Protein 4ESW (pdb70)

Structure (mmCIF, N/CA/C/O backbone):
data_4ESW
#
_entry.id   4ESW
#
_cell.length_a   55.386
_cell.length_b   99.474
_cell.length_c   126.389
_cell.angle_alpha   90.000
_cell.angle_beta   90.000
_cell.angle_gamma   90.000
#
_symmetry.space_group_name_H-M   'P 21 21 21'
#
loop_
_entity.id
_entity.type
_entity.pdbx_description
1 polymer 'Pyrimidine biosynthesis enzyme THI13'
2 non-polymer 'CITRIC ACID'
3 water water
#
loop_
_atom_site.group_PDB
_atom_site.id
_atom_site.type_symbol
_atom_site.label_atom_id
_atom_site.label_alt_id
_atom_site.label_comp_id
_atom_site.label_asym_id
_atom_site.label_entity_id
_atom_site.label_seq_id
_atom_site.pdbx_PDB_ins_code
_atom_site.Cartn_x
_atom_site.Cartn_y
_atom_site.Cartn_z
_atom_site.occupancy
_atom_site.B_iso_or_equiv
_atom_site.auth_seq_id
_atom_site.auth_comp_id
_atom_site.auth_asym_id
_atom_site.auth_atom_id
_atom_site.pdbx_PDB_model_num
ATOM 1 N N . GLY A 1 1 ? 46.602 22.376 -10.580 1.00 26.22 -2 GLY A N 1
ATOM 2 C CA . GLY A 1 1 ? 45.570 23.400 -10.562 1.00 32.09 -2 GLY A CA 1
ATOM 3 C C . GLY A 1 1 ? 45.985 24.611 -9.748 1.00 32.12 -2 GLY A C 1
ATOM 4 O O . GLY A 1 1 ? 47.087 24.648 -9.204 1.00 23.27 -2 GLY A O 1
ATOM 5 N N . SER A 1 2 ? 45.103 25.601 -9.653 1.00 27.56 -1 SER A N 1
ATOM 6 C CA . SER A 1 2 ? 45.449 26.847 -8.968 1.00 30.89 -1 SER A CA 1
ATOM 7 C C . SER A 1 2 ? 44.867 26.999 -7.565 1.00 28.09 -1 SER A C 1
ATOM 8 O O . SER A 1 2 ? 45.364 27.803 -6.781 1.00 30.44 -1 SER A O 1
ATOM 11 N N . HIS A 1 3 ? 43.829 26.231 -7.243 1.00 23.12 0 HIS A N 1
ATOM 12 C CA . HIS A 1 3 ? 43.186 26.347 -5.933 1.00 21.63 0 HIS A CA 1
ATOM 13 C C . HIS A 1 3 ? 44.077 25.787 -4.826 1.00 23.91 0 HIS A C 1
ATOM 14 O O . HIS A 1 3 ? 44.438 24.607 -4.841 1.00 25.74 0 HIS A O 1
ATOM 21 N N . MET A 1 4 ? 44.421 26.635 -3.863 1.00 22.53 1 MET A N 1
ATOM 22 C CA . MET A 1 4 ? 45.345 26.254 -2.800 1.00 22.70 1 MET A CA 1
ATOM 23 C C . MET A 1 4 ? 44.607 25.868 -1.522 1.00 24.89 1 MET A C 1
ATOM 24 O O . MET A 1 4 ? 43.451 26.240 -1.315 1.00 27.52 1 MET A O 1
ATOM 29 N N . SER A 1 5 ? 45.279 25.115 -0.661 1.00 25.37 2 SER A N 1
ATOM 30 C CA . SER A 1 5 ? 44.695 24.760 0.624 1.00 29.54 2 SER A CA 1
ATOM 31 C C . SER A 1 5 ? 44.964 25.860 1.651 1.00 25.84 2 SER A C 1
ATOM 32 O O . SER A 1 5 ? 45.888 26.663 1.488 1.00 25.35 2 SER A O 1
ATOM 35 N N . THR A 1 6 ? 44.153 25.903 2.702 1.00 21.69 3 THR A N 1
ATOM 36 C CA . THR A 1 6 ? 44.455 26.757 3.845 1.00 19.86 3 THR A CA 1
ATOM 37 C C . THR A 1 6 ? 44.767 25.875 5.045 1.00 17.99 3 THR A C 1
ATOM 38 O O . THR A 1 6 ? 44.232 24.769 5.155 1.00 21.27 3 THR A O 1
ATOM 42 N N . ASN A 1 7 ? 45.657 26.349 5.918 1.00 14.72 4 ASN A N 1
ATOM 43 C CA . ASN A 1 7 ? 45.927 25.680 7.184 1.00 15.09 4 ASN A CA 1
ATOM 44 C C . ASN A 1 7 ? 45.132 26.296 8.314 1.00 16.03 4 ASN A C 1
ATOM 45 O O . ASN A 1 7 ? 45.206 25.842 9.459 1.00 14.28 4 ASN A O 1
ATOM 50 N N . LYS A 1 8 ? 44.392 27.357 8.013 1.00 13.03 5 LYS A N 1
ATOM 51 C CA . LYS A 1 8 ? 43.679 28.062 9.057 1.00 12.38 5 LYS A CA 1
ATOM 52 C C . LYS A 1 8 ? 42.592 27.181 9.660 1.00 14.47 5 LYS A C 1
ATOM 53 O O . LYS A 1 8 ? 41.876 26.472 8.951 1.00 15.58 5 LYS A O 1
ATOM 59 N N . ILE A 1 9 ? 42.514 27.209 10.980 1.00 9.95 6 ILE A N 1
ATOM 60 C CA . ILE A 1 9 ? 41.467 26.526 11.729 1.00 10.77 6 ILE A CA 1
ATOM 61 C C . ILE A 1 9 ? 40.549 27.599 12.293 1.00 10.47 6 ILE A C 1
ATOM 62 O O . ILE A 1 9 ? 41.011 28.511 12.977 1.00 10.13 6 ILE A O 1
ATOM 67 N N . THR A 1 10 ? 39.249 27.515 12.015 1.00 6.38 7 THR A N 1
ATOM 68 C CA . THR A 1 10 ? 38.336 28.548 12.491 1.00 6.05 7 THR A CA 1
ATOM 69 C C . THR A 1 10 ? 37.909 28.293 13.929 1.00 7.46 7 THR A C 1
ATOM 70 O O . THR A 1 10 ? 37.589 27.168 14.309 1.00 8.19 7 THR A O 1
ATOM 74 N N . PHE A 1 11 ? 37.939 29.347 14.729 1.00 6.58 8 PHE A N 1
ATOM 75 C CA . PHE A 1 11 ? 37.523 29.262 16.113 1.00 7.84 8 PHE A CA 1
ATOM 76 C C . PHE A 1 11 ? 36.506 30.348 16.398 1.00 7.31 8 PHE A C 1
ATOM 77 O O . PHE A 1 11 ? 36.847 31.535 16.412 1.00 8.08 8 PHE A O 1
ATOM 85 N N . LEU A 1 12 ? 35.258 29.946 16.631 1.00 4.72 9 LEU A N 1
ATOM 86 C CA . LEU A 1 12 ? 34.159 30.892 16.819 1.00 4.68 9 LEU A CA 1
ATOM 87 C C . LEU A 1 12 ? 33.798 31.073 18.292 1.00 6.41 9 LEU A C 1
ATOM 88 O O . LEU A 1 12 ? 33.419 30.120 18.976 1.00 7.06 9 LEU A O 1
ATOM 93 N N . LEU A 1 13 ? 33.920 32.302 18.786 1.00 5.66 10 LEU A N 1
ATOM 94 C CA . LEU A 1 13 ? 33.561 32.583 20.173 1.00 6.06 10 LEU A CA 1
ATOM 95 C C . LEU A 1 13 ? 32.070 32.365 20.416 1.00 6.21 10 LEU A C 1
ATOM 96 O O . LEU A 1 13 ? 31.265 32.319 19.479 1.00 6.74 10 LEU A O 1
ATOM 101 N N . ASN A 1 14 ? 31.705 32.242 21.690 1.00 6.39 11 ASN A N 1
ATOM 102 C CA . ASN A 1 14 ? 30.307 32.085 22.086 1.00 6.67 11 ASN A CA 1
ATOM 103 C C . ASN A 1 14 ? 29.565 33.408 22.158 1.00 7.86 11 ASN A C 1
ATOM 104 O O . ASN A 1 14 ? 28.349 33.425 22.370 1.00 8.72 11 ASN A O 1
ATOM 109 N N . TRP A 1 15 ? 30.296 34.505 21.982 1.00 6.60 12 TRP A N 1
ATOM 110 C CA . TRP A 1 15 ? 29.807 35.842 22.327 1.00 5.18 12 TRP A CA 1
ATOM 111 C C . TRP A 1 15 ? 30.689 36.876 21.643 1.00 6.80 12 TRP A C 1
ATOM 112 O O . TRP A 1 15 ? 31.763 36.535 21.134 1.00 7.15 12 TRP A O 1
ATOM 123 N N . GLU A 1 16 ? 30.253 38.134 21.629 1.00 7.46 13 GLU A N 1
ATOM 124 C CA . GLU A 1 16 ? 31.133 39.224 21.226 1.00 6.12 13 GLU A CA 1
ATOM 125 C C . GLU A 1 16 ? 32.347 39.183 22.140 1.00 7.79 13 GLU A C 1
ATOM 126 O O . GLU A 1 16 ? 32.263 38.675 23.269 1.00 8.28 13 GLU A O 1
ATOM 132 N N . ALA A 1 17 ? 33.484 39.685 21.664 1.00 7.86 14 ALA A N 1
ATOM 133 C CA . ALA A 1 17 ? 34.709 39.627 22.465 1.00 5.88 14 ALA A CA 1
ATOM 134 C C . ALA A 1 17 ? 34.465 40.185 23.865 1.00 6.19 14 ALA A C 1
ATOM 135 O O . ALA A 1 17 ? 33.915 41.289 24.036 1.00 8.34 14 ALA A O 1
ATOM 137 N N . ALA A 1 18 ? 34.861 39.385 24.852 1.00 6.61 15 ALA A N 1
ATOM 138 C CA . ALA A 1 18 ? 34.556 39.619 26.258 1.00 6.24 15 ALA A CA 1
ATOM 139 C C . ALA A 1 18 ? 35.785 39.321 27.111 1.00 6.61 15 ALA A C 1
ATOM 140 O O . ALA A 1 18 ? 36.769 38.737 26.627 1.00 5.78 15 ALA A O 1
ATOM 142 N N . PRO A 1 19 ? 35.756 39.727 28.388 1.00 6.33 16 PRO A N 1
ATOM 143 C CA . PRO A 1 19 ? 36.961 39.516 29.191 1.00 5.38 16 PRO A CA 1
ATOM 144 C C . PRO A 1 19 ? 37.381 38.063 29.343 1.00 5.49 16 PRO A C 1
ATOM 145 O O . PRO A 1 19 ? 38.591 37.808 29.360 1.00 8.23 16 PRO A O 1
ATOM 149 N N . TYR A 1 20 ? 36.438 37.131 29.415 1.00 7.40 17 TYR A N 1
ATOM 150 C CA . TYR A 1 20 ? 36.814 35.745 29.659 1.00 8.11 17 TYR A CA 1
ATOM 151 C C . TYR A 1 20 ? 37.359 35.040 28.417 1.00 6.61 17 TYR A C 1
ATOM 152 O O . TYR A 1 20 ? 37.787 33.890 28.484 1.00 7.24 17 TYR A O 1
ATOM 161 N N . HIS A 1 21 ? 37.365 35.737 27.286 1.00 5.06 18 HIS A N 1
ATOM 162 C CA . HIS A 1 21 ? 37.997 35.200 26.079 1.00 4.23 18 HIS A CA 1
ATOM 163 C C . HIS A 1 21 ? 39.506 35.365 26.084 1.00 5.92 18 HIS A C 1
ATOM 164 O O . HIS A 1 21 ? 40.187 34.930 25.151 1.00 6.59 18 HIS A O 1
ATOM 171 N N . ILE A 1 22 ? 40.035 35.990 27.127 1.00 5.95 19 ILE A N 1
ATOM 172 C CA . ILE A 1 22 ? 41.475 36.250 27.200 1.00 7.22 19 ILE A CA 1
ATOM 173 C C . ILE A 1 22 ? 42.435 35.072 26.883 1.00 5.99 19 ILE A C 1
ATOM 174 O O . ILE A 1 22 ? 43.436 35.292 26.200 1.00 6.93 19 ILE A O 1
ATOM 179 N N . PRO A 1 23 ? 42.141 33.831 27.336 1.00 5.35 20 PRO A N 1
ATOM 180 C CA . PRO A 1 23 ? 43.134 32.801 26.991 1.00 7.67 20 PRO A CA 1
ATOM 181 C C . PRO A 1 23 ? 43.273 32.547 25.487 1.00 7.20 20 PRO A C 1
ATOM 182 O O . PRO A 1 23 ? 44.372 32.246 25.006 1.00 7.12 20 PRO A O 1
ATOM 186 N N . VAL A 1 24 ? 42.172 32.652 24.753 1.00 6.28 21 VAL A N 1
ATOM 187 C CA . VAL A 1 24 ? 42.193 32.418 23.313 1.00 6.41 21 VAL A CA 1
ATOM 188 C C . VAL A 1 24 ? 42.971 33.520 22.606 1.00 5.51 21 VAL A C 1
ATOM 189 O O . VAL A 1 24 ? 43.865 33.250 21.797 1.00 8.72 21 VAL A O 1
ATOM 193 N N . TYR A 1 25 ? 42.657 34.770 22.932 1.00 6.57 22 TYR A N 1
ATOM 194 C CA . TYR A 1 25 ? 43.343 35.875 22.293 1.00 6.62 22 TYR A CA 1
ATOM 195 C C . TYR A 1 25 ? 44.799 35.928 22.703 1.00 6.36 22 TYR A C 1
ATOM 196 O O . TYR A 1 25 ? 45.660 36.221 21.882 1.00 7.78 22 TYR A O 1
ATOM 205 N N . LEU A 1 26 ? 45.085 35.631 23.968 1.00 6.72 23 LEU A N 1
ATOM 206 C CA . LEU A 1 26 ? 46.461 35.698 24.438 1.00 5.84 23 LEU A CA 1
ATOM 207 C C . LEU A 1 26 ? 47.330 34.610 23.816 1.00 8.46 23 LEU A C 1
ATOM 208 O O . LEU A 1 26 ? 48.503 34.844 23.511 1.00 8.95 23 LEU A O 1
ATOM 213 N N . ALA A 1 27 ? 46.764 33.420 23.633 1.00 8.31 24 ALA A N 1
ATOM 214 C CA . ALA A 1 27 ? 47.520 32.345 22.987 1.00 6.58 24 ALA A CA 1
ATOM 215 C C . ALA A 1 27 ? 47.918 32.788 21.592 1.00 8.61 24 ALA A C 1
ATOM 216 O O . ALA A 1 27 ? 48.988 32.445 21.092 1.00 10.33 24 ALA A O 1
ATOM 218 N N . ASN A 1 28 ? 47.051 33.561 20.950 1.00 8.54 25 ASN A N 1
ATOM 219 C CA . ASN A 1 28 ? 47.392 34.081 19.641 1.00 6.13 25 ASN A CA 1
ATOM 220 C C . ASN A 1 28 ? 48.394 35.229 19.708 1.00 9.57 25 ASN A C 1
ATOM 221 O O . ASN A 1 28 ? 49.427 35.208 19.025 1.00 10.45 25 ASN A O 1
ATOM 226 N N . ILE A 1 29 ? 48.086 36.226 20.538 1.00 8.51 26 ILE A N 1
ATOM 227 C CA . ILE A 1 29 ? 48.927 37.420 20.676 1.00 10.05 26 ILE A CA 1
ATOM 228 C C . ILE A 1 29 ? 50.369 37.086 21.048 1.00 8.23 26 ILE A C 1
ATOM 229 O O . ILE A 1 29 ? 51.311 37.653 20.484 1.00 10.02 26 ILE A O 1
ATOM 234 N N . LYS A 1 30 ? 50.540 36.173 22.000 1.00 7.03 27 LYS A N 1
ATOM 235 C CA . LYS A 1 30 ? 51.862 35.837 22.512 1.00 7.74 27 LYS A CA 1
ATOM 236 C C . LYS A 1 30 ? 52.593 34.799 21.662 1.00 7.66 27 LYS A C 1
ATOM 237 O O . LYS A 1 30 ? 53.704 34.409 21.998 1.00 10.76 27 LYS A O 1
ATOM 243 N N . GLY A 1 31 ? 51.963 34.358 20.573 1.00 9.44 28 GLY A N 1
ATOM 244 C CA . GLY A 1 31 ? 52.599 33.425 19.654 1.00 11.70 28 GLY A CA 1
ATOM 245 C C . GLY A 1 31 ? 52.578 31.976 20.100 1.00 9.75 28 GLY A C 1
ATOM 246 O O . GLY A 1 31 ? 53.359 31.158 19.605 1.00 10.26 28 GLY A O 1
ATOM 247 N N . TYR A 1 32 ? 51.691 31.644 21.031 1.00 7.96 29 TYR A N 1
ATOM 248 C CA . TYR A 1 32 ? 51.628 30.271 21.531 1.00 7.24 29 TYR A CA 1
ATOM 249 C C . TYR A 1 32 ? 51.037 29.310 20.488 1.00 7.35 29 TYR A C 1
ATOM 250 O O . TYR A 1 32 ? 51.466 28.156 20.390 1.00 8.99 29 TYR A O 1
ATOM 259 N N . PHE A 1 33 ? 50.053 29.772 19.721 1.00 9.37 30 PHE A N 1
ATOM 260 C CA . PHE A 1 33 ? 49.536 28.976 18.605 1.00 7.42 30 PHE A CA 1
ATOM 261 C C . PHE A 1 33 ? 50.632 28.773 17.563 1.00 9.62 30 PHE A C 1
ATOM 262 O O . PHE A 1 33 ? 50.843 27.663 17.073 1.00 10.01 30 PHE A O 1
ATOM 270 N N . LYS A 1 34 ? 51.327 29.854 17.227 1.00 9.24 31 LYS A N 1
ATOM 271 C CA . LYS A 1 34 ? 52.432 29.796 16.269 1.00 10.67 31 LYS A CA 1
ATOM 272 C C . LYS A 1 34 ? 53.511 28.801 16.694 1.00 11.84 31 LYS A C 1
ATOM 273 O O . LYS A 1 34 ? 54.046 28.060 15.868 1.00 13.93 31 LYS A O 1
ATOM 279 N N . ASP A 1 35 ? 53.809 28.764 17.989 1.00 9.58 32 ASP A N 1
ATOM 280 C CA . ASP A 1 35 ? 54.826 27.853 18.506 1.00 8.70 32 ASP A CA 1
ATOM 281 C C . ASP A 1 35 ? 54.440 26.383 18.340 1.00 14.10 32 ASP A C 1
ATOM 282 O O . ASP A 1 35 ? 55.312 25.508 18.272 1.00 14.06 32 ASP A O 1
ATOM 287 N N . GLU A 1 36 ? 53.137 26.120 18.285 1.00 11.37 33 GLU A N 1
ATOM 288 C CA . GLU A 1 36 ? 52.622 24.770 18.051 1.00 9.58 33 GLU A CA 1
ATOM 289 C C . GLU A 1 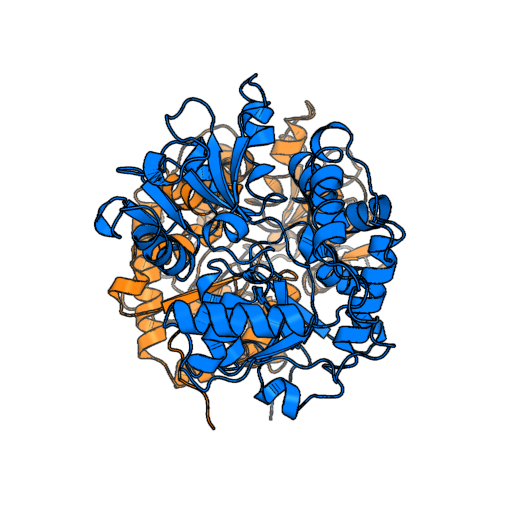36 ? 52.341 24.519 16.575 1.00 12.43 33 GLU A C 1
ATOM 290 O O . GLU A 1 36 ? 51.722 23.510 16.221 1.00 14.32 33 GLU A O 1
ATOM 296 N N . ASN A 1 37 ? 52.773 25.447 15.722 1.00 11.00 34 ASN A N 1
ATOM 297 C CA . ASN A 1 37 ? 52.522 25.376 14.274 1.00 13.16 34 ASN A CA 1
ATOM 298 C C . ASN A 1 37 ? 51.028 25.377 13.927 1.00 13.14 34 ASN A C 1
ATOM 299 O O . ASN A 1 37 ? 50.578 24.630 13.050 1.00 14.76 34 ASN A O 1
ATOM 304 N N . LEU A 1 38 ? 50.270 26.220 14.625 1.00 9.75 35 LEU A N 1
ATOM 305 C CA . LEU A 1 38 ? 48.840 26.393 14.391 1.00 9.44 35 LEU A CA 1
ATOM 306 C C . LEU A 1 38 ? 48.544 27.811 13.924 1.00 12.92 35 LEU A C 1
ATOM 307 O O . LEU A 1 38 ? 49.108 28.782 14.451 1.00 12.42 35 LEU A O 1
ATOM 312 N N . ASP A 1 39 ? 47.654 27.931 12.941 1.00 10.08 36 ASP A N 1
ATOM 313 C CA . ASP A 1 39 ? 47.135 29.229 12.529 1.00 9.56 36 ASP A CA 1
ATOM 314 C C . ASP A 1 39 ? 45.657 29.210 12.877 1.00 11.76 36 ASP A C 1
ATOM 315 O O . ASP A 1 39 ? 44.859 28.578 12.186 1.00 12.27 36 ASP A O 1
ATOM 320 N N . ILE A 1 40 ? 45.311 29.882 13.968 1.00 9.48 37 ILE A N 1
ATOM 321 C CA . ILE A 1 40 ? 43.933 29.940 14.430 1.00 9.18 37 ILE A CA 1
ATOM 322 C C . ILE A 1 40 ? 43.293 31.249 13.985 1.00 10.19 37 ILE A C 1
ATOM 323 O O . ILE A 1 40 ? 43.807 32.337 14.266 1.00 12.55 37 ILE A O 1
ATOM 328 N N . ALA A 1 41 ? 42.168 31.134 13.284 1.00 7.14 38 ALA A N 1
ATOM 329 C CA . ALA A 1 41 ? 41.404 32.292 12.814 1.00 6.79 38 ALA A CA 1
ATOM 330 C C . ALA A 1 41 ? 40.261 32.517 13.777 1.00 8.86 38 ALA A C 1
ATOM 331 O O . ALA A 1 41 ? 39.257 31.797 13.741 1.00 9.89 38 ALA A O 1
ATOM 333 N N . ILE A 1 42 ? 40.425 33.490 14.670 1.00 5.46 39 ILE A N 1
ATOM 334 C CA . ILE A 1 42 ? 39.411 33.761 15.688 1.00 5.38 39 ILE A CA 1
ATOM 335 C C . ILE A 1 42 ? 38.297 34.595 15.094 1.00 7.74 39 ILE A C 1
ATOM 336 O O . ILE A 1 42 ? 38.537 35.665 14.506 1.00 8.13 39 ILE A O 1
ATOM 341 N N . LEU A 1 43 ? 37.074 34.091 15.236 1.00 6.02 40 LEU A N 1
ATOM 342 C CA . LEU A 1 43 ? 35.874 34.728 14.692 1.00 5.43 40 LEU A CA 1
ATOM 343 C C . LEU A 1 43 ? 34.907 35.016 15.826 1.00 7.15 40 LEU A C 1
ATOM 344 O O . LEU A 1 43 ? 34.820 34.258 16.804 1.00 7.84 40 LEU A O 1
ATOM 349 N N . GLU A 1 44 ? 34.180 36.120 15.685 1.00 5.44 41 GLU A N 1
ATOM 350 C CA . GLU A 1 44 ? 33.228 36.577 16.684 1.00 6.62 41 GLU A CA 1
ATOM 351 C C . GLU A 1 44 ? 31.815 36.584 16.087 1.00 6.51 41 GLU A C 1
ATOM 352 O O . GLU A 1 44 ? 31.577 37.159 15.022 1.00 8.07 41 GLU A O 1
ATOM 358 N N . PRO A 1 45 ? 30.859 35.936 16.766 1.00 5.42 42 PRO A N 1
ATOM 359 C CA . PRO A 1 45 ? 29.499 35.911 16.236 1.00 7.61 42 PRO A CA 1
ATOM 360 C C . PRO A 1 45 ? 28.727 37.191 16.541 1.00 8.18 42 PRO A C 1
ATOM 361 O O . PRO A 1 45 ? 28.869 37.769 17.622 1.00 9.65 42 PRO A O 1
ATOM 365 N N A SER A 1 46 ? 27.918 37.633 15.580 0.43 7.35 43 SER A N 1
ATOM 366 N N B SER A 1 46 ? 27.918 37.635 15.589 0.57 7.44 43 SER A N 1
ATOM 367 C CA A SER A 1 46 ? 26.964 38.714 15.814 0.43 7.73 43 SER A CA 1
ATOM 368 C CA B SER A 1 46 ? 26.989 38.717 15.861 0.57 6.30 43 SER A CA 1
ATOM 369 C C A SER A 1 46 ? 25.737 38.190 16.550 0.43 8.67 43 SER A C 1
ATOM 370 C C B SER A 1 46 ? 25.738 38.190 16.556 0.57 8.90 43 SER A C 1
ATOM 371 O O A SER A 1 46 ? 25.030 38.945 17.209 0.43 7.97 43 SER A O 1
ATOM 372 O O B SER A 1 46 ? 25.020 38.944 17.201 0.57 7.97 43 SER A O 1
ATOM 377 N N . ASN A 1 47 ? 25.486 36.892 16.423 1.00 8.22 44 ASN A N 1
ATOM 378 C CA . ASN A 1 47 ? 24.326 36.258 17.063 1.00 7.24 44 ASN A CA 1
ATOM 379 C C . ASN A 1 47 ? 24.786 34.960 17.700 1.00 8.23 44 ASN A C 1
ATOM 380 O O . ASN A 1 47 ? 25.129 34.014 16.994 1.00 8.63 44 ASN A O 1
ATOM 385 N N . PRO A 1 48 ? 24.784 34.902 19.038 1.00 6.50 45 PRO A N 1
ATOM 386 C CA . PRO A 1 48 ? 25.301 33.699 19.697 1.00 8.14 45 PRO A CA 1
ATOM 387 C C . PRO A 1 48 ? 24.512 32.443 19.344 1.00 8.19 45 PRO A C 1
ATOM 388 O O . PRO A 1 48 ? 25.062 31.343 19.496 1.00 9.30 45 PRO A O 1
ATOM 392 N N . SER A 1 49 ? 23.274 32.591 18.871 1.00 8.34 46 SER A N 1
ATOM 393 C CA . SER A 1 49 ? 22.462 31.433 18.522 1.00 7.62 46 SER A CA 1
ATOM 394 C C . SER A 1 49 ? 22.971 30.728 17.274 1.00 11.62 46 SER A C 1
ATOM 395 O O . SER A 1 49 ? 22.521 29.622 16.961 1.00 14.94 46 SER A O 1
ATOM 398 N N . ASP A 1 50 ? 23.895 31.360 16.553 1.00 8.14 47 ASP A N 1
ATOM 399 C CA . ASP A 1 50 ? 24.421 30.756 15.332 1.00 7.02 47 ASP A CA 1
ATOM 400 C C . ASP A 1 50 ? 25.507 29.724 15.614 1.00 8.86 47 ASP A C 1
ATOM 401 O O . ASP A 1 50 ? 25.815 28.901 14.742 1.00 8.32 47 ASP A O 1
ATOM 406 N N . VAL A 1 51 ? 26.083 29.765 16.814 1.00 6.95 48 VAL A N 1
ATOM 407 C CA . VAL A 1 51 ? 27.339 29.051 17.067 1.00 6.40 48 VAL A CA 1
ATOM 408 C C . VAL A 1 51 ? 27.288 27.530 16.876 1.00 5.94 48 VAL A C 1
ATOM 409 O O . VAL A 1 51 ? 28.082 26.972 16.122 1.00 8.59 48 VAL A O 1
ATOM 413 N N . THR A 1 52 ? 26.361 26.850 17.533 1.00 7.57 49 THR A N 1
ATOM 414 C CA . THR A 1 52 ? 26.403 25.386 17.475 1.00 8.30 49 THR A CA 1
ATOM 415 C C . THR A 1 52 ? 26.008 24.804 16.127 1.00 7.38 49 THR A C 1
ATOM 416 O O . THR A 1 52 ? 26.534 23.762 15.739 1.00 9.66 49 THR A O 1
ATOM 420 N N . GLU A 1 53 ? 25.102 25.452 15.400 1.00 7.31 50 GLU A N 1
ATOM 421 C CA . GLU A 1 53 ? 24.795 24.966 14.050 1.00 8.79 50 GLU A CA 1
ATOM 422 C C . GLU A 1 53 ? 26.002 25.127 13.132 1.00 8.96 50 GLU A C 1
ATOM 423 O O . GLU A 1 53 ? 26.259 24.283 12.276 1.00 9.73 50 GLU A O 1
ATOM 429 N N . LEU A 1 54 ? 26.759 26.205 13.319 1.00 7.64 51 LEU A N 1
ATOM 430 C CA . LEU A 1 54 ? 27.960 26.393 12.506 1.00 7.93 51 LEU A CA 1
ATOM 431 C C . LEU A 1 54 ? 29.054 25.382 12.846 1.00 8.76 51 LEU A C 1
ATOM 432 O O . LEU A 1 54 ? 29.646 24.778 11.962 1.00 9.74 51 LEU A O 1
ATOM 437 N N . VAL A 1 55 ? 29.324 25.198 14.131 1.00 8.13 52 VAL A N 1
ATOM 438 C CA . VAL A 1 55 ? 30.355 24.252 14.525 1.00 8.62 52 VAL A CA 1
ATOM 439 C C . VAL A 1 55 ? 29.908 22.810 14.251 1.00 7.76 52 VAL A C 1
ATOM 440 O O . VAL A 1 55 ? 30.672 22.006 13.710 1.00 9.45 52 VAL A O 1
ATOM 444 N N . GLY A 1 56 ? 28.656 22.494 14.575 1.00 7.48 53 GLY A N 1
ATOM 445 C CA . GLY A 1 56 ? 28.157 21.138 14.391 1.00 6.93 53 GLY A CA 1
ATOM 446 C C . GLY A 1 56 ? 28.000 20.692 12.951 1.00 13.53 53 GLY A C 1
ATOM 447 O O . GLY A 1 56 ? 28.135 19.505 12.648 1.00 14.22 53 GLY A O 1
ATOM 448 N N . SER A 1 57 ? 27.699 21.629 12.057 1.00 9.95 54 SER A N 1
ATOM 449 C CA . SER A 1 57 ? 27.560 21.298 10.641 1.00 10.09 54 SER A CA 1
ATOM 450 C C . SER A 1 57 ? 28.913 21.189 9.966 1.00 13.06 54 SER A C 1
ATOM 451 O O . SER A 1 57 ? 29.024 20.692 8.848 1.00 15.58 54 SER A O 1
ATOM 454 N N . GLY A 1 58 ? 29.942 21.689 10.639 1.00 12.30 55 GLY A N 1
ATOM 455 C CA . GLY A 1 58 ? 31.284 21.641 10.090 1.00 15.40 55 GLY A CA 1
ATOM 456 C C . GLY A 1 58 ? 31.663 22.911 9.358 1.00 12.68 55 GLY A C 1
ATOM 457 O O . GLY A 1 58 ? 32.778 23.022 8.843 1.00 15.69 55 GLY A O 1
ATOM 458 N N . LYS A 1 59 ? 30.747 23.876 9.314 1.00 9.21 56 LYS A N 1
ATOM 459 C CA . LYS A 1 59 ? 31.033 25.159 8.669 1.00 11.14 56 LYS A CA 1
ATOM 460 C C . LYS A 1 59 ? 32.134 25.912 9.415 1.00 17.70 56 LYS A C 1
ATOM 461 O O . LYS A 1 59 ? 32.884 26.690 8.821 1.00 21.51 56 LYS A O 1
ATOM 467 N N . VAL A 1 60 ? 32.220 25.663 10.719 1.00 10.87 57 VAL A N 1
ATOM 468 C CA . VAL A 1 60 ? 33.286 26.187 11.569 1.00 8.61 57 VAL A CA 1
ATOM 469 C C . VAL A 1 60 ? 33.902 25.009 12.322 1.00 11.91 57 VAL A C 1
ATOM 470 O O . VAL A 1 60 ? 33.189 24.073 12.697 1.00 10.02 57 VAL A O 1
ATOM 474 N N . ASP A 1 61 ? 35.223 25.018 12.510 1.00 7.00 58 ASP A N 1
ATOM 475 C CA . ASP A 1 61 ? 35.915 23.871 13.097 1.00 8.17 58 ASP A CA 1
ATOM 476 C C . ASP A 1 61 ? 35.768 23.734 14.612 1.00 8.58 58 ASP A C 1
ATOM 477 O O . ASP A 1 61 ? 35.519 22.638 15.120 1.00 8.84 58 ASP A O 1
ATOM 482 N N A MET A 1 62 ? 35.971 24.844 15.324 0.61 7.93 59 MET A N 1
ATOM 483 N N B MET A 1 62 ? 35.942 24.844 15.325 0.39 7.24 59 MET A N 1
ATOM 484 C CA A MET A 1 62 ? 36.001 24.863 16.787 0.61 6.03 59 MET A CA 1
ATOM 485 C CA B MET A 1 62 ? 35.927 24.845 16.784 0.39 5.96 59 MET A CA 1
ATOM 486 C C A MET A 1 62 ? 35.327 26.126 17.308 0.61 5.84 59 MET A C 1
ATOM 487 C C B MET A 1 62 ? 35.315 26.132 17.310 0.39 5.96 59 MET A C 1
ATOM 488 O O A MET A 1 62 ? 35.036 27.039 16.549 0.61 7.82 59 MET A O 1
ATOM 489 O O B MET A 1 62 ? 35.060 27.067 16.561 0.39 7.47 59 MET A O 1
ATOM 498 N N . GLY A 1 63 ? 35.090 26.179 18.615 1.00 6.89 60 GLY A N 1
ATOM 499 C CA . GLY A 1 63 ? 34.550 27.378 19.232 1.00 5.88 60 GLY A CA 1
ATOM 500 C C . GLY A 1 63 ? 34.306 27.254 20.712 1.00 5.81 60 GLY A C 1
ATOM 501 O O . GLY A 1 63 ? 34.887 26.394 21.376 1.00 6.02 60 GLY A O 1
ATOM 502 N N . LEU A 1 64 ? 33.452 28.137 21.230 1.00 5.66 61 LEU A N 1
ATOM 503 C CA . LEU A 1 64 ? 33.065 28.107 22.634 1.00 4.07 61 LEU A CA 1
ATOM 504 C C . LEU A 1 64 ? 31.561 28.033 22.740 1.00 6.26 61 LEU A C 1
ATOM 505 O O . LEU A 1 64 ? 30.853 28.614 21.921 1.00 6.62 61 LEU A O 1
ATOM 510 N N . LYS A 1 65 ? 31.062 27.347 23.766 1.00 4.71 62 LYS A N 1
ATOM 511 C CA . LYS A 1 65 ? 29.621 27.336 24.009 1.00 5.30 62 LYS A CA 1
ATOM 512 C C . LYS A 1 65 ? 29.399 26.874 25.434 1.00 7.06 62 LYS A C 1
ATOM 513 O O . LYS A 1 65 ? 30.201 26.088 25.960 1.00 7.60 62 LYS A O 1
ATOM 519 N N . ALA A 1 66 ? 28.320 27.341 26.062 1.00 6.60 63 ALA A N 1
ATOM 520 C CA . ALA A 1 66 ? 28.030 26.890 27.422 1.00 6.80 63 ALA A CA 1
ATOM 521 C C . ALA A 1 66 ? 27.442 25.487 27.385 1.00 6.55 63 ALA A C 1
ATOM 522 O O . ALA A 1 66 ? 27.131 24.959 26.311 1.00 7.62 63 ALA A O 1
ATOM 524 N N . MET A 1 67 ? 27.302 24.868 28.551 1.00 6.48 64 MET A N 1
ATOM 525 C CA . MET A 1 67 ? 27.002 23.436 28.590 1.00 7.26 64 MET A CA 1
ATOM 526 C C . MET A 1 67 ? 25.625 23.063 28.028 1.00 6.12 64 MET A C 1
ATOM 527 O O . MET A 1 67 ? 25.508 22.064 27.321 1.00 7.71 64 MET A O 1
ATOM 532 N N . VAL A 1 68 ? 24.590 23.846 28.327 1.00 6.61 65 VAL A N 1
ATOM 533 C CA . VAL A 1 68 ? 23.259 23.496 27.832 1.00 7.83 65 VAL A CA 1
ATOM 534 C C . VAL A 1 68 ? 23.234 23.503 26.309 1.00 8.12 65 VAL A C 1
ATOM 535 O O . VAL A 1 68 ? 22.739 22.563 25.687 1.00 8.62 65 VAL A O 1
ATOM 539 N N . GLY A 1 69 ? 23.772 24.558 25.707 1.00 9.45 66 GLY A N 1
ATOM 540 C CA . GLY A 1 69 ? 23.808 24.649 24.258 1.00 7.74 66 GLY A CA 1
ATOM 541 C C . GLY A 1 69 ? 24.652 23.552 23.629 1.00 7.87 66 GLY A C 1
ATOM 542 O O . GLY A 1 69 ? 24.325 23.051 22.549 1.00 8.10 66 GLY A O 1
ATOM 543 N N . THR A 1 70 ? 25.744 23.191 24.299 1.00 7.02 67 THR A N 1
ATOM 544 C CA . THR A 1 70 ? 26.617 22.128 23.816 1.00 6.42 67 THR A CA 1
ATOM 545 C C . THR A 1 70 ? 25.894 20.779 23.824 1.00 7.08 67 THR A C 1
ATOM 546 O O . THR A 1 70 ? 25.878 20.060 22.812 1.00 7.76 67 THR A O 1
ATOM 550 N N . LEU A 1 71 ? 25.285 20.428 24.956 1.00 6.74 68 LEU A N 1
ATOM 551 C CA . LEU A 1 71 ? 24.493 19.201 25.020 1.00 7.95 68 LEU A CA 1
ATOM 552 C C . LEU A 1 71 ? 23.398 19.182 23.955 1.00 7.84 68 LEU A C 1
ATOM 553 O O . LEU A 1 71 ? 23.216 18.191 23.256 1.00 7.63 68 LEU A O 1
ATOM 558 N N . ALA A 1 72 ? 22.666 20.283 23.833 1.00 6.91 69 ALA A N 1
ATOM 559 C CA . ALA A 1 72 ? 21.532 20.318 22.917 1.00 7.38 69 ALA A CA 1
ATOM 560 C C . ALA A 1 72 ? 21.943 20.143 21.466 1.00 10.25 69 ALA A C 1
ATOM 561 O O . ALA A 1 72 ? 21.209 19.534 20.681 1.00 9.42 69 ALA A O 1
ATOM 563 N N . ALA A 1 73 ? 23.111 20.678 21.116 1.00 8.09 70 ALA A N 1
ATOM 564 C CA . ALA A 1 73 ? 23.570 20.648 19.730 1.00 9.21 70 ALA A CA 1
ATOM 565 C C . ALA A 1 73 ? 23.643 19.222 19.209 1.00 9.22 70 ALA A C 1
ATOM 566 O O . ALA A 1 73 ? 23.077 18.904 18.164 1.00 9.55 70 ALA A O 1
ATOM 568 N N . LYS A 1 74 ? 24.327 18.345 19.932 1.00 8.72 71 LYS A N 1
ATOM 569 C CA . LYS A 1 74 ? 24.482 16.972 19.438 1.00 8.56 71 LYS A CA 1
ATOM 570 C C . LYS A 1 74 ? 23.175 16.177 19.534 1.00 8.82 71 LYS A C 1
ATOM 571 O O . LYS A 1 74 ? 22.912 15.282 18.725 1.00 11.19 71 LYS A O 1
ATOM 577 N N . ALA A 1 75 ? 22.330 16.532 20.496 1.00 10.39 72 ALA A N 1
ATOM 578 C CA . ALA A 1 75 ? 21.013 15.907 20.615 1.00 10.88 72 ALA A CA 1
ATOM 579 C C . ALA A 1 75 ? 20.155 16.237 19.395 1.00 12.03 72 ALA A C 1
ATOM 580 O O . ALA A 1 75 ? 19.293 15.448 18.990 1.00 14.96 72 ALA A O 1
ATOM 582 N N . ARG A 1 76 ? 20.402 17.410 18.817 1.00 9.80 73 ARG A N 1
ATOM 583 C CA . ARG A 1 76 ? 19.637 17.892 17.671 1.00 11.69 73 ARG A CA 1
ATOM 584 C C . ARG A 1 76 ? 20.267 17.554 16.320 1.00 14.10 73 ARG A C 1
ATOM 585 O O . ARG A 1 76 ? 19.755 17.966 15.281 1.00 14.87 73 ARG A O 1
ATOM 593 N N . GLY A 1 77 ? 21.363 16.801 16.334 1.00 10.53 74 GLY A N 1
ATOM 594 C CA . GLY A 1 77 ? 21.976 16.333 15.098 1.00 11.99 74 GLY A CA 1
ATOM 595 C C . GLY A 1 77 ? 23.097 17.212 14.566 1.00 12.05 74 GLY A C 1
ATOM 596 O O . GLY A 1 77 ? 23.491 17.087 13.404 1.00 14.77 74 GLY A O 1
ATOM 597 N N . PHE A 1 78 ? 23.603 18.104 15.407 1.00 9.81 75 PHE A N 1
ATOM 598 C CA . PHE A 1 78 ? 24.744 18.941 15.061 1.00 9.35 75 PHE A CA 1
ATOM 599 C C . PHE A 1 78 ? 25.907 18.540 15.962 1.00 10.93 75 PHE A C 1
ATOM 600 O O . PHE A 1 78 ? 26.081 19.102 17.041 1.00 14.97 75 PHE A O 1
ATOM 608 N N . PRO A 1 79 ? 26.691 17.545 15.519 1.00 9.35 76 PRO A N 1
ATOM 609 C CA . PRO A 1 79 ? 27.639 16.839 16.393 1.00 11.38 76 PRO A CA 1
ATOM 610 C C . PRO A 1 79 ? 28.868 17.657 16.763 1.00 12.27 76 PRO A C 1
ATOM 611 O O . PRO A 1 79 ? 29.785 17.812 15.951 1.00 13.42 76 PRO A O 1
ATOM 615 N N . VAL A 1 80 ? 28.879 18.153 17.994 1.00 11.02 77 VAL A N 1
ATOM 616 C CA . VAL A 1 80 ? 30.039 18.815 18.569 1.00 11.07 77 VAL A CA 1
ATOM 617 C C . VAL A 1 80 ? 30.365 18.097 19.864 1.00 9.87 77 VAL A C 1
ATOM 618 O O . VAL A 1 80 ? 29.521 17.403 20.426 1.00 9.54 77 VAL A O 1
ATOM 622 N N . THR A 1 81 ? 31.600 18.241 20.311 1.00 8.28 78 THR A N 1
ATOM 623 C CA . THR A 1 81 ? 32.048 17.630 21.552 1.00 7.90 78 THR A CA 1
ATOM 624 C C . THR A 1 81 ? 32.814 18.677 22.338 1.00 8.11 78 THR A C 1
ATOM 625 O O . THR A 1 81 ? 33.608 19.427 21.771 1.00 9.03 78 THR A O 1
ATOM 629 N N . SER A 1 82 ? 32.565 18.751 23.642 1.00 6.06 79 SER A N 1
ATOM 630 C CA . SER A 1 82 ? 33.416 19.569 24.502 1.00 7.32 79 SER A CA 1
ATOM 631 C C . SER A 1 82 ? 34.771 18.910 24.705 1.00 8.08 79 SER A C 1
ATOM 632 O O . SER A 1 82 ? 34.852 17.756 25.144 1.00 9.04 79 SER A O 1
ATOM 635 N N . ILE A 1 83 ? 35.832 19.656 24.402 1.00 7.26 80 ILE A N 1
ATOM 636 C CA . ILE A 1 83 ? 37.201 19.163 24.560 1.00 6.38 80 ILE A CA 1
ATOM 637 C C . ILE A 1 83 ? 37.920 19.789 25.754 1.00 7.11 80 ILE A C 1
ATOM 638 O O . ILE A 1 83 ? 39.089 19.487 26.013 1.00 8.26 80 ILE A O 1
ATOM 643 N N . GLY A 1 84 ? 37.218 20.644 26.487 1.00 7.63 81 GLY A N 1
ATOM 644 C CA . GLY A 1 84 ? 37.792 21.289 27.655 1.00 5.71 81 GLY A CA 1
ATOM 645 C C . GLY A 1 84 ? 36.910 22.401 28.190 1.00 6.26 81 GLY A C 1
ATOM 646 O O . GLY A 1 84 ? 35.942 22.802 27.531 1.00 7.28 81 GLY A O 1
ATOM 647 N N A SER A 1 85 ? 37.231 22.880 29.391 0.39 6.62 82 SER A N 1
ATOM 648 N N B SER A 1 85 ? 37.245 22.888 29.384 0.61 6.84 82 SER A N 1
ATOM 649 C CA A SER A 1 85 ? 36.473 23.940 30.048 0.39 7.19 82 SER A CA 1
ATOM 650 C CA B SER A 1 85 ? 36.468 23.949 30.023 0.61 6.40 82 SER A CA 1
ATOM 651 C C A SER A 1 85 ? 37.238 25.258 30.018 0.39 6.55 82 SER A C 1
ATOM 652 C C B SER A 1 85 ? 37.227 25.265 30.077 0.61 6.75 82 SER A C 1
ATOM 653 O O A SER A 1 85 ? 38.452 25.286 30.208 0.39 10.20 82 SER A O 1
ATOM 654 O O B SER A 1 85 ? 38.421 25.303 30.407 0.61 7.57 82 SER A O 1
ATOM 659 N N . LEU A 1 86 ? 36.514 26.350 29.786 1.00 6.38 83 LEU A N 1
ATOM 660 C CA . LEU A 1 86 ? 37.068 27.710 29.888 1.00 6.26 83 LEU A CA 1
ATOM 661 C C . LEU A 1 86 ? 36.638 28.378 31.193 1.00 6.91 83 LEU A C 1
ATOM 662 O O . LEU A 1 86 ? 37.468 28.762 32.009 1.00 6.57 83 LEU A O 1
ATOM 667 N N . LEU A 1 87 ? 35.336 28.522 31.385 1.00 7.46 84 LEU A N 1
ATOM 668 C CA . LEU A 1 87 ? 34.830 29.236 32.553 1.00 6.10 84 LEU A CA 1
ATOM 669 C C . LEU A 1 87 ? 33.913 28.315 33.357 1.00 6.89 84 LEU A C 1
ATOM 670 O O . LEU A 1 87 ? 32.846 27.926 32.887 1.00 8.07 84 LEU A O 1
ATOM 675 N N A ASP A 1 88 ? 34.346 27.962 34.565 0.57 7.62 85 ASP A N 1
ATOM 676 N N B ASP A 1 88 ? 34.331 27.993 34.578 0.43 7.17 85 ASP A N 1
ATOM 677 C CA A ASP A 1 88 ? 33.648 26.963 35.373 0.57 9.26 85 ASP A CA 1
ATOM 678 C CA B ASP A 1 88 ? 33.659 26.983 35.391 0.43 9.43 85 ASP A CA 1
ATOM 679 C C A ASP A 1 88 ? 32.546 27.561 36.249 0.57 8.98 85 ASP A C 1
ATOM 680 C C B ASP A 1 88 ? 32.545 27.560 36.267 0.43 9.04 85 ASP A C 1
ATOM 681 O O A ASP A 1 88 ? 32.801 28.436 37.072 0.57 9.65 85 ASP A O 1
ATOM 682 O O B ASP A 1 88 ? 32.788 28.429 37.101 0.43 9.69 85 ASP A O 1
ATOM 691 N N . GLU A 1 89 ? 31.331 27.049 36.071 1.00 9.60 86 GLU A N 1
ATOM 692 C CA . GLU A 1 89 ? 30.181 27.354 36.947 1.00 8.61 86 GLU A CA 1
ATOM 693 C C . GLU A 1 89 ? 29.979 28.836 37.289 1.00 7.32 86 GLU A C 1
ATOM 694 O O . GLU A 1 89 ? 29.807 29.173 38.458 1.00 11.86 86 GLU A O 1
ATOM 700 N N . PRO A 1 90 ? 29.984 29.724 36.274 1.00 7.15 87 PRO A N 1
ATOM 701 C CA . PRO A 1 90 ? 29.803 31.137 36.624 1.00 7.63 87 PRO A CA 1
ATOM 702 C C . PRO A 1 90 ? 28.379 31.405 37.105 1.00 7.74 87 PRO A C 1
ATOM 703 O O . PRO A 1 90 ? 27.427 30.916 36.500 1.00 9.19 87 PRO A O 1
ATOM 707 N N . PHE A 1 91 ? 28.239 32.151 38.198 1.00 7.32 88 PHE A N 1
ATOM 708 C CA . PHE A 1 91 ? 26.920 32.479 38.734 1.00 8.44 88 PHE A CA 1
ATOM 709 C C . PHE A 1 91 ? 26.053 33.127 37.661 1.00 8.65 88 PHE A C 1
ATOM 710 O O . PHE A 1 91 ? 26.470 34.083 37.000 1.00 10.11 88 PHE A O 1
ATOM 718 N N . THR A 1 92 ? 24.849 32.591 37.495 1.00 8.62 89 THR A N 1
ATOM 719 C CA . THR A 1 92 ? 23.914 33.040 36.465 1.00 7.45 89 THR A CA 1
ATOM 720 C C . THR A 1 92 ? 22.540 33.156 37.101 1.00 8.70 89 THR A C 1
ATOM 721 O O . THR A 1 92 ? 22.158 32.326 37.922 1.00 9.09 89 THR A O 1
ATOM 725 N N . GLY A 1 93 ? 21.790 34.187 36.732 1.00 6.81 90 GLY A N 1
ATOM 726 C CA . GLY A 1 93 ? 20.505 34.408 37.354 1.00 8.24 90 GLY A CA 1
ATOM 727 C C . GLY A 1 93 ? 19.649 35.357 36.557 1.00 9.09 90 GLY A C 1
ATOM 728 O O . GLY A 1 93 ? 20.079 35.896 35.541 1.00 8.42 90 GLY A O 1
ATOM 729 N N . ILE A 1 94 ? 18.422 35.547 37.019 1.00 7.17 91 ILE A N 1
ATOM 730 C CA . ILE A 1 94 ? 17.538 36.533 36.431 1.00 5.86 91 ILE A CA 1
ATOM 731 C C . ILE A 1 94 ? 17.886 37.858 37.102 1.00 8.56 91 ILE A C 1
ATOM 732 O O . ILE A 1 94 ? 17.555 38.083 38.267 1.00 7.65 91 ILE A O 1
ATOM 737 N N . CYS A 1 95 ? 18.591 38.709 36.356 1.00 7.56 92 CYS A N 1
ATOM 738 C CA . CYS A 1 95 ? 19.123 39.972 36.864 1.00 7.61 92 CYS A CA 1
ATOM 739 C C . CYS A 1 95 ? 18.031 41.024 36.885 1.00 7.41 92 CYS A C 1
ATOM 740 O O . CYS A 1 95 ? 17.188 41.068 35.989 1.00 8.72 92 CYS A O 1
ATOM 743 N N . TYR A 1 96 ? 18.026 41.857 37.919 1.00 7.79 93 TYR A N 1
ATOM 744 C CA . TYR A 1 96 ? 17.034 42.915 38.037 1.00 8.71 93 TYR A CA 1
ATOM 745 C C . TYR A 1 96 ? 17.554 44.074 38.859 1.00 9.99 93 TYR A C 1
ATOM 746 O O . TYR A 1 96 ? 18.624 43.989 39.451 1.00 9.56 93 TYR A O 1
ATOM 755 N N . LEU A 1 97 ? 16.794 45.165 38.874 1.00 9.92 94 LEU A N 1
ATOM 756 C CA . LEU A 1 97 ? 17.151 46.329 39.673 1.00 10.42 94 LEU A CA 1
ATOM 757 C C . LEU A 1 97 ? 16.201 46.471 40.852 1.00 12.76 94 LEU A C 1
ATOM 758 O O . LEU A 1 97 ? 14.978 46.415 40.688 1.00 13.60 94 LEU A O 1
ATOM 763 N N . GLU A 1 98 ? 16.765 46.642 42.044 1.00 11.38 95 GLU A N 1
ATOM 764 C CA . GLU A 1 98 ? 15.962 46.879 43.238 1.00 16.27 95 GLU A CA 1
ATOM 765 C C . GLU A 1 98 ? 15.040 48.080 43.033 1.00 14.54 95 GLU A C 1
ATOM 766 O O . GLU A 1 98 ? 15.439 49.085 42.442 1.00 18.09 95 GLU A O 1
ATOM 772 N N . GLY A 1 99 ? 13.799 47.954 43.490 1.00 17.06 96 GLY A N 1
ATOM 773 C CA . GLY A 1 99 ? 12.841 49.043 43.411 1.00 23.03 96 GLY A CA 1
ATOM 774 C C . GLY A 1 99 ? 11.844 48.893 42.280 1.00 19.86 96 GLY A C 1
ATOM 775 O O . GLY A 1 99 ? 10.918 49.695 42.152 1.00 21.91 96 GLY A O 1
ATOM 776 N N . SER A 1 100 ? 12.023 47.858 41.464 1.00 19.32 97 SER A N 1
ATOM 777 C CA . SER A 1 100 ? 11.151 47.627 40.315 1.00 18.75 97 SER A CA 1
ATOM 778 C C . SER A 1 100 ? 9.975 46.715 40.654 1.00 16.46 97 SER A C 1
ATOM 779 O O . SER A 1 100 ? 9.075 46.525 39.836 1.00 24.00 97 SER A O 1
ATOM 782 N N . GLY A 1 101 ? 9.982 46.140 41.853 1.00 18.30 98 GLY A N 1
ATOM 783 C CA . GLY A 1 101 ? 8.907 45.249 42.260 1.00 17.68 98 GLY A CA 1
ATOM 784 C C . GLY A 1 101 ? 9.336 43.795 42.262 1.00 18.73 98 GLY A C 1
ATOM 785 O O . GLY A 1 101 ? 8.660 42.922 42.825 1.00 18.42 98 GLY A O 1
ATOM 786 N N . ILE A 1 102 ? 10.469 43.525 41.627 1.00 14.47 99 ILE A N 1
ATOM 787 C CA . ILE A 1 102 ? 11.012 42.176 41.613 1.00 11.53 99 ILE A CA 1
ATOM 788 C C . ILE A 1 102 ? 11.767 41.914 42.929 1.00 12.58 99 ILE A C 1
ATOM 789 O O . ILE A 1 102 ? 12.450 42.804 43.450 1.00 17.57 99 ILE A O 1
ATOM 794 N N . THR A 1 103 ? 11.600 40.713 43.482 1.00 13.46 100 THR A N 1
ATOM 795 C CA . THR A 1 103 ? 12.265 40.306 44.719 1.00 11.84 100 THR A CA 1
ATOM 796 C C . THR A 1 103 ? 12.948 38.954 44.530 1.00 13.35 100 THR A C 1
ATOM 797 O O . THR A 1 103 ? 13.002 38.437 43.423 1.00 15.40 100 THR A O 1
ATOM 801 N N . SER A 1 104 ? 13.440 38.367 45.621 1.00 12.39 101 SER A N 1
ATOM 802 C CA . SER A 1 104 ? 14.075 37.053 45.566 1.00 13.17 101 SER A CA 1
ATOM 803 C C . SER A 1 104 ? 13.059 35.929 45.363 1.00 13.42 101 SER A C 1
ATOM 804 O O . SER A 1 104 ? 13.433 34.787 45.066 1.00 18.69 101 SER A O 1
ATOM 807 N N . ASP A 1 105 ? 11.781 36.256 45.531 1.00 16.27 102 ASP A N 1
ATOM 808 C CA . ASP A 1 105 ? 10.690 35.309 45.305 1.00 14.62 102 ASP A CA 1
ATOM 809 C C . ASP A 1 105 ? 10.360 35.273 43.814 1.00 15.76 102 ASP A C 1
ATOM 810 O O . ASP A 1 105 ? 10.061 36.306 43.220 1.00 17.27 102 ASP A O 1
ATOM 815 N N . PHE A 1 106 ? 10.416 34.085 43.217 1.00 14.75 103 PHE A N 1
ATOM 816 C CA . PHE A 1 106 ? 10.114 33.912 41.793 1.00 13.74 103 PHE A CA 1
ATOM 817 C C . PHE A 1 106 ? 8.717 34.419 41.431 1.00 14.30 103 PHE A C 1
ATOM 818 O O . PHE A 1 106 ? 8.488 34.858 40.302 1.00 13.54 103 PHE A O 1
ATOM 826 N N . GLN A 1 107 ? 7.788 34.369 42.383 1.00 15.30 104 GLN A N 1
ATOM 827 C CA . GLN A 1 107 ? 6.424 34.823 42.114 1.00 16.06 104 GLN A CA 1
ATOM 828 C C . GLN A 1 107 ? 6.316 36.317 41.809 1.00 11.97 104 GLN A C 1
ATOM 829 O O . GLN A 1 107 ? 5.313 36.779 41.264 1.00 12.97 104 GLN A O 1
ATOM 835 N N . SER A 1 108 ? 7.355 37.074 42.155 1.00 13.77 105 SER A N 1
ATOM 836 C CA . SER A 1 108 ? 7.383 38.508 41.884 1.00 14.72 105 SER A CA 1
ATOM 837 C C . SER A 1 108 ? 7.588 38.770 40.394 1.00 11.83 105 SER A C 1
ATOM 838 O O . SER A 1 108 ? 7.521 39.909 39.943 1.00 14.17 105 SER A O 1
ATOM 841 N N . LEU A 1 109 ? 7.851 37.708 39.637 1.00 10.23 106 LEU A N 1
ATOM 842 C CA . LEU A 1 109 ? 8.078 37.835 38.197 1.00 9.13 106 LEU A CA 1
ATOM 843 C C . LEU A 1 109 ? 6.783 37.783 37.391 1.00 8.69 106 LEU A C 1
ATOM 844 O O . LEU A 1 109 ? 6.810 37.956 36.174 1.00 11.45 106 LEU A O 1
ATOM 849 N N . LYS A 1 110 ? 5.662 37.542 38.063 1.00 9.17 107 LYS A N 1
ATOM 850 C CA . LYS A 1 110 ? 4.349 37.577 37.403 1.00 10.23 107 LYS A CA 1
ATOM 851 C C . LYS A 1 110 ? 4.109 38.885 36.651 1.00 12.67 107 LYS A C 1
ATOM 852 O O . LYS A 1 110 ? 4.239 39.979 37.215 1.00 15.35 107 LYS A O 1
ATOM 858 N N . GLY A 1 111 ? 3.793 38.764 35.365 1.00 11.24 108 GLY A N 1
ATOM 859 C CA . GLY A 1 111 ? 3.496 39.921 34.530 1.00 11.45 108 GLY A CA 1
ATOM 860 C C . GLY A 1 111 ? 4.714 40.696 34.061 1.00 17.02 108 GLY A C 1
ATOM 861 O O . GLY A 1 111 ? 4.583 41.774 33.471 1.00 18.04 108 GLY A O 1
ATOM 862 N N . LYS A 1 112 ? 5.901 40.159 34.314 1.00 11.96 109 LYS A N 1
ATOM 863 C CA . LYS A 1 112 ? 7.129 40.847 33.930 1.00 10.03 109 LYS A CA 1
ATOM 864 C C . LYS A 1 112 ? 7.622 40.451 32.542 1.00 9.41 109 LYS A C 1
ATOM 865 O O . LYS A 1 112 ? 7.372 39.331 32.072 1.00 10.61 109 LYS A O 1
ATOM 871 N N . ARG A 1 113 ? 8.315 41.386 31.893 1.00 8.49 110 ARG A N 1
ATOM 872 C CA . ARG A 1 113 ? 9.058 41.108 30.667 1.00 8.83 110 ARG A CA 1
ATOM 873 C C . ARG A 1 113 ? 10.443 40.616 31.056 1.00 9.65 110 ARG A C 1
ATOM 874 O O . ARG A 1 113 ? 11.243 41.375 31.621 1.00 9.08 110 ARG A O 1
ATOM 882 N N . ILE A 1 114 ? 10.712 39.340 30.776 1.00 6.81 111 ILE A N 1
ATOM 883 C CA . ILE A 1 114 ? 11.975 38.713 31.147 1.00 6.92 111 ILE A CA 1
ATOM 884 C C . ILE A 1 114 ? 12.813 38.448 29.909 1.00 8.11 111 ILE A C 1
ATOM 885 O O . ILE A 1 114 ? 12.415 37.681 29.021 1.00 9.40 111 ILE A O 1
ATOM 890 N N . GLY A 1 115 ? 13.976 39.093 29.852 1.00 8.56 112 GLY A N 1
ATOM 891 C CA . GLY A 1 115 ? 14.896 38.895 28.747 1.00 6.83 112 GLY A CA 1
ATOM 892 C C . GLY A 1 115 ? 15.633 37.571 28.805 1.00 7.35 112 GLY A C 1
ATOM 893 O O . GLY A 1 115 ? 16.006 37.093 29.875 1.00 9.05 112 GLY A O 1
ATOM 894 N N . TYR A 1 116 ? 15.837 36.964 27.640 1.00 7.63 113 TYR A N 1
ATOM 895 C CA . TYR A 1 116 ? 16.742 35.824 27.522 1.00 7.60 113 TYR A CA 1
ATOM 896 C C . TYR A 1 116 ? 17.628 36.036 26.302 1.00 6.89 113 TYR A C 1
ATOM 897 O O . TYR A 1 116 ? 17.342 36.901 25.486 1.00 7.80 113 TYR A O 1
ATOM 906 N N . VAL A 1 117 ? 18.689 35.247 26.179 1.00 7.34 114 VAL A N 1
ATOM 907 C CA . VAL A 1 117 ? 19.666 35.445 25.104 1.00 8.22 114 VAL A CA 1
ATOM 908 C C . VAL A 1 117 ? 19.214 34.905 23.759 1.00 9.65 114 VAL A C 1
ATOM 909 O O . VAL A 1 117 ? 19.051 35.666 22.808 1.00 9.40 114 VAL A O 1
ATOM 913 N N . GLY A 1 118 ? 18.995 33.594 23.673 1.00 8.70 115 GLY A N 1
ATOM 914 C CA . GLY A 1 118 ? 18.824 32.984 22.367 1.00 9.99 115 GLY A CA 1
ATOM 915 C C . GLY A 1 118 ? 17.645 32.063 22.173 1.00 11.78 115 GLY A C 1
ATOM 916 O O . GLY A 1 118 ? 16.843 32.256 21.254 1.00 14.33 115 GLY A O 1
ATOM 917 N N . GLU A 1 119 ? 17.565 31.034 23.008 1.00 10.84 116 GLU A N 1
ATOM 918 C CA . GLU A 1 119 ? 16.532 30.018 22.874 1.00 11.76 116 GLU A CA 1
ATOM 919 C C . GLU A 1 119 ? 16.294 29.288 24.190 1.00 10.99 116 GLU A C 1
ATOM 920 O O . GLU A 1 119 ? 15.159 29.214 24.677 1.00 11.10 116 GLU A O 1
ATOM 926 N N . PHE A 1 120 ? 17.360 28.752 24.772 1.00 9.90 117 PHE A N 1
ATOM 927 C CA . PHE A 1 120 ? 17.185 27.866 25.914 1.00 7.57 117 PHE A CA 1
ATOM 928 C C . PHE A 1 120 ? 16.841 28.600 27.195 1.00 10.81 117 PHE A C 1
ATOM 929 O O . PHE A 1 120 ? 16.245 28.017 28.099 1.00 9.13 117 PHE A O 1
ATOM 937 N N . GLY A 1 121 ? 17.188 29.881 27.266 1.00 9.77 118 GLY A N 1
ATOM 938 C CA . GLY A 1 121 ? 16.817 30.681 28.424 1.00 8.78 118 GLY A CA 1
ATOM 939 C C . GLY A 1 121 ? 15.314 30.682 28.645 1.00 7.43 118 GLY A C 1
ATOM 940 O O . GLY A 1 121 ? 14.839 30.542 29.782 1.00 9.21 118 GLY A O 1
ATOM 941 N N . LYS A 1 122 ? 14.563 30.855 27.558 1.00 8.01 119 LYS A N 1
ATOM 942 C CA . LYS A 1 122 ? 13.099 30.831 27.622 1.00 8.14 119 LYS A CA 1
ATOM 943 C C . LYS A 1 122 ? 12.605 29.462 28.062 1.00 9.80 119 LYS A C 1
ATOM 944 O O . LYS A 1 122 ? 11.720 29.348 28.909 1.00 9.03 119 LYS A O 1
ATOM 950 N N . ILE A 1 123 ? 13.179 28.417 27.484 1.00 8.51 120 ILE A N 1
ATOM 951 C CA . ILE A 1 123 ? 12.813 27.059 27.864 1.00 7.41 120 ILE A CA 1
ATOM 952 C C . ILE A 1 123 ? 13.045 26.837 29.363 1.00 8.16 120 ILE A C 1
ATOM 953 O O . ILE A 1 123 ? 12.213 26.241 30.053 1.00 8.36 120 ILE A O 1
ATOM 958 N N . GLN A 1 124 ? 14.166 27.338 29.868 1.00 9.09 121 GLN A N 1
ATOM 959 C CA . GLN A 1 124 ? 14.484 27.167 31.286 1.00 8.63 121 GLN A CA 1
ATOM 960 C C . GLN A 1 124 ? 13.496 27.899 32.182 1.00 8.06 121 GLN A C 1
ATOM 961 O O . GLN A 1 124 ? 13.004 27.331 33.158 1.00 9.30 121 GLN A O 1
ATOM 967 N N . VAL A 1 125 ? 13.215 29.160 31.866 1.00 8.86 122 VAL A N 1
ATOM 968 C CA . VAL A 1 125 ? 12.311 29.933 32.718 1.00 6.33 122 VAL A CA 1
ATOM 969 C C . VAL A 1 125 ? 10.896 29.372 32.631 1.00 7.31 122 VAL A C 1
ATOM 970 O O . VAL A 1 125 ? 10.201 29.271 33.650 1.00 8.40 122 VAL A O 1
ATOM 974 N N . ASP A 1 126 ? 10.482 28.963 31.431 1.00 9.10 123 ASP A N 1
ATOM 975 C CA . ASP A 1 126 ? 9.176 28.323 31.243 1.00 8.11 123 ASP A CA 1
ATOM 976 C C . ASP A 1 126 ? 9.007 27.108 32.160 1.00 10.17 123 ASP A C 1
ATOM 977 O O . ASP A 1 126 ? 7.958 26.923 32.792 1.00 10.78 123 ASP A O 1
ATOM 982 N N . GLU A 1 127 ? 10.049 26.283 32.233 1.00 9.47 124 GLU A N 1
ATOM 983 C CA . GLU A 1 127 ? 9.998 25.078 33.057 1.00 8.77 124 GLU A CA 1
ATOM 984 C C . GLU A 1 127 ? 9.949 25.428 34.540 1.00 8.95 124 GLU A C 1
ATOM 985 O O . GLU A 1 127 ? 9.285 24.742 35.316 1.00 11.90 124 GLU A O 1
ATOM 991 N N . LEU A 1 128 ? 10.645 26.493 34.931 1.00 7.46 125 LEU A N 1
ATOM 992 C CA . LEU A 1 128 ? 10.667 26.879 36.343 1.00 8.72 125 LEU A CA 1
ATOM 993 C C . LEU A 1 128 ? 9.285 27.257 36.851 1.00 10.25 125 LEU A C 1
ATOM 994 O O . LEU A 1 128 ? 8.968 26.992 38.010 1.00 9.81 125 LEU A O 1
ATOM 999 N N . THR A 1 129 ? 8.463 27.852 35.987 1.00 10.97 126 THR A N 1
ATOM 1000 C CA . THR A 1 129 ? 7.183 28.398 36.435 1.00 9.16 126 THR A CA 1
ATOM 1001 C C . THR A 1 129 ? 6.336 27.384 37.196 1.00 9.01 126 THR A C 1
ATOM 1002 O O . THR A 1 129 ? 5.720 27.724 38.205 1.00 12.55 126 THR A O 1
ATOM 1006 N N . LYS A 1 130 ? 6.310 26.137 36.728 1.00 10.90 127 LYS A N 1
ATOM 1007 C CA . LYS A 1 130 ? 5.435 25.124 37.324 1.00 12.97 127 LYS A CA 1
ATOM 1008 C C . LYS A 1 130 ? 5.809 24.836 38.780 1.00 12.28 127 LYS A C 1
ATOM 1009 O O . LYS A 1 130 ? 4.988 24.355 39.551 1.00 16.66 127 LYS A O 1
ATOM 1015 N N . HIS A 1 131 ? 7.043 25.165 39.155 1.00 12.54 128 HIS A N 1
ATOM 1016 C CA . HIS A 1 131 ? 7.529 24.897 40.509 1.00 14.79 128 HIS A CA 1
ATOM 1017 C C . HIS A 1 131 ? 7.260 26.037 41.484 1.00 16.30 128 HIS A C 1
ATOM 1018 O O . HIS A 1 131 ? 7.561 25.929 42.685 1.00 15.39 128 HIS A O 1
ATOM 1025 N N . TYR A 1 132 ? 6.671 27.112 40.962 1.00 12.23 129 TYR A N 1
ATOM 1026 C CA . TYR A 1 132 ? 6.409 28.328 41.727 1.00 12.66 129 TYR A CA 1
ATOM 1027 C C . TYR A 1 132 ? 4.978 28.823 41.504 1.00 13.00 129 TYR A C 1
ATOM 1028 O O . TYR A 1 132 ? 4.703 30.027 41.521 1.00 18.14 129 TYR A O 1
ATOM 1037 N N . GLY A 1 133 ? 4.075 27.873 41.297 1.00 16.65 130 GLY A N 1
ATOM 1038 C CA . GLY A 1 133 ? 2.655 28.167 41.181 1.00 17.04 130 GLY A CA 1
ATOM 1039 C C . GLY A 1 133 ? 2.308 29.029 39.984 1.00 16.84 130 GLY A C 1
ATOM 1040 O O . GLY A 1 133 ? 1.335 29.798 40.015 1.00 19.54 130 GLY A O 1
ATOM 1041 N N . MET A 1 134 ? 3.096 28.898 38.923 1.00 14.76 131 MET A N 1
ATOM 1042 C CA . MET A 1 134 ? 2.920 29.714 37.728 1.00 13.77 131 MET A CA 1
ATOM 1043 C C . MET A 1 134 ? 2.924 28.860 36.467 1.00 12.84 131 MET A C 1
ATOM 1044 O O . MET A 1 134 ? 3.130 27.647 36.529 1.00 13.81 131 MET A O 1
ATOM 1049 N N . THR A 1 135 ? 2.661 29.501 35.333 1.00 12.14 132 THR A N 1
ATOM 1050 C CA . THR A 1 135 ? 2.711 28.858 34.025 1.00 10.38 132 THR A CA 1
ATOM 1051 C C . THR A 1 135 ? 3.531 29.738 33.099 1.00 9.46 132 THR A C 1
ATOM 1052 O O . THR A 1 135 ? 3.802 30.897 33.421 1.00 10.70 132 THR A O 1
ATOM 1056 N N . PRO A 1 136 ? 3.929 29.205 31.932 1.00 10.19 133 PRO A N 1
ATOM 1057 C CA . PRO A 1 136 ? 4.672 30.066 30.999 1.00 11.05 133 PRO A CA 1
ATOM 1058 C C . PRO A 1 136 ? 3.882 31.270 30.470 1.00 9.58 133 PRO A C 1
ATOM 1059 O O . PRO A 1 136 ? 4.485 32.164 29.881 1.00 13.08 133 PRO A O 1
ATOM 1063 N N . ASP A 1 137 ? 2.566 31.307 30.664 1.00 9.52 134 ASP A N 1
ATOM 1064 C CA . ASP A 1 137 ? 1.789 32.459 30.232 1.00 9.48 134 ASP A CA 1
ATOM 1065 C C . ASP A 1 137 ? 1.760 33.582 31.271 1.00 11.57 134 ASP A C 1
ATOM 1066 O O . ASP A 1 137 ? 1.222 34.657 31.016 1.00 13.75 134 ASP A O 1
ATOM 1071 N N . ASP A 1 138 ? 2.376 33.336 32.420 1.00 9.86 135 ASP A N 1
ATOM 1072 C CA . ASP A 1 138 ? 2.378 34.304 33.514 1.00 12.27 135 ASP A CA 1
ATOM 1073 C C . ASP A 1 138 ? 3.469 35.373 33.394 1.00 17.55 135 ASP A C 1
ATOM 1074 O O . ASP A 1 138 ? 3.560 36.270 34.230 1.00 14.98 135 ASP A O 1
ATOM 1079 N N . TYR A 1 139 ? 4.300 35.272 32.363 1.00 11.29 136 TYR A N 1
ATOM 1080 C CA . TYR A 1 139 ? 5.293 36.308 32.091 1.00 10.73 136 TYR A CA 1
ATOM 1081 C C . TYR A 1 139 ? 5.454 36.411 30.579 1.00 12.10 136 TYR A C 1
ATOM 1082 O O . TYR A 1 139 ? 4.899 35.593 29.846 1.00 10.76 136 TYR A O 1
ATOM 1091 N N . VAL A 1 140 ? 6.192 37.411 30.111 1.00 8.62 137 VAL A N 1
ATOM 1092 C CA . VAL A 1 140 ? 6.484 37.537 28.684 1.00 8.74 137 VAL A CA 1
ATOM 1093 C C . VAL A 1 140 ? 7.980 37.390 28.475 1.00 10.27 137 VAL A C 1
ATOM 1094 O O . VAL A 1 140 ? 8.758 38.205 28.978 1.00 8.90 137 VAL A O 1
ATOM 1098 N N . ALA A 1 141 ? 8.387 36.341 27.759 1.00 9.29 138 ALA A N 1
ATOM 1099 C CA . ALA A 1 141 ? 9.805 36.134 27.468 1.00 8.73 138 ALA A CA 1
ATOM 1100 C C . ALA A 1 141 ? 10.173 36.975 26.256 1.00 10.28 138 ALA A C 1
ATOM 1101 O O . ALA A 1 141 ? 9.459 36.979 25.249 1.00 13.01 138 ALA A O 1
ATOM 1103 N N . VAL A 1 142 ? 11.288 37.682 26.362 1.00 7.42 139 VAL A N 1
ATOM 1104 C CA . VAL A 1 142 ? 11.724 38.595 25.312 1.00 7.84 139 VAL A CA 1
ATOM 1105 C C . VAL A 1 142 ? 13.140 38.238 24.880 1.00 6.96 139 VAL A C 1
ATOM 1106 O O . VAL A 1 142 ? 14.070 38.282 25.683 1.00 6.88 139 VAL A O 1
ATOM 1110 N N . ARG A 1 143 ? 13.308 37.898 23.602 1.00 8.31 140 ARG A N 1
ATOM 1111 C CA . ARG A 1 143 ? 14.636 37.537 23.106 1.00 6.16 140 ARG A CA 1
ATOM 1112 C C . ARG A 1 143 ? 15.509 38.768 22.876 1.00 5.93 140 ARG A C 1
ATOM 1113 O O . ARG A 1 143 ? 15.161 39.640 22.085 1.00 10.15 140 ARG A O 1
ATOM 1121 N N . CYS A 1 144 ? 16.669 38.810 23.532 1.00 6.97 141 CYS A N 1
ATOM 1122 C CA . CYS A 1 144 ? 17.483 40.028 23.568 1.00 7.52 141 CYS A CA 1
ATOM 1123 C C . CYS A 1 144 ? 18.892 39.868 23.027 1.00 6.27 141 CYS A C 1
ATOM 1124 O O . CYS A 1 144 ? 19.624 40.852 22.924 1.00 8.88 141 CYS A O 1
ATOM 1127 N N . GLY A 1 145 ? 19.292 38.643 22.697 1.00 7.33 142 GLY A N 1
ATOM 1128 C CA . GLY A 1 145 ? 20.647 38.418 22.220 1.00 6.90 142 GLY A CA 1
ATOM 1129 C C . GLY A 1 145 ? 21.652 38.829 23.285 1.00 6.73 142 GLY A C 1
ATOM 1130 O O . GLY A 1 145 ? 21.513 38.441 24.454 1.00 9.11 142 GLY A O 1
ATOM 1131 N N . MET A 1 146 ? 22.642 39.632 22.899 1.00 7.55 143 MET A N 1
ATOM 1132 C CA . MET A 1 146 ? 23.723 39.993 23.810 1.00 6.07 143 MET A CA 1
ATOM 1133 C C . MET A 1 146 ? 23.467 41.291 24.567 1.00 6.25 143 MET A C 1
ATOM 1134 O O . MET A 1 146 ? 24.374 41.825 25.211 1.00 7.75 143 MET A O 1
ATOM 1139 N N . ASN A 1 147 ? 22.219 41.752 24.531 1.00 7.76 144 ASN A N 1
ATOM 1140 C CA . ASN A 1 147 ? 21.872 43.063 25.082 1.00 5.48 144 ASN A CA 1
ATOM 1141 C C . ASN A 1 147 ? 20.921 43.029 26.281 1.00 5.84 144 ASN A C 1
ATOM 1142 O O . ASN A 1 147 ? 20.248 44.024 26.568 1.00 8.20 144 ASN A O 1
ATOM 1147 N N . VAL A 1 148 ? 20.846 41.894 26.978 1.00 6.56 145 VAL A N 1
ATOM 1148 C CA . VAL A 1 148 ? 19.972 41.802 28.157 1.00 9.42 145 VAL A CA 1
ATOM 1149 C C . VAL A 1 148 ? 20.199 42.933 29.179 1.00 5.40 145 VAL A C 1
ATOM 1150 O O . VAL A 1 148 ? 19.248 43.631 29.561 1.00 7.45 145 VAL A O 1
ATOM 1154 N N . ALA A 1 149 ? 21.442 43.135 29.614 1.00 7.56 146 ALA A N 1
ATOM 1155 C CA . ALA A 1 149 ? 21.684 44.156 30.631 1.00 8.07 146 ALA A CA 1
ATOM 1156 C C . ALA A 1 149 ? 21.345 45.549 30.120 1.00 8.66 146 ALA A C 1
ATOM 1157 O O . ALA A 1 149 ? 20.717 46.343 30.830 1.00 8.74 146 ALA A O 1
ATOM 1159 N N . LYS A 1 150 ? 21.753 45.836 28.883 1.00 5.99 147 LYS A N 1
ATOM 1160 C CA . LYS A 1 150 ? 21.412 47.094 28.230 1.00 7.41 147 LYS A CA 1
ATOM 1161 C C . LYS A 1 150 ? 19.924 47.374 28.261 1.00 8.28 147 LYS A C 1
ATOM 1162 O O . LYS A 1 150 ? 19.504 48.486 28.566 1.00 8.49 147 LYS A O 1
ATOM 1168 N N . TYR A 1 151 ? 19.118 46.370 27.937 1.00 6.32 148 TYR A N 1
ATOM 1169 C CA . TYR A 1 151 ? 17.680 46.602 27.844 1.00 6.59 148 TYR A CA 1
ATOM 1170 C C . TYR A 1 151 ? 17.002 46.669 29.212 1.00 6.91 148 TYR A C 1
ATOM 1171 O O . TYR A 1 151 ? 15.960 47.305 29.363 1.00 10.04 148 TYR A O 1
ATOM 1180 N N . ILE A 1 152 ? 17.593 46.040 30.223 1.00 6.63 149 ILE A N 1
ATOM 1181 C CA . ILE A 1 152 ? 17.113 46.261 31.589 1.00 6.94 149 ILE A CA 1
ATOM 1182 C C . ILE A 1 152 ? 17.327 47.731 31.953 1.00 8.74 149 ILE A C 1
ATOM 1183 O O . ILE A 1 152 ? 16.441 48.392 32.500 1.00 9.67 149 ILE A O 1
ATOM 1188 N N . LEU A 1 153 ? 18.506 48.251 31.621 1.00 7.92 150 LEU A N 1
ATOM 1189 C CA . LEU A 1 153 ? 18.847 49.621 31.975 1.00 7.84 150 LEU A CA 1
ATOM 1190 C C . LEU A 1 153 ? 17.969 50.627 31.248 1.00 13.06 150 LEU A C 1
ATOM 1191 O O . LEU A 1 153 ? 17.634 51.690 31.785 1.00 13.06 150 LEU A O 1
ATOM 1196 N N . GLU A 1 154 ? 17.591 50.285 30.023 1.00 11.44 151 GLU A N 1
ATOM 1197 C CA . GLU A 1 154 ? 16.797 51.191 29.201 1.00 9.83 151 GLU A CA 1
ATOM 1198 C C . GLU A 1 154 ? 15.308 51.010 29.445 1.00 14.40 151 GLU A C 1
ATOM 1199 O O . GLU A 1 154 ? 14.490 51.782 28.940 1.00 16.51 151 GLU A O 1
ATOM 1205 N N . GLY A 1 155 ? 14.961 49.997 30.235 1.00 11.30 152 GLY A N 1
ATOM 1206 C CA . GLY A 1 155 ? 13.581 49.785 30.645 1.00 13.59 152 GLY A CA 1
ATOM 1207 C C . GLY A 1 155 ? 12.683 49.034 29.673 1.00 12.45 152 GLY A C 1
ATOM 1208 O O . GLY A 1 155 ? 11.474 48.918 29.917 1.00 15.45 152 GLY A O 1
ATOM 1209 N N . THR A 1 156 ? 13.250 48.517 28.585 1.00 8.68 153 THR A N 1
ATOM 1210 C CA . THR A 1 156 ? 12.454 47.781 27.600 1.00 11.02 153 THR A CA 1
ATOM 1211 C C . THR A 1 156 ? 12.187 46.321 27.995 1.00 13.86 153 THR A C 1
ATOM 1212 O O . THR A 1 156 ? 11.324 45.655 27.416 1.00 12.30 153 THR A O 1
ATOM 1216 N N . ILE A 1 157 ? 12.935 45.829 28.977 1.00 10.20 154 ILE A N 1
ATOM 1217 C CA . ILE A 1 157 ? 12.559 44.615 29.696 1.00 9.22 154 ILE A CA 1
ATOM 1218 C C . ILE A 1 157 ? 12.647 44.940 31.185 1.00 9.40 154 ILE A C 1
ATOM 1219 O O . ILE A 1 157 ? 13.248 45.948 31.554 1.00 9.35 154 ILE A O 1
ATOM 1224 N N . ASP A 1 158 ? 12.054 44.093 32.024 1.00 9.23 155 ASP A N 1
ATOM 1225 C CA . ASP A 1 158 ? 12.057 44.309 33.470 1.00 9.42 155 ASP A CA 1
ATOM 1226 C C . ASP A 1 158 ? 13.208 43.620 34.190 1.00 10.65 155 ASP A C 1
ATOM 1227 O O . ASP A 1 158 ? 13.584 44.019 35.291 1.00 12.47 155 ASP A O 1
ATOM 1232 N N . CYS A 1 159 ? 13.760 42.588 33.560 1.00 9.36 156 CYS A N 1
ATOM 1233 C CA . CYS A 1 159 ? 14.787 41.751 34.158 1.00 8.59 156 CYS A CA 1
ATOM 1234 C C . CYS A 1 159 ? 15.232 40.795 33.067 1.00 6.83 156 CYS A C 1
ATOM 1235 O O . CYS A 1 159 ? 14.638 40.768 31.991 1.00 8.05 156 CYS A O 1
ATOM 1238 N N . GLY A 1 160 ? 16.275 40.013 33.307 1.00 5.92 157 GLY A N 1
ATOM 1239 C CA . GLY A 1 160 ? 16.655 39.051 32.298 1.00 8.16 157 GLY A CA 1
ATOM 1240 C C . GLY A 1 160 ? 17.824 38.197 32.697 1.00 5.49 157 GLY A C 1
ATOM 1241 O O . GLY A 1 160 ? 18.559 38.537 33.622 1.00 7.77 157 GLY A O 1
ATOM 1242 N N . ILE A 1 161 ? 17.997 37.094 31.974 1.00 6.28 158 ILE A N 1
ATOM 1243 C CA . ILE A 1 161 ? 19.043 36.129 32.283 1.00 4.91 158 ILE A CA 1
ATOM 1244 C C . ILE A 1 161 ? 20.413 36.724 31.971 1.00 7.02 158 ILE A C 1
ATOM 1245 O O . ILE A 1 161 ? 20.641 37.279 30.898 1.00 8.80 158 ILE A O 1
ATOM 1250 N N . GLY A 1 162 ? 21.321 36.623 32.933 1.00 6.78 159 GLY A N 1
ATOM 1251 C CA . GLY A 1 162 ? 22.683 37.089 32.732 1.00 7.65 159 GLY A CA 1
ATOM 1252 C C . GLY A 1 162 ? 23.651 36.447 33.704 1.00 8.00 159 GLY A C 1
ATOM 1253 O O . GLY A 1 162 ? 23.260 35.824 34.681 1.00 8.43 159 GLY A O 1
ATOM 1254 N N . ILE A 1 163 ? 24.936 36.587 33.402 1.00 7.83 160 ILE A N 1
ATOM 1255 C CA . ILE A 1 163 ? 25.997 36.039 34.225 1.00 7.98 160 ILE A CA 1
ATOM 1256 C C . ILE A 1 163 ? 26.473 37.126 35.177 1.00 7.47 160 ILE A C 1
ATOM 1257 O O . ILE A 1 163 ? 26.576 38.305 34.794 1.00 10.08 160 ILE A O 1
ATOM 1262 N N . GLU A 1 164 ? 26.754 36.742 36.416 1.00 7.62 161 GLU A N 1
ATOM 1263 C CA . GLU A 1 164 ? 27.154 37.684 37.455 1.00 10.94 161 GLU A CA 1
ATOM 1264 C C . GLU A 1 164 ? 28.371 38.533 37.079 1.00 15.15 161 GLU A C 1
ATOM 1265 O O . GLU A 1 164 ? 28.410 39.732 37.360 1.00 17.02 161 GLU A O 1
ATOM 1271 N N . CYS A 1 165 ? 29.353 37.924 36.422 1.00 9.97 162 CYS A N 1
ATOM 1272 C CA . CYS A 1 165 ? 30.598 38.625 36.130 1.00 10.74 162 CYS A CA 1
ATOM 1273 C C . CYS A 1 165 ? 30.565 39.448 34.844 1.00 11.15 162 CYS A C 1
ATOM 1274 O O . CYS A 1 165 ? 31.531 40.136 34.523 1.00 11.70 162 CYS A O 1
ATOM 1277 N N . ILE A 1 166 ? 29.456 39.388 34.115 1.00 7.61 163 ILE A N 1
ATOM 1278 C CA . ILE A 1 166 ? 29.285 40.207 32.915 1.00 7.77 163 ILE A CA 1
ATOM 1279 C C . ILE A 1 166 ? 28.065 41.118 33.050 1.00 9.67 163 ILE A C 1
ATOM 1280 O O . ILE A 1 166 ? 28.205 42.321 33.272 1.00 7.93 163 ILE A O 1
ATOM 1285 N N . GLN A 1 167 ? 26.865 40.551 32.932 1.00 7.11 164 GLN A N 1
ATOM 1286 C CA . GLN A 1 167 ? 25.643 41.351 33.024 1.00 7.32 164 GLN A CA 1
ATOM 1287 C C . GLN A 1 167 ? 25.450 42.054 34.365 1.00 6.65 164 GLN A C 1
ATOM 1288 O O . GLN A 1 167 ? 25.087 43.233 34.405 1.00 8.83 164 GLN A O 1
ATOM 1294 N N . GLN A 1 168 ? 25.687 41.361 35.476 1.00 6.64 165 GLN A N 1
ATOM 1295 C CA . GLN A 1 168 ? 25.466 42.017 36.768 1.00 7.38 165 GLN A CA 1
ATOM 1296 C C . GLN A 1 168 ? 26.459 43.158 36.987 1.00 7.33 165 GLN A C 1
ATOM 1297 O O . GLN A 1 168 ? 26.111 44.191 37.556 1.00 8.95 165 GLN A O 1
ATOM 1303 N N . VAL A 1 169 ? 27.683 42.994 36.492 1.00 6.45 166 VAL A N 1
ATOM 1304 C CA . VAL A 1 169 ? 28.678 44.064 36.558 1.00 8.58 166 VAL A CA 1
ATOM 1305 C C . VAL A 1 169 ? 28.239 45.285 35.743 1.00 7.85 166 VAL A C 1
ATOM 1306 O O . VAL A 1 169 ? 28.398 46.422 36.187 1.00 9.20 166 VAL A O 1
ATOM 1310 N N A GLU A 1 170 ? 27.678 45.043 34.560 0.44 7.77 167 GLU A N 1
ATOM 1311 N N B GLU A 1 170 ? 27.674 45.052 34.559 0.56 7.94 167 GLU A N 1
ATOM 1312 C CA A GLU A 1 170 ? 27.150 46.136 33.746 0.44 7.81 167 GLU A CA 1
ATOM 1313 C CA B GLU A 1 170 ? 27.167 46.164 33.749 0.56 6.45 167 GLU A CA 1
ATOM 1314 C C A GLU A 1 170 ? 26.107 46.930 34.520 0.44 8.20 167 GLU A C 1
ATOM 1315 C C B GLU A 1 170 ? 26.084 46.940 34.500 0.56 8.29 167 GLU A C 1
ATOM 1316 O O A GLU A 1 170 ? 26.141 48.155 34.541 0.44 8.00 167 GLU A O 1
ATOM 1317 O O B GLU A 1 170 ? 26.072 48.166 34.497 0.56 8.24 167 GLU A O 1
ATOM 1328 N N . LEU A 1 171 ? 25.185 46.223 35.165 1.00 8.34 168 LEU A N 1
ATOM 1329 C CA . LEU A 1 171 ? 24.133 46.880 35.941 1.00 7.95 168 LEU A CA 1
ATOM 1330 C C . LEU A 1 171 ? 24.723 47.679 37.103 1.00 8.56 168 LEU A C 1
ATOM 1331 O O . LEU A 1 171 ? 24.317 48.815 37.353 1.00 9.38 168 LEU A O 1
ATOM 1336 N N . GLU A 1 172 ? 25.690 47.087 37.803 1.00 8.96 169 GLU A N 1
ATOM 1337 C CA . GLU A 1 172 ? 26.300 47.746 38.953 1.00 8.28 169 GLU A CA 1
ATOM 1338 C C . GLU A 1 172 ? 26.943 49.057 38.538 1.00 8.64 169 GLU A C 1
ATOM 1339 O O . GLU A 1 172 ? 26.745 50.087 39.175 1.00 10.52 169 GLU A O 1
ATOM 1345 N N . GLU A 1 173 ? 27.713 49.015 37.458 1.00 9.24 170 GLU A N 1
ATOM 1346 C CA . GLU A 1 173 ? 28.455 50.194 37.028 1.00 11.39 170 GLU A CA 1
ATOM 1347 C C . GLU A 1 173 ? 27.537 51.264 36.474 1.00 10.63 170 GLU A C 1
ATOM 1348 O O . GLU A 1 173 ? 27.790 52.458 36.646 1.00 11.39 170 GLU A O 1
ATOM 1354 N N . ALA A 1 174 ? 26.456 50.842 35.825 1.00 9.84 171 ALA A N 1
ATOM 1355 C CA . ALA A 1 174 ? 25.478 51.803 35.314 1.00 9.78 171 ALA A CA 1
ATOM 1356 C C . ALA A 1 174 ? 24.735 52.486 36.444 1.00 11.77 171 ALA A C 1
ATOM 1357 O O . ALA A 1 174 ? 24.403 53.668 36.363 1.00 12.66 171 ALA A O 1
ATOM 1359 N N . LEU A 1 175 ? 24.460 51.744 37.507 1.00 10.63 172 LEU A N 1
ATOM 1360 C CA . LEU A 1 175 ? 23.814 52.345 38.660 1.00 10.26 172 LEU A CA 1
ATOM 1361 C C . LEU A 1 175 ? 24.720 53.412 39.274 1.00 11.57 172 LEU A C 1
ATOM 1362 O O . LEU A 1 175 ? 24.244 54.473 39.679 1.00 13.37 172 LEU A O 1
ATOM 1367 N N . LYS A 1 176 ? 26.024 53.142 39.325 1.00 11.81 173 LYS A N 1
ATOM 1368 C CA . LYS A 1 176 ? 26.981 54.127 39.842 1.00 13.07 173 LYS A CA 1
ATOM 1369 C C . LYS A 1 176 ? 27.011 55.373 38.966 1.00 17.26 173 LYS A C 1
ATOM 1370 O O . LYS A 1 176 ? 27.151 56.485 39.478 1.00 17.64 173 LYS A O 1
ATOM 1376 N N A GLU A 1 177 ? 26.885 55.186 37.651 0.58 13.31 174 GLU A N 1
ATOM 1377 N N B GLU A 1 177 ? 26.879 55.192 37.655 0.42 14.10 174 GLU A N 1
ATOM 1378 C CA A GLU A 1 177 ? 26.814 56.321 36.726 0.58 16.43 174 GLU A CA 1
ATOM 1379 C CA B GLU A 1 177 ? 26.834 56.336 36.748 0.42 16.53 174 GLU A CA 1
ATOM 1380 C C A GLU A 1 177 ? 25.605 57.191 37.023 0.58 20.93 174 GLU A C 1
ATOM 1381 C C B GLU A 1 177 ? 25.591 57.188 36.985 0.42 20.40 174 GLU A C 1
ATOM 1382 O O A GLU A 1 177 ? 25.654 58.410 36.867 0.58 20.39 174 GLU A O 1
ATOM 1383 O O B GLU A 1 177 ? 25.605 58.394 36.749 0.42 20.44 174 GLU A O 1
ATOM 1394 N N . GLN A 1 178 ? 24.520 56.555 37.458 1.00 17.88 175 GLN A N 1
ATOM 1395 C CA . GLN A 1 178 ? 23.278 57.259 37.774 1.00 22.20 175 GLN A CA 1
ATOM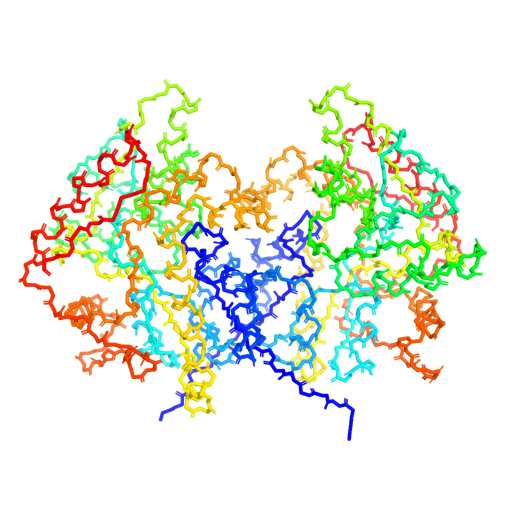 1396 C C . GLN A 1 178 ? 23.314 57.825 39.186 1.00 19.53 175 GLN A C 1
ATOM 1397 O O . GLN A 1 178 ? 22.328 58.383 39.665 1.00 24.85 175 GLN A O 1
ATOM 1403 N N . GLY A 1 179 ? 24.454 57.671 39.853 1.00 21.57 176 GLY A N 1
ATOM 1404 C CA . GLY A 1 179 ? 24.603 58.132 41.220 1.00 21.13 176 GLY A CA 1
ATOM 1405 C C . GLY A 1 179 ? 23.719 57.343 42.166 1.00 25.77 176 GLY A C 1
ATOM 1406 O O . GLY A 1 179 ? 23.168 57.887 43.127 1.00 31.33 176 GLY A O 1
ATOM 1407 N N . LYS A 1 180 ? 23.575 56.051 41.881 1.00 21.13 177 LYS A N 1
ATOM 1408 C CA . LYS A 1 180 ? 22.772 55.168 42.715 1.00 18.51 177 LYS A CA 1
ATOM 1409 C C . LYS A 1 180 ? 23.618 54.103 43.390 1.00 19.38 177 LYS A C 1
ATOM 1410 O O . LYS A 1 180 ? 24.814 53.973 43.119 1.00 18.75 177 LYS A O 1
ATOM 1416 N N . ASP A 1 181 ? 22.976 53.327 44.257 1.00 19.94 178 ASP A N 1
ATOM 1417 C CA . ASP A 1 181 ? 23.646 52.249 44.970 1.00 16.20 178 ASP A CA 1
ATOM 1418 C C . ASP A 1 181 ? 23.835 51.058 44.033 1.00 16.70 178 ASP A C 1
ATOM 1419 O O . ASP A 1 181 ? 22.860 50.516 43.515 1.00 15.34 178 ASP A O 1
ATOM 1424 N N . SER A 1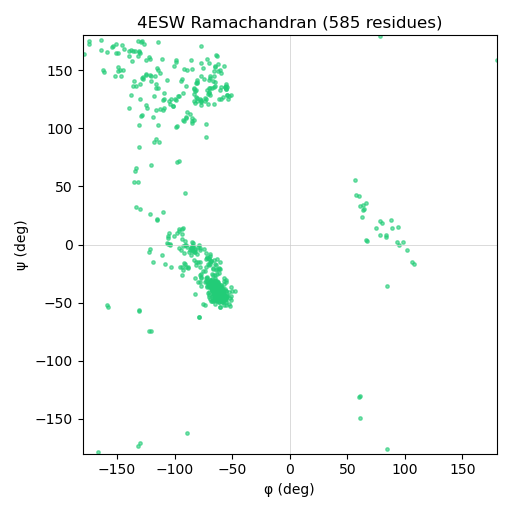 182 ? 25.084 50.655 43.813 1.00 15.59 179 SER A N 1
ATOM 1425 C CA . SER A 1 182 ? 25.375 49.526 42.931 1.00 14.75 179 SER A CA 1
ATOM 1426 C C . SER A 1 182 ? 24.808 48.216 43.474 1.00 16.28 179 SER A C 1
ATOM 1427 O O . SER A 1 182 ? 24.588 47.272 42.713 1.00 15.14 179 SER A O 1
ATOM 1430 N N . ASN A 1 183 ? 24.556 48.157 44.781 1.00 19.31 180 ASN A N 1
ATOM 1431 C CA . ASN A 1 183 ? 23.955 46.960 45.368 1.00 16.12 180 ASN A CA 1
ATOM 1432 C C . ASN A 1 183 ? 22.501 46.759 44.945 1.00 17.65 180 ASN A C 1
ATOM 1433 O O . ASN A 1 183 ? 21.907 45.716 45.222 1.00 16.58 180 ASN A O 1
ATOM 1438 N N . ASP A 1 184 ? 21.933 47.747 44.257 1.00 13.48 181 ASP A N 1
ATOM 1439 C CA . ASP A 1 184 ? 20.585 47.594 43.705 1.00 14.29 181 ASP A CA 1
ATOM 1440 C C . ASP A 1 184 ? 20.569 46.639 42.516 1.00 12.87 181 ASP A C 1
ATOM 1441 O O . ASP A 1 184 ? 19.507 46.239 42.046 1.00 13.23 181 ASP A O 1
ATOM 1446 N N . ALA A 1 185 ? 21.748 46.268 42.026 1.00 9.77 182 ALA A N 1
ATOM 1447 C CA . ALA A 1 185 ? 21.848 45.277 40.961 1.00 8.52 182 ALA A CA 1
ATOM 1448 C C . ALA A 1 185 ? 21.841 43.866 41.560 1.00 13.37 182 ALA A C 1
ATOM 1449 O O . ALA A 1 185 ? 22.807 43.450 42.210 1.00 12.32 182 ALA A O 1
ATOM 1451 N N . LYS A 1 186 ? 20.746 43.139 41.359 1.00 9.49 183 LYS A N 1
ATOM 1452 C CA . LYS A 1 186 ? 20.574 41.833 41.999 1.00 10.18 183 LYS A CA 1
ATOM 1453 C C . LYS A 1 186 ? 20.201 40.763 40.985 1.00 8.08 183 LYS A C 1
ATOM 1454 O O . LYS A 1 186 ? 20.003 41.046 39.814 1.00 10.13 183 LYS A O 1
ATOM 1460 N N . MET A 1 187 ? 20.119 39.517 41.438 1.00 10.49 184 MET A N 1
ATOM 1461 C CA . MET A 1 187 ? 19.645 38.440 40.571 1.00 7.76 184 MET A CA 1
ATOM 1462 C C . MET A 1 187 ? 18.939 37.374 41.378 1.00 8.73 184 MET A C 1
ATOM 1463 O O . MET A 1 187 ? 19.205 37.213 42.565 1.00 11.70 184 MET A O 1
ATOM 1468 N N . LEU A 1 188 ? 18.017 36.669 40.731 1.00 9.15 185 LEU A N 1
ATOM 1469 C CA . LEU A 1 188 ? 17.515 35.417 41.272 1.00 9.41 185 LEU A CA 1
ATOM 1470 C C . LEU A 1 188 ? 18.387 34.337 40.653 1.00 6.78 185 LEU A C 1
ATOM 1471 O O . LEU A 1 188 ? 18.284 34.060 39.463 1.00 8.36 185 LEU A O 1
ATOM 1476 N N . ARG A 1 189 ? 19.269 33.746 41.454 1.00 8.01 186 ARG A N 1
ATOM 1477 C CA . ARG A 1 189 ? 20.167 32.699 40.953 1.00 6.95 186 ARG A CA 1
ATOM 1478 C C . ARG A 1 189 ? 19.387 31.537 40.364 1.00 8.62 186 ARG A C 1
ATOM 1479 O O . ARG A 1 189 ? 18.508 30.963 41.013 1.00 9.41 186 ARG A O 1
ATOM 1487 N N . ILE A 1 190 ? 19.717 31.175 39.132 1.00 7.68 187 ILE A N 1
ATOM 1488 C CA . ILE A 1 190 ? 18.917 30.173 38.437 1.00 8.90 187 ILE A CA 1
ATOM 1489 C C . ILE A 1 190 ? 19.244 28.764 38.913 1.00 8.97 187 ILE A C 1
ATOM 1490 O O . ILE A 1 190 ? 18.355 27.910 38.967 1.00 10.45 187 ILE A O 1
ATOM 1495 N N . ASP A 1 191 ? 20.494 28.515 39.295 1.00 8.74 188 ASP A N 1
ATOM 1496 C CA . ASP A 1 191 ? 20.810 27.202 39.882 1.00 11.25 188 ASP A CA 1
ATOM 1497 C C . ASP A 1 191 ? 19.963 26.929 41.124 1.00 12.69 188 ASP A C 1
ATOM 1498 O O . ASP A 1 191 ? 19.423 25.827 41.297 1.00 11.73 188 ASP A O 1
ATOM 1503 N N . LYS A 1 192 ? 19.805 27.936 41.973 1.00 8.18 189 LYS A N 1
ATOM 1504 C CA . LYS A 1 192 ? 18.961 27.780 43.154 1.00 8.76 189 LYS A CA 1
ATOM 1505 C C . LYS A 1 192 ? 17.484 27.601 42.791 1.00 8.19 189 LYS A C 1
ATOM 1506 O O . LYS A 1 192 ? 16.796 26.760 43.384 1.00 12.06 189 LYS A O 1
ATOM 1512 N N . LEU A 1 193 ? 16.995 28.381 41.832 1.00 8.23 190 LEU A N 1
ATOM 1513 C CA . LEU A 1 193 ? 15.611 28.222 41.376 1.00 9.58 190 LEU A CA 1
ATOM 1514 C C . LEU A 1 193 ? 15.349 26.826 40.824 1.00 9.70 190 LEU A C 1
ATOM 1515 O O . LEU A 1 193 ? 14.275 26.265 41.033 1.00 10.68 190 LEU A O 1
ATOM 1520 N N . ALA A 1 194 ? 16.343 26.273 40.128 1.00 10.33 191 ALA A N 1
ATOM 1521 C CA . ALA A 1 194 ? 16.204 24.973 39.459 1.00 7.78 191 ALA A CA 1
ATOM 1522 C C . ALA A 1 194 ? 16.622 23.792 40.332 1.00 11.67 191 ALA A C 1
ATOM 1523 O O . ALA A 1 194 ? 16.541 22.639 39.898 1.00 12.70 191 ALA A O 1
ATOM 1525 N N . GLU A 1 195 ? 17.062 24.080 41.557 1.00 11.13 192 GLU A N 1
ATOM 1526 C CA . GLU A 1 195 ? 17.493 23.049 42.510 1.00 9.97 192 GLU A CA 1
ATOM 1527 C C . GLU A 1 195 ? 18.715 22.272 42.017 1.00 13.40 192 GLU A C 1
ATOM 1528 O O . GLU A 1 195 ? 18.863 21.079 42.303 1.00 13.94 192 GLU A O 1
ATOM 1534 N N . LEU A 1 196 ? 19.592 22.964 41.294 1.00 11.70 193 LEU A N 1
ATOM 1535 C CA . LEU A 1 196 ? 20.766 22.347 40.685 1.00 9.10 193 LEU A CA 1
ATOM 1536 C C . LEU A 1 196 ? 22.000 22.375 41.569 1.00 16.84 193 LEU A C 1
ATOM 1537 O O . LEU A 1 196 ? 22.967 21.658 41.307 1.00 23.13 193 LEU A O 1
ATOM 1542 N N . GLY A 1 197 ? 21.983 23.218 42.595 1.00 14.27 194 GLY A N 1
ATOM 1543 C CA . GLY A 1 197 ? 23.104 23.282 43.523 1.00 17.12 194 GLY A CA 1
ATOM 1544 C C . GLY A 1 197 ? 24.250 24.182 43.085 1.00 22.01 194 GLY A C 1
ATOM 1545 O O . GLY A 1 197 ? 24.894 24.815 43.922 1.00 26.45 194 GLY A O 1
ATOM 1546 N N . CYS A 1 198 ? 24.525 24.224 41.783 1.00 14.78 195 CYS A N 1
ATOM 1547 C CA . CYS A 1 198 ? 25.546 25.129 41.243 1.00 14.96 195 CYS A CA 1
ATOM 1548 C C . CYS A 1 198 ? 25.254 25.446 39.789 1.00 9.56 195 CYS A C 1
ATOM 1549 O O . CYS A 1 198 ? 24.359 24.848 39.190 1.00 11.17 195 CYS A O 1
ATOM 1552 N N . CYS A 1 199 ? 25.974 26.410 39.218 1.00 11.31 196 CYS A N 1
ATOM 1553 C CA . CYS A 1 199 ? 25.671 26.842 37.856 1.00 11.37 196 CYS A CA 1
ATOM 1554 C C . CYS A 1 199 ? 26.469 26.065 36.818 1.00 16.54 196 CYS A C 1
ATOM 1555 O O . CYS A 1 199 ? 27.001 26.641 35.868 1.00 14.52 196 CYS A O 1
ATOM 1558 N N . CYS A 1 200 ? 26.514 24.748 37.019 1.00 16.46 197 CYS A N 1
ATOM 1559 C CA . CYS A 1 200 ? 27.118 23.787 36.101 1.00 19.49 197 CYS A CA 1
ATOM 1560 C C . CYS A 1 200 ? 26.600 23.980 34.679 1.00 13.17 197 CYS A C 1
ATOM 1561 O O . CYS A 1 200 ? 27.339 23.837 33.705 1.00 13.53 197 CYS A O 1
ATOM 1564 N N . PHE A 1 201 ? 25.322 24.325 34.562 1.00 10.37 198 PHE A N 1
ATOM 1565 C CA . PHE A 1 201 ? 24.702 24.434 33.251 1.00 9.63 198 PHE A CA 1
ATOM 1566 C C . PHE A 1 201 ? 25.238 25.618 32.450 1.00 9.56 198 PHE A C 1
ATOM 1567 O O . PHE A 1 201 ? 25.046 25.679 31.229 1.00 12.85 198 PHE A O 1
ATOM 1575 N N . CYS A 1 202 ? 25.934 26.538 33.126 1.00 8.71 199 CYS A N 1
ATOM 1576 C CA . CYS A 1 202 ? 26.438 27.757 32.491 1.00 10.23 199 CYS A CA 1
ATOM 1577 C C . CYS A 1 202 ? 27.928 27.716 32.218 1.00 6.44 199 CYS A C 1
ATOM 1578 O O . CYS A 1 202 ? 28.489 28.702 31.731 1.00 9.79 199 CYS A O 1
ATOM 1581 N N . THR A 1 203 ? 28.579 26.619 32.585 1.00 5.59 200 THR A N 1
ATOM 1582 C CA . THR A 1 203 ? 30.010 26.483 32.322 1.00 6.53 200 THR A CA 1
ATOM 1583 C C . THR A 1 203 ? 30.242 26.690 30.838 1.00 7.52 200 THR A C 1
ATOM 1584 O O . THR A 1 203 ? 29.505 26.148 30.019 1.00 7.77 200 THR A O 1
ATOM 1588 N N . ILE A 1 204 ? 31.248 27.496 30.493 1.00 6.04 201 ILE A N 1
ATOM 1589 C CA . ILE A 1 204 ? 31.575 27.762 29.096 1.00 4.14 201 ILE A CA 1
ATOM 1590 C C . ILE A 1 204 ? 32.708 26.852 28.674 1.00 4.73 201 ILE A C 1
ATOM 1591 O O . ILE A 1 204 ? 33.742 26.799 29.342 1.00 6.83 201 ILE A O 1
ATOM 1596 N N . LEU A 1 205 ? 32.500 26.142 27.568 1.00 4.79 202 LEU A N 1
ATOM 1597 C CA . LEU A 1 205 ? 33.379 25.052 27.132 1.00 6.09 202 LEU A CA 1
ATOM 1598 C C . LEU A 1 205 ? 34.086 25.358 25.828 1.00 5.18 202 LEU A C 1
ATOM 1599 O O . LEU A 1 205 ? 33.556 26.078 24.980 1.00 6.30 202 LEU A O 1
ATOM 1604 N N . TYR A 1 206 ? 35.282 24.793 25.666 1.00 5.97 203 TYR A N 1
ATOM 1605 C CA . TYR A 1 206 ? 35.891 24.659 24.342 1.00 6.98 203 TYR A CA 1
ATOM 1606 C C . TYR A 1 206 ? 35.204 23.503 23.624 1.00 5.14 203 TYR A C 1
ATOM 1607 O O . TYR A 1 206 ? 35.158 22.386 24.142 1.00 7.23 203 TYR A O 1
ATOM 1616 N N . ILE A 1 207 ? 34.644 23.772 22.448 1.00 5.12 204 ILE A N 1
ATOM 1617 C CA . ILE A 1 207 ? 33.978 22.741 21.656 1.00 6.01 204 ILE A CA 1
ATOM 1618 C C . ILE A 1 207 ? 34.614 22.595 20.284 1.00 6.32 204 ILE A C 1
ATOM 1619 O O . ILE A 1 207 ? 35.304 23.496 19.799 1.00 7.96 204 ILE A O 1
ATOM 1624 N N . ALA A 1 208 ? 34.390 21.449 19.660 1.00 6.18 205 ALA A N 1
ATOM 1625 C CA . ALA A 1 208 ? 34.896 21.214 18.316 1.00 9.63 205 ALA A CA 1
ATOM 1626 C C . ALA A 1 208 ? 33.925 20.319 17.569 1.00 9.98 205 ALA A C 1
ATOM 1627 O O . ALA A 1 208 ? 33.228 19.499 18.159 1.00 8.87 205 ALA A O 1
ATOM 1629 N N . ASN A 1 209 ? 33.887 20.496 16.258 1.00 8.48 206 ASN A N 1
ATOM 1630 C CA . ASN A 1 209 ? 33.129 19.636 15.376 1.00 13.76 206 ASN A CA 1
ATOM 1631 C C . ASN A 1 209 ? 33.635 18.184 15.466 1.00 10.24 206 ASN A C 1
ATOM 1632 O O . ASN A 1 209 ? 34.840 17.959 15.431 1.00 9.74 206 ASN A O 1
ATOM 1637 N N . ASP A 1 210 ? 32.735 17.209 15.597 1.00 11.73 207 ASP A N 1
ATOM 1638 C CA . ASP A 1 210 ? 33.155 15.813 15.760 1.00 10.76 207 ASP A CA 1
ATOM 1639 C C . ASP A 1 210 ? 34.034 15.303 14.619 1.00 12.73 207 ASP A C 1
ATOM 1640 O O . ASP A 1 210 ? 35.023 14.595 14.850 1.00 12.81 207 ASP A O 1
ATOM 1645 N N . LYS A 1 211 ? 33.670 15.646 13.388 1.00 11.77 208 LYS A N 1
ATOM 1646 C CA . LYS A 1 211 ? 34.455 15.221 12.235 1.00 10.82 208 LYS A CA 1
ATOM 1647 C C . LYS A 1 211 ? 35.847 15.857 12.287 1.00 12.35 208 LYS A C 1
ATOM 1648 O O . LYS A 1 211 ? 36.843 15.202 11.999 1.00 13.13 208 LYS A O 1
ATOM 1654 N N . PHE A 1 212 ? 35.908 17.125 12.685 1.00 9.86 209 PHE A N 1
ATOM 1655 C CA . PHE A 1 212 ? 37.184 17.818 12.795 1.00 9.74 209 PHE A CA 1
ATOM 1656 C C . PHE A 1 212 ? 38.090 17.128 13.815 1.00 10.16 209 PHE A C 1
ATOM 1657 O O . PHE A 1 212 ? 39.286 16.936 13.575 1.00 12.50 209 PHE A O 1
ATOM 1665 N N . ILE A 1 213 ? 37.517 16.748 14.951 1.00 10.85 210 ILE A N 1
ATOM 1666 C CA . ILE A 1 213 ? 38.267 16.049 15.992 1.00 9.15 210 ILE A CA 1
ATOM 1667 C C . ILE A 1 213 ? 38.807 14.727 15.465 1.00 11.23 210 ILE A C 1
ATOM 1668 O O . ILE A 1 213 ? 39.977 14.393 15.665 1.00 12.24 210 ILE A O 1
ATOM 1673 N N . ALA A 1 214 ? 37.952 13.980 14.768 1.00 9.74 211 ALA A N 1
ATOM 1674 C CA . ALA A 1 214 ? 38.332 12.663 14.273 1.00 14.85 211 ALA A CA 1
ATOM 1675 C C . ALA A 1 214 ? 39.438 12.741 13.230 1.00 14.72 211 ALA A C 1
ATOM 1676 O O . ALA A 1 214 ? 40.308 11.871 13.175 1.00 15.41 211 ALA A O 1
ATOM 1678 N N . GLU A 1 215 ? 39.413 13.786 12.406 1.00 13.56 212 GLU A N 1
ATOM 1679 C CA . GLU A 1 215 ? 40.382 13.923 11.324 1.00 14.10 212 GLU A CA 1
ATOM 1680 C C . GLU A 1 215 ? 41.643 14.683 11.724 1.00 12.62 212 GLU A C 1
ATOM 1681 O O . GLU A 1 215 ? 42.682 14.549 11.075 1.00 15.59 212 GLU A O 1
ATOM 1687 N N . ASN A 1 216 ? 41.568 15.453 12.804 1.00 11.24 213 ASN A N 1
ATOM 1688 C CA . ASN A 1 216 ? 42.717 16.242 13.243 1.00 12.10 213 ASN A CA 1
ATOM 1689 C C . ASN A 1 216 ? 43.035 16.127 14.732 1.00 11.28 213 ASN A C 1
ATOM 1690 O O . ASN A 1 216 ? 43.117 17.150 15.415 1.00 11.02 213 ASN A O 1
ATOM 1695 N N . PRO A 1 217 ? 43.207 14.898 15.252 1.00 12.11 214 PRO A N 1
ATOM 1696 C CA . PRO A 1 217 ? 43.439 14.793 16.700 1.00 14.42 214 PRO A CA 1
ATOM 1697 C C . PRO A 1 217 ? 44.719 15.483 17.158 1.00 12.40 214 PRO A C 1
ATOM 1698 O O . PRO A 1 217 ? 44.747 16.017 18.273 1.00 11.20 214 PRO A O 1
ATOM 1702 N N . GLN A 1 218 ? 45.756 15.472 16.324 1.00 10.48 215 GLN A N 1
ATOM 1703 C CA . GLN A 1 218 ? 47.005 16.145 16.669 1.00 12.79 215 GLN A CA 1
ATOM 1704 C C . GLN A 1 218 ? 46.838 17.663 16.831 1.00 13.57 215 GLN A C 1
ATOM 1705 O O . GLN A 1 218 ? 47.357 18.251 17.783 1.00 12.27 215 GLN A O 1
ATOM 1711 N N . ALA A 1 219 ? 46.104 18.298 15.918 1.00 10.65 216 ALA A N 1
ATOM 1712 C CA . ALA A 1 219 ? 45.852 19.737 16.017 1.00 11.46 216 ALA A CA 1
ATOM 1713 C C . ALA A 1 219 ? 45.038 20.085 17.261 1.00 11.86 216 ALA A C 1
ATOM 1714 O O . ALA A 1 219 ? 45.286 21.097 17.907 1.00 12.23 216 ALA A O 1
ATOM 1716 N N . VAL A 1 220 ? 44.051 19.254 17.584 1.00 9.99 217 VAL A N 1
ATOM 1717 C CA . VAL A 1 220 ? 43.242 19.474 18.776 1.00 8.67 217 VAL A CA 1
ATOM 1718 C C . VAL A 1 220 ? 44.108 19.450 20.036 1.00 8.95 217 VAL A C 1
ATOM 1719 O O . VAL A 1 220 ? 43.990 20.329 20.892 1.00 8.86 217 VAL A O 1
ATOM 1723 N N A LYS A 1 221 ? 44.991 18.460 20.128 0.46 8.97 218 LYS A N 1
ATOM 1724 N N B LYS A 1 221 ? 44.983 18.455 20.143 0.54 8.97 218 LYS A N 1
ATOM 1725 C CA A LYS A 1 221 ? 45.905 18.336 21.267 0.46 9.73 218 LYS A CA 1
ATOM 1726 C CA B LYS A 1 221 ? 45.889 18.372 21.291 0.54 9.83 218 LYS A CA 1
ATOM 1727 C C A LYS A 1 221 ? 46.850 19.535 21.375 0.46 10.46 218 LYS A C 1
ATOM 1728 C C B LYS A 1 221 ? 46.819 19.577 21.374 0.54 10.36 218 LYS A C 1
ATOM 1729 O O A LYS A 1 221 ? 47.088 20.062 22.465 0.46 10.69 218 LYS A O 1
ATOM 1730 O O B LYS A 1 221 ? 47.019 20.148 22.449 0.54 9.51 218 LYS A O 1
ATOM 1741 N N . LYS A 1 222 ? 47.391 19.960 20.238 1.00 9.30 219 LYS A N 1
ATOM 1742 C CA . LYS A 1 222 ? 48.253 21.138 20.183 1.00 9.48 219 LYS A CA 1
ATOM 1743 C C . LYS A 1 222 ? 47.508 22.401 20.594 1.00 8.35 219 LYS A C 1
ATOM 1744 O O . LYS A 1 222 ? 48.048 23.240 21.324 1.00 9.25 219 LYS A O 1
ATOM 1750 N N . PHE A 1 223 ? 46.279 22.542 20.102 1.00 6.86 220 PHE A N 1
ATOM 1751 C CA . PHE A 1 223 ? 45.450 23.705 20.423 1.00 7.03 220 PHE A CA 1
ATOM 1752 C C . PHE A 1 223 ? 45.269 23.833 21.928 1.00 8.88 220 PHE A C 1
ATOM 1753 O O . PHE A 1 223 ? 45.443 24.914 22.514 1.00 7.28 220 PHE A O 1
ATOM 1761 N N . LEU A 1 224 ? 44.927 22.718 22.562 1.00 7.59 221 LEU A N 1
ATOM 1762 C CA . LEU A 1 224 ? 44.722 22.721 24.004 1.00 9.18 221 LEU A CA 1
ATOM 1763 C C . LEU A 1 224 ? 46.012 22.981 24.777 1.00 8.09 221 LEU A C 1
ATOM 1764 O O . LEU A 1 224 ? 45.971 23.629 25.819 1.00 7.12 221 LEU A O 1
ATOM 1769 N N . LYS A 1 225 ? 47.152 22.514 24.270 1.00 8.79 222 LYS A N 1
ATOM 1770 C CA . LYS A 1 225 ? 48.435 22.834 24.917 1.00 6.90 222 LYS A CA 1
ATOM 1771 C C . LYS A 1 225 ? 48.681 24.339 24.863 1.00 6.93 222 LYS A C 1
ATOM 1772 O O . LYS A 1 225 ? 49.133 24.935 25.842 1.00 8.62 222 LYS A O 1
ATOM 1778 N N . ALA A 1 226 ? 48.362 24.960 23.735 1.00 6.78 223 ALA A N 1
ATOM 1779 C CA . ALA A 1 226 ? 48.600 26.398 23.612 1.00 6.29 223 ALA A CA 1
ATOM 1780 C C . ALA A 1 226 ? 47.645 27.186 24.501 1.00 7.39 223 ALA A C 1
ATOM 1781 O O . ALA A 1 226 ? 48.041 28.166 25.142 1.00 7.29 223 ALA A O 1
ATOM 1783 N N . ILE A 1 227 ? 46.385 26.757 24.536 1.00 6.31 224 ILE A N 1
ATOM 1784 C CA . ILE A 1 227 ? 45.417 27.367 25.451 1.00 6.97 224 ILE A CA 1
ATOM 1785 C C . ILE A 1 227 ? 45.885 27.241 26.901 1.00 6.16 224 ILE A C 1
ATOM 1786 O O . ILE A 1 227 ? 45.860 28.210 27.661 1.00 8.03 224 ILE A O 1
ATOM 1791 N N . LYS A 1 228 ? 46.336 26.048 27.286 1.00 7.35 225 LYS A N 1
ATOM 1792 C CA . LYS A 1 228 ? 46.812 25.819 28.649 1.00 6.07 225 LYS A CA 1
ATOM 1793 C C . LYS A 1 228 ? 47.990 26.732 28.988 1.00 6.05 225 LYS A C 1
ATOM 1794 O O . LYS A 1 228 ? 48.076 27.255 30.097 1.00 8.02 225 LYS A O 1
ATOM 1800 N N . ARG A 1 229 ? 48.874 26.928 28.017 1.00 7.22 226 ARG A N 1
ATOM 1801 C CA . ARG A 1 229 ? 50.024 27.810 28.203 1.00 9.33 226 ARG A CA 1
ATOM 1802 C C . ARG A 1 229 ? 49.575 29.251 28.457 1.00 7.69 226 ARG A C 1
ATOM 1803 O O . ARG A 1 229 ? 50.102 29.934 29.348 1.00 7.80 226 ARG A O 1
ATOM 1811 N N . ALA A 1 230 ? 48.585 29.707 27.690 1.00 7.64 227 ALA A N 1
ATOM 1812 C CA . ALA A 1 230 ? 48.072 31.070 27.845 1.00 5.97 227 ALA A CA 1
ATOM 1813 C C . ALA A 1 230 ? 47.314 31.195 29.160 1.00 8.51 227 ALA A C 1
ATOM 1814 O O . ALA A 1 230 ? 47.364 32.230 29.828 1.00 8.41 227 ALA A O 1
ATOM 1816 N N . THR A 1 231 ? 46.602 30.134 29.523 1.00 7.05 228 THR A N 1
ATOM 1817 C CA . THR A 1 231 ? 45.817 30.127 30.749 1.00 8.08 228 THR A CA 1
ATOM 1818 C C . THR A 1 231 ? 46.734 30.193 31.972 1.00 8.87 228 THR A C 1
ATOM 1819 O O . THR A 1 231 ? 46.482 30.970 32.908 1.00 9.21 228 THR A O 1
ATOM 1823 N N . ASP A 1 232 ? 47.810 29.402 31.957 1.00 9.18 229 ASP A N 1
ATOM 1824 C CA . ASP A 1 232 ? 48.826 29.445 33.004 1.00 9.13 229 ASP A CA 1
ATOM 1825 C C . ASP A 1 232 ? 49.385 30.858 33.173 1.00 9.68 229 ASP A C 1
ATOM 1826 O O . ASP A 1 232 ? 49.495 31.361 34.294 1.00 10.55 229 ASP A O 1
ATOM 1831 N N . TYR A 1 233 ? 49.735 31.490 32.055 1.00 7.15 230 TYR A N 1
ATOM 1832 C CA . TYR A 1 233 ? 50.317 32.827 32.088 1.00 8.70 230 TYR A CA 1
ATOM 1833 C C . TYR A 1 233 ? 49.316 33.839 32.639 1.00 8.44 230 TYR A C 1
ATOM 1834 O O . TYR A 1 233 ? 49.652 34.647 33.514 1.00 9.20 230 TYR A O 1
ATOM 1843 N N . MET A 1 234 ? 48.084 33.797 32.138 1.00 7.26 231 MET A N 1
ATOM 1844 C CA . MET A 1 234 ? 47.081 34.759 32.578 1.00 6.58 231 MET A CA 1
ATOM 1845 C C . MET A 1 234 ? 46.769 34.600 34.063 1.00 10.87 231 MET A C 1
ATOM 1846 O O . MET A 1 234 ? 46.621 35.589 34.774 1.00 10.93 231 MET A O 1
ATOM 1851 N N . LEU A 1 235 ? 46.663 33.359 34.539 1.00 8.02 232 LEU A N 1
ATOM 1852 C CA . LEU A 1 235 ? 46.327 33.154 35.944 1.00 10.17 232 LEU A CA 1
ATOM 1853 C C . LEU A 1 235 ? 47.464 33.614 36.850 1.00 10.24 232 LEU A C 1
ATOM 1854 O O . LEU A 1 235 ? 47.226 34.113 37.952 1.00 11.42 232 LEU A O 1
ATOM 1859 N N . ALA A 1 236 ? 48.696 33.466 36.370 1.00 8.28 233 ALA A N 1
ATOM 1860 C CA . ALA A 1 236 ? 49.879 33.874 37.126 1.00 11.02 233 ALA A CA 1
ATOM 1861 C C . ALA A 1 236 ? 50.098 35.380 37.107 1.00 12.38 233 ALA A C 1
ATOM 1862 O O . ALA A 1 236 ? 50.561 35.953 38.097 1.00 15.61 233 ALA A O 1
ATOM 1864 N N . HIS A 1 237 ? 49.773 36.015 35.981 1.00 12.34 234 HIS A N 1
ATOM 1865 C CA . HIS A 1 237 ? 50.038 37.439 35.796 1.00 10.54 234 HIS A CA 1
ATOM 1866 C C . HIS A 1 237 ? 48.826 38.150 35.218 1.00 7.31 234 HIS A C 1
ATOM 1867 O O . HIS A 1 237 ? 48.869 38.642 34.078 1.00 9.36 234 HIS A O 1
ATOM 1874 N N . PRO A 1 238 ? 47.731 38.203 35.985 1.00 9.75 235 PRO A N 1
ATOM 1875 C CA . PRO A 1 238 ? 46.496 38.775 35.442 1.00 9.24 235 PRO A CA 1
ATOM 1876 C C . PRO A 1 238 ? 46.593 40.234 34.999 1.00 8.03 235 PRO A C 1
ATOM 1877 O O . PRO A 1 238 ? 46.043 40.539 33.940 1.00 10.20 235 PRO A O 1
ATOM 1881 N N . ARG A 1 239 ? 47.270 41.102 35.749 1.00 9.20 236 ARG A N 1
ATOM 1882 C CA . ARG A 1 239 ? 47.327 42.511 35.360 1.00 9.23 236 ARG A CA 1
ATOM 1883 C C . ARG A 1 239 ? 48.058 42.679 34.042 1.00 10.72 236 ARG A C 1
ATOM 1884 O O . ARG A 1 239 ? 47.616 43.426 33.161 1.00 11.30 236 ARG A O 1
ATOM 1892 N N . GLU A 1 240 ? 49.165 41.960 33.897 1.00 10.73 237 GLU A N 1
ATOM 1893 C CA . GLU A 1 240 ? 49.988 42.083 32.701 1.00 10.91 237 GLU A CA 1
ATOM 1894 C C . GLU A 1 240 ? 49.300 41.466 31.494 1.00 9.94 237 GLU A C 1
ATOM 1895 O O . GLU A 1 240 ? 49.316 42.027 30.395 1.00 9.70 237 GLU A O 1
ATOM 1901 N N . ALA A 1 241 ? 48.674 40.311 31.699 1.00 8.62 238 ALA A N 1
ATOM 1902 C CA . ALA A 1 241 ? 47.973 39.641 30.615 1.00 6.75 238 ALA A CA 1
ATOM 1903 C C . ALA A 1 241 ? 46.784 40.478 30.153 1.00 7.99 238 ALA A C 1
ATOM 1904 O O . ALA A 1 241 ? 46.526 40.596 28.951 1.00 8.00 238 ALA A O 1
ATOM 1906 N N . TRP A 1 242 ? 46.066 41.058 31.111 1.00 7.27 239 TRP A N 1
ATOM 1907 C CA . TRP A 1 242 ? 44.918 41.902 30.804 1.00 6.83 239 TRP A CA 1
ATOM 1908 C C . TRP A 1 242 ? 45.342 43.115 29.973 1.00 8.01 239 TRP A C 1
ATOM 1909 O O . TRP A 1 242 ? 44.665 43.493 29.012 1.00 7.93 239 TRP A O 1
ATOM 1920 N N . ALA A 1 243 ? 46.474 43.717 30.323 1.00 6.77 240 ALA A N 1
ATOM 1921 C CA . ALA A 1 243 ? 46.970 44.854 29.562 1.00 8.25 240 ALA A CA 1
ATOM 1922 C C . ALA A 1 243 ? 47.317 44.444 28.131 1.00 11.46 240 ALA A C 1
ATOM 1923 O O . ALA A 1 243 ? 47.039 45.192 27.189 1.00 11.10 240 ALA A O 1
ATOM 1925 N N . GLU A 1 244 ? 47.927 43.269 27.963 1.00 8.77 241 GLU A N 1
ATOM 1926 C CA . GLU A 1 244 ? 48.233 42.756 26.619 1.00 9.02 241 GLU A CA 1
ATOM 1927 C C . GLU A 1 244 ? 46.984 42.551 25.769 1.00 8.69 241 GLU A C 1
ATOM 1928 O O . GLU A 1 244 ? 46.952 42.899 24.582 1.00 8.78 241 GLU A O 1
ATOM 1934 N N . TYR A 1 245 ? 45.954 41.974 26.373 1.00 8.74 242 TYR A N 1
ATOM 1935 C CA . TYR A 1 245 ? 44.688 41.747 25.679 1.00 8.26 242 TYR A CA 1
ATOM 1936 C C . TYR A 1 245 ? 44.080 43.084 25.246 1.00 8.74 242 TYR A C 1
ATOM 1937 O O . TYR A 1 245 ? 43.678 43.245 24.095 1.00 6.77 242 TYR A O 1
ATOM 1946 N N . GLY A 1 246 ? 44.043 44.057 26.151 1.00 8.33 243 GLY A N 1
ATOM 1947 C CA . GLY A 1 246 ? 43.483 45.365 25.825 1.00 8.84 243 GLY A CA 1
ATOM 1948 C C . GLY A 1 246 ? 44.258 46.150 24.770 1.00 7.83 243 GLY A C 1
ATOM 1949 O O . GLY A 1 246 ? 43.677 46.937 24.019 1.00 8.38 243 GLY A O 1
ATOM 1950 N N . ASN A 1 247 ? 45.571 45.957 24.717 1.00 7.81 244 ASN A N 1
ATOM 1951 C CA . ASN A 1 247 ? 46.374 46.609 23.696 1.00 7.85 244 ASN A CA 1
ATOM 1952 C C . ASN A 1 247 ? 45.964 46.119 22.303 1.00 8.92 244 ASN A C 1
ATOM 1953 O O . ASN A 1 247 ? 46.005 46.874 21.326 1.00 9.00 244 ASN A O 1
ATOM 1958 N N . PHE A 1 248 ? 45.533 44.864 22.229 1.00 7.23 245 PHE A N 1
ATOM 1959 C CA . PHE A 1 248 ? 45.080 44.277 20.970 1.00 7.51 245 PHE A CA 1
ATOM 1960 C C . PHE A 1 248 ? 43.617 44.603 20.691 1.00 7.58 245 PHE A C 1
ATOM 1961 O O . PHE A 1 248 ? 43.243 44.974 19.564 1.00 9.08 245 PHE A O 1
ATOM 1969 N N A LYS A 1 249 ? 42.790 44.422 21.718 0.60 7.21 246 LYS A N 1
ATOM 1970 N N B LYS A 1 249 ? 42.812 44.501 21.744 0.40 8.03 246 LYS A N 1
ATOM 1971 C CA A LYS A 1 249 ? 41.354 44.691 21.663 0.60 6.14 246 LYS A CA 1
ATOM 1972 C CA B LYS A 1 249 ? 41.366 44.675 21.684 0.40 9.68 246 LYS A CA 1
ATOM 1973 C C A LYS A 1 249 ? 41.026 45.855 22.578 0.60 10.68 246 LYS A C 1
ATOM 1974 C C B LYS A 1 249 ? 40.985 45.848 22.575 0.40 10.38 246 LYS A C 1
ATOM 1975 O O A LYS A 1 249 ? 40.763 45.655 23.763 0.60 10.19 246 LYS A O 1
ATOM 1976 O O B LYS A 1 249 ? 40.654 45.651 23.742 0.40 8.30 246 LYS A O 1
ATOM 1987 N N . PRO A 1 250 ? 41.027 47.077 22.034 1.00 9.67 247 PRO A N 1
ATOM 1988 C CA . PRO A 1 250 ? 40.898 48.285 22.866 1.00 9.96 247 PRO A CA 1
ATOM 1989 C C . PRO A 1 250 ? 39.652 48.392 23.742 1.00 11.92 247 PRO A C 1
ATOM 1990 O O . PRO A 1 250 ? 39.695 49.089 24.750 1.00 14.47 247 PRO A O 1
ATOM 1994 N N A THR A 1 251 ? 38.573 47.713 23.364 0.79 11.57 248 THR A N 1
ATOM 1995 N N B THR A 1 251 ? 38.573 47.709 23.377 0.21 13.47 248 THR A N 1
ATOM 1996 C CA A THR A 1 251 ? 37.369 47.719 24.192 0.79 16.76 248 THR A CA 1
ATOM 1997 C CA B THR A 1 251 ? 37.368 47.729 24.200 0.21 16.06 248 THR A CA 1
ATOM 1998 C C A THR A 1 251 ? 37.643 47.150 25.581 0.79 17.15 248 THR A C 1
ATOM 1999 C C B THR A 1 251 ? 37.628 47.133 25.583 0.21 15.92 248 THR A C 1
ATOM 2000 O O A THR A 1 251 ? 36.969 47.497 26.549 0.79 15.25 248 THR A O 1
ATOM 2001 O O B THR A 1 251 ? 36.924 47.439 26.544 0.21 15.95 248 THR A O 1
ATOM 2008 N N . MET A 1 252 ? 38.647 46.285 25.684 1.00 11.58 249 MET A N 1
ATOM 2009 C CA . MET A 1 252 ? 38.991 45.685 26.967 1.00 9.14 249 MET A CA 1
ATOM 2010 C C . MET A 1 252 ? 39.765 46.625 27.889 1.00 10.72 249 MET A C 1
ATOM 2011 O O . MET A 1 252 ? 40.025 46.292 29.039 1.00 14.14 249 MET A O 1
ATOM 2016 N N . GLN A 1 253 ? 40.134 47.804 27.396 1.00 9.89 250 GLN A N 1
ATOM 2017 C CA . GLN A 1 253 ? 40.903 48.735 28.211 1.00 10.83 250 GLN A CA 1
ATOM 2018 C C . GLN A 1 253 ? 40.024 49.594 29.121 1.00 13.75 250 GLN A C 1
ATOM 2019 O O . GLN A 1 253 ? 40.532 50.386 29.913 1.00 21.85 250 GLN A O 1
ATOM 2025 N N . THR A 1 254 ? 38.710 49.411 29.031 1.00 11.22 251 THR A N 1
ATOM 2026 C CA . THR A 1 254 ? 37.782 50.220 29.828 1.00 11.65 251 THR A CA 1
ATOM 2027 C C . THR A 1 254 ? 37.723 49.771 31.283 1.00 10.60 251 THR A C 1
ATOM 2028 O O . THR A 1 254 ? 38.017 48.620 31.607 1.00 10.13 251 THR A O 1
ATOM 2032 N N . ASP A 1 255 ? 37.320 50.694 32.152 1.00 11.71 252 ASP A N 1
ATOM 2033 C CA . ASP A 1 255 ? 37.148 50.375 33.557 1.00 12.34 252 ASP A CA 1
ATOM 2034 C C . ASP A 1 255 ? 36.106 49.278 33.710 1.00 9.52 252 ASP A C 1
ATOM 2035 O O . ASP A 1 255 ? 36.273 48.352 34.508 1.00 11.46 252 ASP A O 1
ATOM 2040 N N . LEU A 1 256 ? 35.020 49.384 32.946 1.00 11.55 253 LEU A N 1
ATOM 2041 C CA . LEU A 1 256 ? 33.948 48.397 33.024 1.00 8.97 253 LEU A CA 1
ATOM 2042 C C . LEU A 1 256 ? 34.458 47.006 32.696 1.00 9.43 253 LEU A C 1
ATOM 2043 O O . LEU A 1 256 ? 34.203 46.049 33.432 1.00 10.05 253 LEU A O 1
ATOM 2048 N N . ASN A 1 257 ? 35.181 46.875 31.591 1.00 7.69 254 ASN A N 1
ATOM 2049 C CA . ASN A 1 257 ? 35.680 45.551 31.228 1.00 6.81 254 ASN A CA 1
ATOM 2050 C C . ASN A 1 257 ? 36.734 45.025 32.191 1.00 8.34 254 ASN A C 1
ATOM 2051 O O . ASN A 1 257 ? 36.833 43.814 32.400 1.00 8.15 254 ASN A O 1
ATOM 2056 N N . THR A 1 258 ? 37.498 45.932 32.797 1.00 8.68 255 THR A N 1
ATOM 2057 C CA . THR A 1 258 ? 38.497 45.536 33.793 1.00 8.20 255 THR A CA 1
ATOM 2058 C C . THR A 1 258 ? 37.810 44.958 35.032 1.00 10.93 255 THR A C 1
ATOM 2059 O O . THR A 1 258 ? 38.234 43.920 35.559 1.00 10.27 255 THR A O 1
ATOM 2063 N N . LYS A 1 259 ? 36.734 45.606 35.474 1.00 9.18 256 LYS A N 1
ATOM 2064 C CA . LYS A 1 259 ? 35.947 45.092 36.597 1.00 8.59 256 LYS A CA 1
ATOM 2065 C C . LYS A 1 259 ? 35.330 43.748 36.264 1.00 10.30 256 LYS A C 1
ATOM 2066 O O . LYS A 1 259 ? 35.274 42.855 37.113 1.00 10.17 256 LYS A O 1
ATOM 2072 N N . LYS A 1 260 ? 34.864 43.592 35.030 1.00 7.97 257 LYS A N 1
ATOM 2073 C CA . LYS A 1 260 ? 34.351 42.296 34.592 1.00 7.35 257 LYS A CA 1
ATOM 2074 C C . LYS A 1 260 ? 35.427 41.219 34.649 1.00 6.02 257 LYS A C 1
ATOM 2075 O O . LYS A 1 260 ? 35.176 40.119 35.121 1.00 8.09 257 LYS A O 1
ATOM 2081 N N . PHE A 1 261 ? 36.622 41.534 34.163 1.00 7.89 258 PHE A N 1
ATOM 2082 C CA . PHE A 1 261 ? 37.727 40.580 34.215 1.00 8.73 258 PHE A CA 1
ATOM 2083 C C . PHE A 1 261 ? 38.033 40.156 35.653 1.00 8.61 258 PHE A C 1
ATOM 2084 O O . PHE A 1 261 ? 38.234 38.975 35.931 1.00 8.17 258 PHE A O 1
ATOM 2092 N N . GLN A 1 262 ? 38.057 41.117 36.570 1.00 8.32 259 GLN A N 1
ATOM 2093 C CA . GLN A 1 262 ? 38.275 40.799 37.981 1.00 8.97 259 GLN A CA 1
ATOM 2094 C C . GLN A 1 262 ? 37.223 39.823 38.499 1.00 10.00 259 GLN A C 1
ATOM 2095 O O . GLN A 1 262 ? 37.542 38.876 39.225 1.00 10.37 259 GLN A O 1
ATOM 2101 N N . ARG A 1 263 ? 35.971 40.044 38.114 1.00 8.65 260 ARG A N 1
ATOM 2102 C CA . ARG A 1 263 ? 34.882 39.163 38.539 1.00 6.52 260 ARG A CA 1
ATOM 2103 C C . ARG A 1 263 ? 34.886 37.801 37.849 1.00 8.68 260 ARG A C 1
ATOM 2104 O O . ARG A 1 263 ? 34.447 36.817 38.427 1.00 9.27 260 ARG A O 1
ATOM 2112 N N . CYS A 1 264 ? 35.402 37.743 36.627 1.00 6.99 261 CYS A N 1
ATOM 2113 C CA . CYS A 1 264 ? 35.600 36.461 35.925 1.00 7.41 261 CYS A CA 1
ATOM 2114 C C . CYS A 1 264 ? 36.736 35.610 36.485 1.00 6.53 261 CYS A C 1
ATOM 2115 O O . CYS A 1 264 ? 36.719 34.384 36.367 1.00 7.94 261 CYS A O 1
ATOM 2118 N N . TYR A 1 265 ? 37.735 36.263 37.072 1.00 7.30 262 TYR A N 1
ATOM 2119 C CA . TYR A 1 265 ? 39.030 35.648 37.340 1.00 8.64 262 TYR A CA 1
ATOM 2120 C C . TYR A 1 265 ? 38.952 34.352 38.143 1.00 8.08 262 TYR A C 1
ATOM 2121 O O . TYR A 1 265 ? 39.620 33.366 37.814 1.00 9.60 262 TYR A O 1
ATOM 2130 N N . ALA A 1 266 ? 38.123 34.334 39.178 1.00 8.88 263 ALA A N 1
ATOM 2131 C CA . ALA A 1 266 ? 38.044 33.143 40.026 1.00 9.60 263 ALA A CA 1
ATOM 2132 C C . ALA A 1 266 ? 37.385 31.950 39.344 1.00 8.23 263 ALA A C 1
ATOM 2133 O O . ALA A 1 266 ? 37.549 30.819 39.802 1.00 9.75 263 ALA A O 1
ATOM 2135 N N . TYR A 1 267 ? 36.655 32.196 38.256 1.00 6.37 264 TYR A N 1
ATOM 2136 C CA . TYR A 1 267 ? 35.898 31.137 37.585 1.00 7.91 264 TYR A CA 1
ATOM 2137 C C . TYR A 1 267 ? 36.702 30.385 36.537 1.00 7.37 264 TYR A C 1
ATOM 2138 O O . TYR A 1 267 ? 36.311 29.279 36.149 1.00 8.78 264 TYR A O 1
ATOM 2147 N N . PHE A 1 268 ? 37.792 30.971 36.041 1.00 5.95 265 PHE A N 1
ATOM 2148 C CA . PHE A 1 268 ? 38.551 30.291 34.979 1.00 7.86 265 PHE A CA 1
ATOM 2149 C C . PHE A 1 268 ? 38.975 28.904 35.430 1.00 7.81 265 PHE A C 1
ATOM 2150 O O . PHE A 1 268 ? 39.428 28.711 36.560 1.00 9.20 265 PHE A O 1
ATOM 2158 N N . SER A 1 269 ? 38.811 27.928 34.544 1.00 7.42 266 SER A N 1
ATOM 2159 C CA . SER A 1 269 ? 39.348 26.591 34.782 1.00 7.26 266 SER A CA 1
ATOM 2160 C C . SER A 1 269 ? 40.853 26.605 34.629 1.00 7.83 266 SER A C 1
ATOM 2161 O O . SER A 1 269 ? 41.364 26.993 33.587 1.00 10.55 266 SER A O 1
ATOM 2164 N N A GLU A 1 270 ? 41.543 26.145 35.663 0.52 9.88 267 GLU A N 1
ATOM 2165 N N B GLU A 1 270 ? 41.584 26.174 35.650 0.48 10.52 267 GLU A N 1
ATOM 2166 C CA A GLU A 1 270 ? 42.998 26.093 35.661 0.52 9.08 267 GLU A CA 1
ATOM 2167 C CA B GLU A 1 270 ? 43.040 26.155 35.516 0.48 7.84 267 GLU A CA 1
ATOM 2168 C C A GLU A 1 270 ? 43.497 24.916 34.828 0.52 11.04 267 GLU A C 1
ATOM 2169 C C B GLU A 1 270 ? 43.521 24.900 34.789 0.48 10.87 267 GLU A C 1
ATOM 2170 O O A GLU A 1 270 ? 44.525 25.000 34.162 0.52 11.74 267 GLU A O 1
ATOM 2171 O O B GLU A 1 270 ? 44.576 24.909 34.167 0.48 12.13 267 GLU A O 1
ATOM 2182 N N . SER A 1 271 ? 42.746 23.824 34.864 1.00 9.36 268 SER A N 1
ATOM 2183 C CA . SER A 1 271 ? 43.165 22.566 34.247 1.00 10.45 268 SER A CA 1
ATOM 2184 C C . SER A 1 271 ? 42.541 22.315 32.885 1.00 9.06 268 SER A C 1
ATOM 2185 O O . SER A 1 271 ? 43.011 21.447 32.145 1.00 8.33 268 SER A O 1
ATOM 2188 N N . LEU A 1 272 ? 41.481 23.062 32.572 1.00 6.53 269 LEU A N 1
ATOM 2189 C CA . LEU A 1 272 ? 40.646 22.838 31.385 1.00 5.19 269 LEU A CA 1
ATOM 2190 C C . LEU A 1 272 ? 39.849 21.518 31.389 1.00 5.37 269 LEU A C 1
ATOM 2191 O O . LEU A 1 272 ? 39.145 21.218 30.423 1.00 8.09 269 LEU A O 1
ATOM 2196 N N . TYR A 1 273 ? 39.915 20.746 32.464 1.00 8.09 270 TYR A N 1
ATOM 2197 C CA . TYR A 1 273 ? 39.200 19.464 32.464 1.00 8.65 270 TYR A CA 1
ATOM 2198 C C . TYR A 1 273 ? 37.693 19.607 32.522 1.00 10.03 270 TYR A C 1
ATOM 2199 O O . TYR A 1 273 ? 37.169 20.482 33.217 1.00 9.87 270 TYR A O 1
ATOM 2208 N N . ASN A 1 274 ? 36.998 18.736 31.790 1.00 7.28 271 ASN A N 1
ATOM 2209 C CA . ASN A 1 274 ? 35.554 18.616 31.936 1.00 7.50 271 ASN A CA 1
ATOM 2210 C C . ASN A 1 274 ? 35.253 17.972 33.284 1.00 10.25 271 ASN A C 1
ATOM 2211 O O . ASN A 1 274 ? 35.849 16.952 33.640 1.00 11.86 271 ASN A O 1
ATOM 2216 N N . VAL A 1 275 ? 34.337 18.580 34.035 1.00 8.92 272 VAL A N 1
ATOM 2217 C CA . VAL A 1 275 ? 33.988 18.115 35.383 1.00 11.65 272 VAL A CA 1
ATOM 2218 C C . VAL A 1 275 ? 32.851 17.103 35.304 1.00 12.00 272 VAL A C 1
ATOM 2219 O O . VAL A 1 275 ? 31.719 17.459 34.996 1.00 11.38 272 VAL A O 1
ATOM 2223 N N . HIS A 1 276 ? 33.158 15.839 35.574 1.00 11.69 273 HIS A N 1
ATOM 2224 C CA . HIS A 1 276 ? 32.216 14.751 35.315 1.00 12.83 273 HIS A CA 1
ATOM 2225 C C . HIS A 1 276 ? 30.858 14.926 35.984 1.00 13.54 273 HIS A C 1
ATOM 2226 O O . HIS A 1 276 ? 29.821 14.704 35.345 1.00 12.22 273 HIS A O 1
ATOM 2233 N N . ARG A 1 277 ? 30.862 15.321 37.256 1.00 12.89 274 ARG A N 1
ATOM 2234 C CA . ARG A 1 277 ? 29.606 15.406 38.004 1.00 14.57 274 ARG A CA 1
ATOM 2235 C C . ARG A 1 277 ? 28.710 16.483 37.417 1.00 15.37 274 ARG A C 1
ATOM 2236 O O . ARG A 1 277 ? 27.492 16.315 37.373 1.00 13.56 274 ARG A O 1
ATOM 2244 N N . ASP A 1 278 ? 29.310 17.572 36.948 1.00 12.57 275 ASP A N 1
ATOM 2245 C CA . ASP A 1 278 ? 28.546 18.646 36.325 1.00 11.28 275 ASP A CA 1
ATOM 2246 C C . ASP A 1 278 ? 27.852 18.167 35.056 1.00 10.44 275 ASP A C 1
ATOM 2247 O O . ASP A 1 278 ? 26.674 18.457 34.839 1.00 11.01 275 ASP A O 1
ATOM 2252 N N . TRP A 1 279 ? 28.578 17.432 34.221 1.00 9.93 276 TRP A N 1
ATOM 2253 C CA . TRP A 1 279 ? 28.000 16.910 32.986 1.00 7.82 276 TRP A CA 1
ATOM 2254 C C . TRP A 1 279 ? 26.860 15.944 33.275 1.00 8.95 276 TRP A C 1
ATOM 2255 O O . TRP A 1 279 ? 25.841 15.956 32.590 1.00 10.08 276 TRP A O 1
ATOM 2266 N N . ARG A 1 280 ? 27.027 15.133 34.314 1.00 9.73 277 ARG A N 1
ATOM 2267 C CA . ARG A 1 280 ? 25.999 14.193 34.749 1.00 10.85 277 ARG A CA 1
ATOM 2268 C C . ARG A 1 280 ? 24.741 14.959 35.170 1.00 11.41 277 ARG A C 1
ATOM 2269 O O . ARG A 1 280 ? 23.625 14.655 34.715 1.00 13.74 277 ARG A O 1
ATOM 2277 N N . LYS A 1 281 ? 24.927 15.978 36.007 1.00 11.11 278 LYS A N 1
ATOM 2278 C CA . LYS A 1 281 ? 23.811 16.781 36.509 1.00 11.32 278 LYS A CA 1
ATOM 2279 C C . LYS A 1 281 ? 23.087 17.545 35.402 1.00 11.72 278 LYS A C 1
ATOM 2280 O O . LYS A 1 281 ? 21.849 17.589 35.374 1.00 10.12 278 LYS A O 1
ATOM 2283 N N . VAL A 1 282 ? 23.851 18.151 34.496 1.00 8.33 279 VAL A N 1
ATOM 2284 C CA . VAL A 1 282 ? 23.252 18.975 33.442 1.00 8.08 279 VAL A CA 1
ATOM 2285 C C . VAL A 1 282 ? 22.575 18.115 32.379 1.00 9.22 279 VAL A C 1
ATOM 2286 O O . VAL A 1 282 ? 21.556 18.513 31.822 1.00 10.58 279 VAL A O 1
ATOM 2290 N N . ASN A 1 283 ? 23.112 16.926 32.120 1.00 8.65 280 ASN A N 1
ATOM 2291 C CA . ASN A 1 283 ? 22.429 15.986 31.225 1.00 9.25 280 ASN A CA 1
ATOM 2292 C C . ASN A 1 283 ? 21.037 15.656 31.762 1.00 10.72 280 ASN A C 1
ATOM 2293 O O . ASN A 1 283 ? 20.050 15.700 31.031 1.00 10.99 280 ASN A O 1
ATOM 2298 N N . ASN A 1 284 ? 20.945 15.337 33.045 1.00 10.47 281 ASN A N 1
ATOM 2299 C CA . ASN A 1 284 ? 19.629 15.080 33.634 1.00 9.44 281 ASN A CA 1
ATOM 2300 C C . ASN A 1 284 ? 18.710 16.308 33.596 1.00 8.42 281 ASN A C 1
ATOM 2301 O O . ASN A 1 284 ? 17.506 16.176 33.384 1.00 11.01 281 ASN A O 1
ATOM 2306 N N . TYR A 1 285 ? 19.277 17.491 33.791 1.00 9.47 282 TYR A N 1
ATOM 2307 C CA . TYR A 1 285 ? 18.512 18.733 33.729 1.00 8.02 282 TYR A CA 1
ATOM 2308 C C . TYR A 1 285 ? 17.951 18.939 32.319 1.00 13.51 282 TYR A C 1
ATOM 2309 O O . TYR A 1 285 ? 16.772 19.261 32.146 1.00 11.28 282 TYR A O 1
ATOM 2318 N N . GLY A 1 286 ? 18.791 18.735 31.312 1.00 9.37 283 GLY A N 1
ATOM 2319 C CA . GLY A 1 286 ? 18.351 18.814 29.930 1.00 7.84 283 GLY A CA 1
ATOM 2320 C C . GLY A 1 286 ? 17.257 17.826 29.572 1.00 9.61 283 GLY A C 1
ATOM 2321 O O . GLY A 1 286 ? 16.356 18.139 28.791 1.00 9.37 283 GLY A O 1
ATOM 2322 N N . LYS A 1 287 ? 17.317 16.625 30.137 1.00 9.28 284 LYS A N 1
ATOM 2323 C CA . LYS A 1 287 ? 16.248 15.658 29.928 1.00 8.86 284 LYS A CA 1
ATOM 2324 C C . LYS A 1 287 ? 14.943 16.143 30.565 1.00 10.51 284 LYS A C 1
ATOM 2325 O O . LYS A 1 287 ? 13.870 16.011 29.975 1.00 13.93 284 LYS A O 1
ATOM 2331 N N . ARG A 1 288 ? 15.059 16.736 31.753 1.00 12.85 285 ARG A N 1
ATOM 2332 C CA . ARG A 1 288 ? 13.928 17.324 32.472 1.00 15.99 285 ARG A CA 1
ATOM 2333 C C . ARG A 1 288 ? 13.299 18.474 31.677 1.00 11.03 285 ARG A C 1
ATOM 2334 O O . ARG A 1 288 ? 12.079 18.674 31.717 1.00 14.59 285 ARG A O 1
ATOM 2342 N N . LEU A 1 289 ? 14.131 19.193 30.923 1.00 13.14 286 LEU A N 1
ATOM 2343 C CA . LEU A 1 289 ? 13.669 20.311 30.100 1.00 12.99 286 LEU A CA 1
ATOM 2344 C C . LEU A 1 289 ? 13.101 19.833 28.767 1.00 14.54 286 LEU A C 1
ATOM 2345 O O . LEU A 1 289 ? 12.621 20.647 27.979 1.00 14.37 286 LEU A O 1
ATOM 2350 N N . ASP A 1 290 ? 13.177 18.525 28.516 1.00 10.21 287 ASP A N 1
ATOM 2351 C CA . ASP A 1 290 ? 12.766 17.926 27.237 1.00 11.73 287 ASP A CA 1
ATOM 2352 C C . ASP A 1 290 ? 13.587 18.409 26.032 1.00 13.33 287 ASP A C 1
ATOM 2353 O O . ASP A 1 290 ? 13.128 18.331 24.891 1.00 19.67 287 ASP A O 1
ATOM 2358 N N . ILE A 1 291 ? 14.804 18.876 26.275 1.00 10.55 288 ILE A N 1
ATOM 2359 C CA . ILE A 1 291 ? 15.678 19.260 25.167 1.00 10.17 288 ILE A CA 1
ATOM 2360 C C . ILE A 1 291 ? 16.620 18.119 24.777 1.00 12.27 288 ILE A C 1
ATOM 2361 O O . ILE A 1 291 ? 17.156 18.101 23.666 1.00 14.56 288 ILE A O 1
ATOM 2366 N N . LEU A 1 292 ? 16.799 17.163 25.688 1.00 11.73 289 LEU A N 1
ATOM 2367 C CA . LEU A 1 292 ? 17.634 15.981 25.442 1.00 9.88 289 LEU A CA 1
ATOM 2368 C C . LEU A 1 292 ? 16.776 14.731 25.598 1.00 10.96 289 LEU A C 1
ATOM 2369 O O . LEU A 1 292 ? 15.919 14.665 26.484 1.00 12.22 289 LEU A O 1
ATOM 2374 N N . PRO A 1 293 ? 16.984 13.731 24.730 1.00 10.28 290 PRO A N 1
ATOM 2375 C CA . PRO A 1 293 ? 16.197 12.498 24.836 1.00 12.05 290 PRO A CA 1
ATOM 2376 C C . PRO A 1 293 ? 16.610 11.679 26.053 1.00 13.09 290 PRO A C 1
ATOM 2377 O O . PRO A 1 293 ? 17.704 11.869 26.583 1.00 11.66 290 PRO A O 1
ATOM 2381 N N . GLU A 1 294 ? 15.732 10.784 26.492 1.00 18.26 291 GLU A N 1
ATOM 2382 C CA . GLU A 1 294 ? 15.928 10.051 27.741 1.00 18.36 291 GLU A CA 1
ATOM 2383 C C . GLU A 1 294 ? 17.233 9.270 27.799 1.00 18.05 291 GLU A C 1
ATOM 2384 O O . GLU A 1 294 ? 17.845 9.159 28.863 1.00 20.79 291 GLU A O 1
ATOM 2386 N N . ASN A 1 295 ? 17.670 8.751 26.653 1.00 13.45 292 ASN A N 1
ATOM 2387 C CA . ASN A 1 295 ? 18.881 7.938 26.602 1.00 14.79 292 ASN A CA 1
ATOM 2388 C C . ASN A 1 295 ? 20.132 8.711 26.211 1.00 17.26 292 ASN A C 1
ATOM 2389 O O . ASN A 1 295 ? 21.154 8.109 25.888 1.00 16.84 292 ASN A O 1
ATOM 2394 N N . TYR A 1 296 ? 20.059 10.038 26.232 1.00 10.20 293 TYR A N 1
ATOM 2395 C CA . TYR A 1 296 ? 21.161 10.851 25.717 1.00 9.60 293 TYR A CA 1
ATOM 2396 C C . TYR A 1 296 ? 22.446 10.691 26.522 1.00 14.11 293 TYR A C 1
ATOM 2397 O O . TYR A 1 296 ? 22.420 10.642 27.752 1.00 14.32 293 TYR A O 1
ATOM 2406 N N . VAL A 1 297 ? 23.578 10.631 25.824 1.00 11.60 294 VAL A N 1
ATOM 2407 C CA . VAL A 1 297 ? 24.868 10.543 26.498 1.00 13.33 294 VAL A CA 1
ATOM 2408 C C . VAL A 1 297 ? 25.596 11.885 26.394 1.00 13.43 294 VAL A C 1
ATOM 2409 O O . VAL A 1 297 ? 25.512 12.564 25.371 1.00 13.03 294 VAL A O 1
ATOM 2413 N N . PRO A 1 298 ? 26.285 12.289 27.470 1.00 11.34 295 PRO A N 1
ATOM 2414 C CA . PRO A 1 298 ? 26.934 13.607 27.468 1.00 9.10 295 PRO A CA 1
ATOM 2415 C C . PRO A 1 298 ? 28.092 13.687 26.479 1.00 10.83 295 PRO A C 1
ATOM 2416 O O . PRO A 1 298 ? 28.934 12.778 26.413 1.00 12.23 295 PRO A O 1
ATOM 2420 N N . ASN A 1 299 ? 28.128 14.783 25.726 1.00 8.72 296 ASN A N 1
ATOM 2421 C CA . ASN A 1 299 ? 29.077 14.935 24.630 1.00 6.82 296 ASN A CA 1
ATOM 2422 C C . ASN A 1 299 ? 30.338 15.704 25.003 1.00 7.96 296 ASN A C 1
ATOM 2423 O O . ASN A 1 299 ? 30.526 16.841 24.580 1.00 8.43 296 ASN A O 1
ATOM 2428 N N . TYR A 1 300 ? 31.199 15.073 25.799 1.00 9.12 297 TYR A N 1
ATOM 2429 C CA . TYR A 1 300 ? 32.478 15.671 26.178 1.00 7.42 297 TYR A CA 1
ATOM 2430 C C . TYR A 1 300 ? 33.572 14.626 26.163 1.00 7.39 297 TYR A C 1
ATOM 2431 O O . TYR A 1 300 ? 33.301 13.421 26.168 1.00 9.52 297 TYR A O 1
ATOM 2440 N N . THR A 1 301 ? 34.811 15.099 26.121 1.00 6.93 298 THR A N 1
ATOM 2441 C CA . THR A 1 301 ? 35.960 14.227 26.308 1.00 7.12 298 THR A CA 1
ATOM 2442 C C . THR A 1 301 ? 37.133 14.983 26.898 1.00 8.87 298 THR A C 1
ATOM 2443 O O . THR A 1 301 ? 37.329 16.160 26.615 1.00 9.96 298 THR A O 1
ATOM 2447 N N . ASN A 1 302 ? 37.897 14.296 27.738 1.00 8.99 299 ASN A N 1
ATOM 2448 C CA . ASN A 1 302 ? 39.111 14.871 28.304 1.00 11.37 299 ASN A CA 1
ATOM 2449 C C . ASN A 1 302 ? 40.353 14.277 27.656 1.00 11.03 299 ASN A C 1
ATOM 2450 O O . ASN A 1 302 ? 41.474 14.539 28.086 1.00 10.23 299 ASN A O 1
ATOM 2455 N N . GLU A 1 303 ? 40.155 13.485 26.610 1.00 9.58 300 GLU A N 1
ATOM 2456 C CA . GLU A 1 303 ? 41.269 12.714 26.059 1.00 10.48 300 GLU A CA 1
ATOM 2457 C C . GLU A 1 303 ? 42.319 13.536 25.304 1.00 11.93 300 GLU A C 1
ATOM 2458 O O . GLU A 1 303 ? 43.416 13.039 25.035 1.00 13.59 300 GLU A O 1
ATOM 2464 N N . TYR A 1 304 ? 42.016 14.796 25.006 1.00 9.91 301 TYR A N 1
ATOM 2465 C CA . TYR A 1 304 ? 42.948 15.620 24.235 1.00 9.96 301 TYR A CA 1
ATOM 2466 C C . TYR A 1 304 ? 43.758 16.579 25.101 1.00 12.98 301 TYR A C 1
ATOM 2467 O O . TYR A 1 304 ? 44.508 17.417 24.590 1.00 14.53 301 TYR A O 1
ATOM 2476 N N . LEU A 1 305 ? 43.615 16.432 26.414 1.00 10.54 302 LEU A N 1
ATOM 2477 C CA . LEU A 1 305 ? 44.381 17.222 27.372 1.00 10.08 302 LEU A CA 1
ATOM 2478 C C . LEU A 1 305 ? 45.676 16.476 27.679 1.00 12.17 302 LEU A C 1
ATOM 2479 O O . LEU A 1 305 ? 45.717 15.248 27.616 1.00 17.17 302 LEU A O 1
ATOM 2484 N N . SER A 1 306 ? 46.731 17.221 28.000 1.00 12.43 303 SER A N 1
ATOM 2485 C CA . SER A 1 306 ? 48.091 16.682 28.022 1.00 12.33 303 SER A CA 1
ATOM 2486 C C . SER A 1 306 ? 48.786 16.801 29.377 1.00 16.12 303 SER A C 1
ATOM 2487 O O . SER A 1 306 ? 50.018 16.864 29.449 1.00 19.31 303 SER A O 1
ATOM 2490 N N . TRP A 1 307 ? 47.994 16.844 30.443 1.00 10.50 304 TRP A N 1
ATOM 2491 C CA . TRP A 1 307 ? 48.524 16.988 31.798 1.00 13.30 304 TRP A CA 1
ATOM 2492 C C . TRP A 1 307 ? 47.541 16.290 32.735 1.00 11.93 304 TRP A C 1
ATOM 2493 O O . TRP A 1 307 ? 46.430 15.972 32.322 1.00 13.56 304 TRP A O 1
ATOM 2504 N N . PRO A 1 308 ? 47.952 16.017 33.985 1.00 14.61 305 PRO A N 1
ATOM 2505 C CA . PRO A 1 308 ? 47.104 15.247 34.903 1.00 15.68 305 PRO A CA 1
ATOM 2506 C C . PRO A 1 308 ? 45.737 15.852 35.210 1.00 13.17 305 PRO A C 1
ATOM 2507 O O . PRO A 1 308 ? 45.570 17.072 35.264 1.00 14.90 305 PRO A O 1
ATOM 2511 N N . GLU A 1 309 ? 44.766 14.968 35.421 1.00 16.92 306 GLU A N 1
ATOM 2512 C CA . GLU A 1 309 ? 43.417 15.365 35.809 1.00 13.84 306 GLU A CA 1
ATOM 2513 C C . GLU A 1 309 ? 43.361 15.640 37.301 1.00 15.45 306 GLU A C 1
ATOM 2514 O O . GLU A 1 309 ? 43.764 14.795 38.101 1.00 18.71 306 GLU A O 1
ATOM 2520 N N . PRO A 1 310 ? 42.858 16.821 37.690 1.00 16.31 307 PRO A N 1
ATOM 2521 C CA . PRO A 1 310 ? 42.703 17.065 39.126 1.00 17.40 307 PRO A CA 1
ATOM 2522 C C . PRO A 1 310 ? 41.662 16.119 39.713 1.00 17.40 307 PRO A C 1
ATOM 2523 O O . PRO A 1 310 ? 40.722 15.734 39.009 1.00 18.59 307 PRO A O 1
ATOM 2527 N N . LYS A 1 311 ? 41.826 15.751 40.979 1.00 22.45 308 LYS A N 1
ATOM 2528 C CA . LYS A 1 311 ? 40.867 14.869 41.630 1.00 25.77 308 LYS A CA 1
ATOM 2529 C C . LYS A 1 311 ? 39.501 15.531 41.691 1.00 25.15 308 LYS A C 1
ATOM 2530 O O . LYS A 1 311 ? 39.397 16.760 41.649 1.00 24.64 308 LYS A O 1
ATOM 2536 N N . GLU A 1 312 ? 38.451 14.717 41.770 1.00 27.34 309 GLU A N 1
ATOM 2537 C CA . GLU A 1 312 ? 37.118 15.254 42.001 1.00 30.13 309 GLU A CA 1
ATOM 2538 C C . GLU A 1 312 ? 37.129 16.009 43.323 1.00 27.17 309 GLU A C 1
ATOM 2539 O O . GLU A 1 312 ? 37.692 15.538 44.314 1.00 26.62 309 GLU A O 1
ATOM 2545 N N . VAL A 1 313 ? 36.527 17.192 43.325 1.00 31.62 310 VAL A N 1
ATOM 2546 C CA . VAL A 1 313 ? 36.423 18.008 44.531 1.00 31.55 310 VAL A CA 1
ATOM 2547 C C . VAL A 1 313 ? 35.628 17.267 45.609 1.00 34.68 310 VAL A C 1
ATOM 2548 O O . VAL A 1 313 ? 34.502 16.832 45.362 1.00 30.84 310 VAL A O 1
ATOM 2552 N N . ASP A 1 314 ? 36.224 17.113 46.792 1.00 34.93 311 ASP A N 1
ATOM 2553 C CA . ASP A 1 314 ? 35.592 16.392 47.899 1.00 41.78 311 ASP A CA 1
ATOM 2554 C C . ASP A 1 314 ? 34.262 17.009 48.332 1.00 37.63 311 ASP A C 1
ATOM 2555 O O . ASP A 1 314 ? 33.269 16.304 48.534 1.00 35.23 311 ASP A O 1
ATOM 2560 N N . ASP A 1 315 ? 34.257 18.329 48.476 1.00 26.95 312 ASP A N 1
ATOM 2561 C CA . ASP A 1 315 ? 33.125 19.034 49.065 1.00 29.56 312 ASP A CA 1
ATOM 2562 C C . ASP A 1 315 ? 32.690 20.216 48.196 1.00 22.74 312 ASP A C 1
ATOM 2563 O O . ASP A 1 315 ? 33.096 21.351 48.451 1.00 27.06 312 ASP A O 1
ATOM 2568 N N . PRO A 1 316 ? 31.858 19.952 47.169 1.00 21.73 313 PRO A N 1
ATOM 2569 C CA . PRO A 1 316 ? 31.416 20.987 46.228 1.00 23.27 313 PRO A CA 1
ATOM 2570 C C . PRO A 1 316 ? 30.628 22.095 46.924 1.00 24.87 313 PRO A C 1
ATOM 2571 O O . PRO A 1 316 ? 30.759 23.255 46.527 1.00 22.28 313 PRO A O 1
ATOM 2575 N N . GLU A 1 317 ? 29.824 21.745 47.926 1.00 29.63 314 GLU A N 1
ATOM 2576 C CA . GLU A 1 317 ? 29.076 22.742 48.691 1.00 29.52 314 GLU A CA 1
ATOM 2577 C C . GLU A 1 317 ? 30.014 23.762 49.324 1.00 25.83 314 GLU A C 1
ATOM 2578 O O . GLU A 1 317 ? 29.787 24.968 49.228 1.00 26.09 314 GLU A O 1
ATOM 2584 N N . LYS A 1 318 ? 31.067 23.267 49.966 1.00 23.04 315 LYS A N 1
ATOM 2585 C CA . LYS A 1 318 ? 32.059 24.132 50.598 1.00 29.96 315 LYS A CA 1
ATOM 2586 C C . LYS A 1 318 ? 32.700 25.071 49.577 1.00 30.07 315 LYS A C 1
ATOM 2587 O O . LYS A 1 318 ? 32.905 26.255 49.848 1.00 29.79 315 LYS A O 1
ATOM 2589 N N . ALA A 1 319 ? 33.001 24.537 48.398 1.00 23.53 316 ALA A N 1
ATOM 2590 C CA . ALA A 1 319 ? 33.611 25.329 47.340 1.00 22.50 316 ALA A CA 1
ATOM 2591 C C . ALA A 1 319 ? 32.667 26.431 46.855 1.00 22.61 316 ALA A C 1
ATOM 2592 O O . ALA A 1 319 ? 33.104 27.540 46.543 1.00 21.50 316 ALA A O 1
ATOM 2594 N N . GLN A 1 320 ? 31.377 26.121 46.780 1.00 20.95 317 GLN A N 1
ATOM 2595 C CA . GLN A 1 320 ? 30.402 27.090 46.289 1.00 21.64 317 GLN A CA 1
ATOM 2596 C C . GLN A 1 320 ? 30.202 28.239 47.273 1.00 23.65 317 GLN A C 1
ATOM 2597 O O . GLN A 1 320 ? 29.932 29.373 46.873 1.00 23.60 317 GLN A O 1
ATOM 2603 N N A ASP A 1 321 ? 30.344 27.937 48.559 0.48 24.15 318 ASP A N 1
ATOM 2604 N N B ASP A 1 321 ? 30.344 27.946 48.561 0.52 24.24 318 ASP A N 1
ATOM 2605 C CA A ASP A 1 321 ? 30.247 28.953 49.599 0.48 23.55 318 ASP A CA 1
ATOM 2606 C CA B ASP A 1 321 ? 30.233 28.981 49.582 0.52 23.18 318 ASP A CA 1
ATOM 2607 C C A ASP A 1 321 ? 31.434 29.900 49.538 0.48 23.19 318 ASP A C 1
ATOM 2608 C C B ASP A 1 321 ? 31.441 29.908 49.561 0.52 23.25 318 ASP A C 1
ATOM 2609 O O A ASP A 1 321 ? 31.276 31.115 49.656 0.48 24.23 318 ASP A O 1
ATOM 2610 O O B ASP A 1 321 ? 31.306 31.121 49.725 0.52 24.37 318 ASP A O 1
ATOM 2619 N N . LEU A 1 322 ? 32.623 29.330 49.362 1.00 22.31 319 LEU A N 1
ATOM 2620 C CA . LEU A 1 322 ? 33.844 30.117 49.211 1.00 23.08 319 LEU A CA 1
ATOM 2621 C C . LEU A 1 322 ? 33.729 31.066 48.020 1.00 20.03 319 LEU A C 1
ATOM 2622 O O . LEU A 1 322 ? 34.130 32.227 48.102 1.00 21.23 319 LEU A O 1
ATOM 2627 N N . MET A 1 323 ? 33.162 30.582 46.914 1.00 15.59 320 MET A N 1
ATOM 2628 C CA . MET A 1 323 ? 33.005 31.419 45.736 1.00 15.35 320 MET A CA 1
ATOM 2629 C C . MET A 1 323 ? 32.037 32.577 45.984 1.00 15.02 320 MET A C 1
ATOM 2630 O O . MET A 1 323 ? 32.284 33.705 45.554 1.00 16.20 320 MET A O 1
ATOM 2635 N N . LEU A 1 324 ? 30.942 32.294 46.684 1.00 18.03 321 LEU A N 1
ATOM 2636 C CA . LEU A 1 324 ? 29.944 33.316 46.989 1.00 16.00 321 LEU A CA 1
ATOM 2637 C C . LEU A 1 324 ? 30.603 34.459 47.755 1.00 18.48 321 LEU A C 1
ATOM 2638 O O . LEU A 1 324 ? 30.457 35.633 47.400 1.00 17.87 321 LEU A O 1
ATOM 2643 N N . LYS A 1 325 ? 31.346 34.103 48.798 1.00 22.12 322 LYS A N 1
ATOM 2644 C CA . LYS A 1 325 ? 32.070 35.090 49.585 1.00 20.96 322 LYS A CA 1
ATOM 2645 C C . LYS A 1 325 ? 33.129 35.810 48.761 1.00 15.91 322 LYS A C 1
ATOM 2646 O O . LYS A 1 325 ? 33.294 37.023 48.887 1.00 20.38 322 LYS A O 1
ATOM 2652 N N . HIS A 1 326 ? 33.850 35.058 47.930 1.00 14.87 323 HIS A N 1
ATOM 2653 C CA . HIS A 1 326 ? 34.904 35.624 47.093 1.00 14.11 323 HIS A CA 1
ATOM 2654 C C . HIS A 1 326 ? 34.351 36.701 46.166 1.00 14.26 323 HIS A C 1
ATOM 2655 O O . HIS A 1 326 ? 34.938 37.773 46.021 1.00 16.58 323 HIS A O 1
ATOM 2662 N N . GLN A 1 327 ? 33.220 36.410 45.532 1.00 13.35 324 GLN A N 1
ATOM 2663 C CA . GLN A 1 327 ? 32.638 37.345 44.583 1.00 14.00 324 GLN A CA 1
ATOM 2664 C C . GLN A 1 327 ? 32.080 38.589 45.267 1.00 17.14 324 GLN A C 1
ATOM 2665 O O . GLN A 1 327 ? 32.114 39.679 44.688 1.00 18.53 324 GLN A O 1
ATOM 2671 N N . GLU A 1 328 ? 31.586 38.432 46.496 1.00 17.94 325 GLU A N 1
ATOM 2672 C CA . GLU A 1 328 ? 31.121 39.574 47.286 1.00 20.92 325 GLU A CA 1
ATOM 2673 C C . GLU A 1 328 ? 32.281 40.513 47.571 1.00 25.69 325 GLU A C 1
ATOM 2674 O O . GLU A 1 328 ? 32.160 41.734 47.443 1.00 22.64 325 GLU A O 1
ATOM 2680 N N A GLU A 1 329 ? 33.411 39.926 47.948 0.58 19.36 326 GLU A N 1
ATOM 2681 N N B GLU A 1 329 ? 33.415 39.945 47.969 0.42 19.63 326 GLU A N 1
ATOM 2682 C CA A GLU A 1 329 ? 34.612 40.692 48.237 0.58 18.71 326 GLU A CA 1
ATOM 2683 C CA B GLU A 1 329 ? 34.602 40.750 48.232 0.42 19.14 326 GLU A CA 1
ATOM 2684 C C A GLU A 1 329 ? 35.161 41.358 46.982 0.58 19.50 326 GLU A C 1
ATOM 2685 C C B GLU A 1 329 ? 35.133 41.392 46.959 0.42 19.47 326 GLU A C 1
ATOM 2686 O O A GLU A 1 329 ? 35.637 42.490 47.025 0.58 22.27 326 GLU A O 1
ATOM 2687 O O B GLU A 1 329 ? 35.579 42.539 46.969 0.42 21.54 326 GLU A O 1
ATOM 2698 N N . CYS A 1 330 ? 35.087 40.647 45.860 1.00 15.01 327 CYS A N 1
ATOM 2699 C CA . CYS A 1 330 ? 35.568 41.165 44.588 1.00 15.52 327 CYS A CA 1
ATOM 2700 C C . CYS A 1 330 ? 34.812 42.433 44.163 1.00 19.78 327 CYS A C 1
ATOM 2701 O O . CYS A 1 330 ? 35.426 43.376 43.663 1.00 21.77 327 CYS A O 1
ATOM 2704 N N . LYS A 1 331 ? 33.497 42.454 44.381 1.00 22.60 328 LYS A N 1
ATOM 2705 C CA . LYS A 1 331 ? 32.668 43.624 44.056 1.00 25.61 328 LYS A CA 1
ATOM 2706 C C . LYS A 1 331 ? 33.234 44.906 44.650 1.00 27.68 328 LYS A C 1
ATOM 2707 O O . LYS A 1 331 ? 33.365 45.922 43.968 1.00 29.92 328 LYS A O 1
ATOM 2713 N N . THR A 1 332 ? 33.576 44.833 45.930 1.00 23.72 329 THR A N 1
ATOM 2714 C CA . THR A 1 332 ? 33.948 46.004 46.714 1.00 30.20 329 THR A CA 1
ATOM 2715 C C . THR A 1 332 ? 35.452 46.264 46.743 1.00 34.52 329 THR A C 1
ATOM 2716 O O . THR A 1 332 ? 35.884 47.401 46.937 1.00 36.62 329 THR A O 1
ATOM 2720 N N . CYS A 1 333 ? 36.245 45.213 46.564 1.00 23.26 330 CYS A N 1
ATOM 2721 C CA . CYS A 1 333 ? 37.688 45.315 46.789 1.00 28.85 330 CYS A CA 1
ATOM 2722 C C . CYS A 1 333 ? 38.533 45.027 45.554 1.00 31.12 330 CYS A C 1
ATOM 2723 O O . CYS A 1 333 ? 39.725 45.341 45.527 1.00 33.25 330 CYS A O 1
ATOM 2726 N N . GLY A 1 334 ? 37.918 44.433 44.538 1.00 28.34 331 GLY A N 1
ATOM 2727 C CA . GLY A 1 334 ? 38.616 44.128 43.302 1.00 29.28 331 GLY A CA 1
ATOM 2728 C C . GLY A 1 334 ? 39.776 43.173 43.501 1.00 32.52 331 GLY A C 1
ATOM 2729 O O . GLY A 1 334 ? 39.750 42.319 44.391 1.00 30.00 331 GLY A O 1
ATOM 2730 N N . GLY A 1 335 ? 40.798 43.315 42.664 1.00 29.95 332 GLY A N 1
ATOM 2731 C CA . GLY A 1 335 ? 41.992 42.504 42.790 1.00 27.43 332 GLY A CA 1
ATOM 2732 C C . GLY A 1 335 ? 41.861 41.160 42.107 1.00 19.60 332 GLY A C 1
ATOM 2733 O O . GLY A 1 335 ? 40.847 40.874 41.461 1.00 19.73 332 GLY A O 1
ATOM 2734 N N . TYR A 1 336 ? 42.891 40.333 42.259 1.00 17.17 333 TYR A N 1
ATOM 2735 C CA . TYR A 1 336 ? 42.939 39.036 41.598 1.00 19.17 333 TYR A CA 1
ATOM 2736 C C . TYR A 1 336 ? 43.301 37.935 42.588 1.00 17.77 333 TYR A C 1
ATOM 2737 O O . TYR A 1 336 ? 44.460 37.782 42.980 1.00 27.28 333 TYR A O 1
ATOM 2746 N N . LYS A 1 337 ? 42.291 37.176 42.997 1.00 16.73 334 LYS A N 1
ATOM 2747 C CA . LYS A 1 337 ? 42.466 36.144 44.006 1.00 16.28 334 LYS A CA 1
ATOM 2748 C C . LYS A 1 337 ? 41.853 34.849 43.493 1.00 15.63 334 LYS A C 1
ATOM 2749 O O . LYS A 1 337 ? 40.693 34.830 43.080 1.00 20.75 334 LYS A O 1
ATOM 2755 N N . ARG A 1 338 ? 42.646 33.779 43.476 1.00 14.48 335 ARG A N 1
ATOM 2756 C CA . ARG A 1 338 ? 42.124 32.457 43.135 1.00 17.16 335 ARG A CA 1
ATOM 2757 C C . ARG A 1 338 ? 41.720 31.724 44.410 1.00 22.34 335 ARG A C 1
ATOM 2758 O O . ARG A 1 338 ? 42.391 31.840 45.436 1.00 21.48 335 ARG A O 1
ATOM 2766 N N . LEU A 1 339 ? 40.628 30.967 44.349 1.00 17.49 336 LEU A N 1
ATOM 2767 C CA . LEU A 1 339 ? 40.252 30.123 45.479 1.00 15.46 336 LEU A CA 1
ATOM 2768 C C . LEU A 1 339 ? 41.288 29.018 45.654 1.00 18.25 336 LEU A C 1
ATOM 2769 O O . LEU A 1 339 ? 41.788 28.466 44.670 1.00 25.65 336 LEU A O 1
ATOM 2774 N N . VAL A 1 340 ? 41.618 28.707 46.907 1.00 23.46 337 VAL A N 1
ATOM 2775 C CA . VAL A 1 340 ? 42.516 27.599 47.205 1.00 28.40 337 VAL A CA 1
ATOM 2776 C C . VAL A 1 340 ? 41.759 26.277 47.093 1.00 30.02 337 VAL A C 1
ATOM 2777 O O . VAL A 1 340 ? 40.723 26.093 47.736 1.00 37.40 337 VAL A O 1
ATOM 2781 N N . LEU A 1 341 ? 42.277 25.363 46.275 1.00 31.16 338 LEU A N 1
ATOM 2782 C CA . LEU A 1 341 ? 41.664 24.046 46.115 1.00 39.82 338 LEU A CA 1
ATOM 2783 C C . LEU A 1 341 ? 41.820 23.203 47.375 1.00 43.59 338 LEU A C 1
ATOM 2784 O O . LEU A 1 341 ? 42.832 23.287 48.069 1.00 41.34 338 LEU A O 1
ATOM 2789 N N . ALA A 1 342 ? 40.813 22.389 47.665 1.00 44.65 339 ALA A N 1
ATOM 2790 C CA . ALA A 1 342 ? 40.921 21.412 48.740 1.00 48.71 339 ALA A CA 1
ATOM 2791 C C . ALA A 1 342 ? 41.692 20.196 48.235 1.00 54.32 339 ALA A C 1
ATOM 2792 O O . ALA A 1 342 ? 41.772 19.979 47.024 1.00 49.24 339 ALA A O 1
ATOM 2795 N N . GLY B 1 1 ? 26.620 7.801 12.391 1.00 43.33 -2 GLY B N 1
ATOM 2796 C CA . GLY B 1 1 ? 25.725 8.943 12.404 1.00 36.21 -2 GLY B CA 1
ATOM 2797 C C . GLY B 1 1 ? 26.247 10.119 11.600 1.00 39.95 -2 GLY B C 1
ATOM 2798 O O . GLY B 1 1 ? 27.434 10.443 11.652 1.00 47.44 -2 GLY B O 1
ATOM 2799 N N . SER B 1 2 ? 25.353 10.765 10.859 1.00 31.05 -1 SER B N 1
ATOM 2800 C CA . SER B 1 2 ? 25.710 11.927 10.057 1.00 26.38 -1 SER B CA 1
ATOM 2801 C C . SER B 1 2 ? 25.558 13.223 10.854 1.00 24.91 -1 SER B C 1
ATOM 2802 O O . SER B 1 2 ? 25.488 13.206 12.088 1.00 23.61 -1 SER B O 1
ATOM 2805 N N . HIS B 1 3 ? 25.502 14.348 10.146 1.00 19.46 0 HIS B N 1
ATOM 2806 C CA . HIS B 1 3 ? 25.080 15.602 10.763 1.00 22.08 0 HIS B CA 1
ATOM 2807 C C . HIS B 1 3 ? 23.842 16.203 10.080 1.00 33.14 0 HIS B C 1
ATOM 2808 O O . HIS B 1 3 ? 23.663 16.057 8.868 1.00 32.88 0 HIS B O 1
ATOM 2815 N N A MET B 1 4 ? 23.006 16.875 10.867 0.48 31.68 1 MET B N 1
ATOM 2816 N N B MET B 1 4 ? 22.976 16.854 10.858 0.52 31.77 1 MET B N 1
ATOM 2817 C CA A MET B 1 4 ? 21.861 17.614 10.341 0.48 32.61 1 MET B CA 1
ATOM 2818 C CA B MET B 1 4 ? 21.846 17.573 10.276 0.52 32.77 1 MET B CA 1
ATOM 2819 C C A MET B 1 4 ? 22.361 18.757 9.458 0.48 34.51 1 MET B C 1
ATOM 2820 C C B MET B 1 4 ? 22.391 18.679 9.388 0.52 34.83 1 MET B C 1
ATOM 2821 O O A MET B 1 4 ? 23.465 19.261 9.651 0.48 33.95 1 MET B O 1
ATOM 2822 O O B MET B 1 4 ? 23.545 19.084 9.511 0.52 34.48 1 MET B O 1
ATOM 2831 N N . SER B 1 5 ? 21.555 19.161 8.481 1.00 35.17 2 SER B N 1
ATOM 2832 C CA . SER B 1 5 ? 21.937 20.250 7.591 1.00 28.37 2 SER B CA 1
ATOM 2833 C C . SER B 1 5 ? 21.735 21.594 8.282 1.00 16.90 2 SER B C 1
ATOM 2834 O O . SER B 1 5 ? 20.816 21.729 9.094 1.00 31.24 2 SER B O 1
ATOM 2837 N N . THR B 1 6 ? 22.580 22.579 7.969 1.00 27.69 3 THR B N 1
ATOM 2838 C CA . THR B 1 6 ? 22.256 23.985 8.278 1.00 24.62 3 THR B CA 1
ATOM 2839 C C . THR B 1 6 ? 22.113 24.841 7.023 1.00 22.17 3 THR B C 1
ATOM 2840 O O . THR B 1 6 ? 22.935 24.777 6.100 1.00 24.59 3 THR B O 1
ATOM 2844 N N . ASN B 1 7 ? 21.063 25.653 7.007 1.00 17.63 4 ASN B N 1
ATOM 2845 C CA . ASN B 1 7 ? 20.847 26.593 5.916 1.00 13.64 4 ASN B CA 1
ATOM 2846 C C . ASN B 1 7 ? 21.491 27.932 6.203 1.00 14.14 4 ASN B C 1
ATOM 2847 O O . ASN B 1 7 ? 21.337 28.878 5.433 1.00 12.62 4 ASN B O 1
ATOM 2852 N N . LYS B 1 8 ? 22.192 28.027 7.329 1.00 10.64 5 LYS B N 1
ATOM 2853 C CA . LYS B 1 8 ? 22.842 29.283 7.664 1.00 8.55 5 LYS B CA 1
ATOM 2854 C C . LYS B 1 8 ? 23.987 29.543 6.700 1.00 12.01 5 LYS B C 1
ATOM 2855 O O . LYS B 1 8 ? 24.832 28.679 6.474 1.00 18.05 5 LYS B O 1
ATOM 2861 N N . ILE B 1 9 ? 23.990 30.735 6.121 1.00 8.36 6 ILE B N 1
ATOM 2862 C CA . ILE B 1 9 ? 25.060 31.154 5.226 1.00 8.83 6 ILE B CA 1
ATOM 2863 C C . ILE B 1 9 ? 26.015 32.036 6.016 1.00 10.63 6 ILE B C 1
ATOM 2864 O O . ILE B 1 9 ? 25.590 33.029 6.612 1.00 9.15 6 ILE B O 1
ATOM 2869 N N . THR B 1 10 ? 27.303 31.693 6.031 1.00 7.38 7 THR B N 1
ATOM 2870 C CA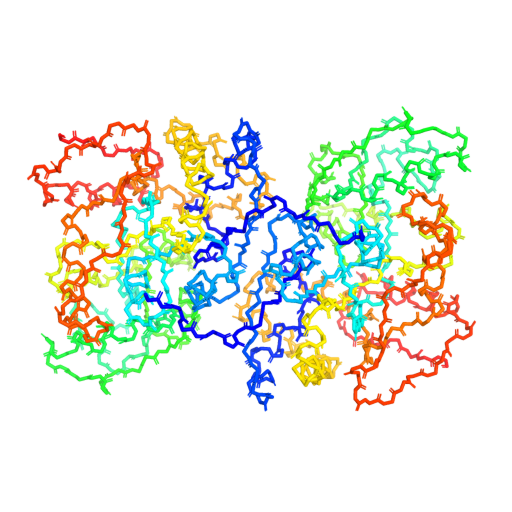 . THR B 1 10 ? 28.258 32.486 6.796 1.00 6.72 7 THR B CA 1
ATOM 2871 C C . THR B 1 10 ? 28.683 33.709 6.011 1.00 8.58 7 THR B C 1
ATOM 2872 O O . THR B 1 10 ? 28.970 33.627 4.814 1.00 8.46 7 THR B O 1
ATOM 2876 N N . PHE B 1 11 ? 28.670 34.852 6.687 1.00 7.36 8 PHE B N 1
ATOM 2877 C CA . PHE B 1 11 ? 29.067 36.109 6.079 1.00 6.93 8 PHE B CA 1
ATOM 2878 C C . PHE B 1 11 ? 30.090 36.791 6.977 1.00 7.06 8 PHE B C 1
ATOM 2879 O O . PHE B 1 11 ? 29.772 37.242 8.081 1.00 7.65 8 PHE B O 1
ATOM 2887 N N . LEU B 1 12 ? 31.331 36.852 6.508 1.00 4.72 9 LEU B N 1
ATOM 2888 C CA . LEU B 1 12 ? 32.428 37.361 7.323 1.00 5.50 9 LEU B CA 1
ATOM 2889 C C . LEU B 1 12 ? 32.766 38.791 6.922 1.00 5.53 9 LEU B C 1
ATOM 2890 O O . LEU B 1 12 ? 33.146 39.048 5.782 1.00 6.75 9 LEU B O 1
ATOM 2895 N N . LEU B 1 13 ? 32.637 39.715 7.867 1.00 6.85 10 LEU B N 1
ATOM 2896 C CA . LEU B 1 13 ? 32.987 41.117 7.620 1.00 5.84 10 LEU B CA 1
ATOM 2897 C C . LEU B 1 13 ? 34.480 41.270 7.310 1.00 7.39 10 LEU B C 1
ATOM 2898 O O . LEU B 1 13 ? 35.288 40.378 7.597 1.00 7.47 10 LEU B O 1
ATOM 2903 N N . ASN B 1 14 ? 34.841 42.406 6.718 1.00 6.46 11 ASN B N 1
ATOM 2904 C CA . ASN B 1 14 ? 36.244 42.720 6.438 1.00 4.95 11 ASN B CA 1
ATOM 2905 C C . ASN B 1 14 ? 37.001 43.292 7.636 1.00 7.40 11 ASN B C 1
ATOM 2906 O O . ASN B 1 14 ? 38.211 43.533 7.550 1.00 9.57 11 ASN B O 1
ATOM 2911 N N . TRP B 1 15 ? 36.292 43.527 8.737 1.00 7.88 12 TRP B N 1
ATOM 2912 C CA . TRP B 1 15 ? 36.808 44.318 9.847 1.00 5.93 12 TRP B CA 1
ATOM 2913 C C . TRP B 1 15 ? 35.901 44.048 11.026 1.00 9.11 12 TRP B C 1
ATOM 2914 O O . TRP B 1 15 ? 34.825 43.462 10.861 1.00 8.91 12 TRP B O 1
ATOM 2925 N N A GLU B 1 16 ? 36.319 44.489 12.209 0.63 6.29 13 GLU B N 1
ATOM 2926 N N B GLU B 1 16 ? 36.305 44.481 12.217 0.37 6.95 13 GLU B N 1
ATOM 2927 C CA A GLU B 1 16 ? 35.419 44.552 13.346 0.63 8.45 13 GLU B CA 1
ATOM 2928 C CA B GLU B 1 16 ? 35.379 44.475 13.337 0.37 8.87 13 GLU B CA 1
ATOM 2929 C C A GLU B 1 16 ? 34.201 45.393 12.943 0.63 8.27 13 GLU B C 1
ATOM 2930 C C B GLU B 1 16 ? 34.212 45.386 12.968 0.37 8.21 13 GLU B C 1
ATOM 2931 O O A GLU B 1 16 ? 34.292 46.234 12.038 0.63 7.24 13 GLU B O 1
ATOM 2932 O O B GLU B 1 16 ? 34.353 46.275 12.122 0.37 9.31 13 GLU B O 1
ATOM 2943 N N . ALA B 1 17 ? 33.055 45.138 13.571 1.00 7.39 14 ALA B N 1
ATOM 2944 C CA . ALA B 1 17 ? 31.831 45.875 13.236 1.00 6.14 14 ALA B CA 1
ATOM 2945 C C . ALA B 1 17 ? 32.068 47.382 13.250 1.00 7.63 14 ALA B C 1
ATOM 2946 O O . ALA B 1 17 ? 32.622 47.943 14.201 1.00 11.85 14 ALA B O 1
ATOM 2948 N N . ALA B 1 18 ? 31.678 48.011 12.150 1.00 6.63 15 ALA B N 1
ATOM 2949 C CA . ALA B 1 18 ? 32.021 49.395 11.871 1.00 6.99 15 ALA B CA 1
ATOM 2950 C C . ALA B 1 18 ? 30.819 50.088 11.260 1.00 8.68 15 ALA B C 1
ATOM 2951 O O . ALA B 1 18 ? 29.872 49.427 10.828 1.00 7.37 15 ALA B O 1
ATOM 2953 N N . PRO B 1 19 ? 30.850 51.424 11.201 1.00 8.64 16 PRO B N 1
ATOM 2954 C CA . PRO B 1 19 ? 29.653 52.110 10.708 1.00 6.18 16 PRO B CA 1
ATOM 2955 C C . PRO B 1 19 ? 29.206 51.712 9.294 1.00 7.88 16 PRO B C 1
ATOM 2956 O O . PRO B 1 19 ? 28.009 51.598 9.058 1.00 8.41 16 PRO B O 1
ATOM 2960 N N . TYR B 1 20 ? 30.135 51.463 8.372 1.00 5.57 17 TYR B N 1
ATOM 2961 C CA . TYR B 1 20 ? 29.738 51.132 7.003 1.00 7.12 17 TYR B CA 1
ATOM 2962 C C . TYR B 1 20 ? 29.185 49.712 6.814 1.00 6.78 17 TYR B C 1
ATOM 2963 O O . TYR B 1 20 ? 28.753 49.356 5.715 1.00 7.81 17 TYR B O 1
ATOM 2972 N N . HIS B 1 21 ? 29.199 48.901 7.870 1.00 4.81 18 HIS B N 1
ATOM 2973 C CA . HIS B 1 21 ? 28.564 47.587 7.809 1.00 7.15 18 HIS B CA 1
ATOM 2974 C C . HIS B 1 21 ? 27.053 47.656 7.970 1.00 7.09 18 HIS B C 1
ATOM 2975 O O . HIS B 1 21 ? 26.380 46.623 7.926 1.00 8.63 18 HIS B O 1
ATOM 2982 N N . ILE B 1 22 ? 26.519 48.862 8.150 1.00 5.75 19 ILE B N 1
ATOM 2983 C CA . ILE B 1 22 ? 25.088 49.014 8.402 1.00 7.67 19 ILE B CA 1
ATOM 2984 C C . ILE B 1 22 ? 24.136 48.280 7.430 1.00 6.91 19 ILE B C 1
ATOM 2985 O O . ILE B 1 22 ? 23.147 47.719 7.893 1.00 7.97 19 ILE B O 1
ATOM 2990 N N . PRO B 1 23 ? 24.422 48.252 6.105 1.00 7.35 20 PRO B N 1
ATOM 2991 C CA . PRO B 1 23 ? 23.421 47.533 5.297 1.00 8.56 20 PRO B CA 1
ATOM 2992 C C . PRO B 1 23 ? 23.275 46.042 5.620 1.00 7.83 20 PRO B C 1
ATOM 2993 O O . PRO B 1 23 ? 22.155 45.515 5.585 1.00 8.75 20 PRO B O 1
ATOM 2997 N N . VAL B 1 24 ? 24.377 45.370 5.948 1.00 7.11 21 VAL B N 1
ATOM 2998 C CA . VAL B 1 24 ? 24.318 43.952 6.293 1.00 6.75 21 VAL B CA 1
ATOM 2999 C C . VAL B 1 24 ? 23.550 43.727 7.598 1.00 7.63 21 VAL B C 1
ATOM 3000 O O . VAL B 1 24 ? 22.642 42.896 7.671 1.00 8.27 21 VAL B O 1
ATOM 3004 N N . TYR B 1 25 ? 23.890 44.487 8.634 1.00 7.39 22 TYR B N 1
ATOM 3005 C CA . TYR B 1 25 ? 23.203 44.342 9.903 1.00 7.27 22 TYR B CA 1
ATOM 3006 C C . TYR B 1 25 ? 21.746 44.754 9.803 1.00 8.47 22 TYR B C 1
ATOM 3007 O O . TYR B 1 25 ? 20.881 44.096 10.364 1.00 7.86 22 TYR B O 1
ATOM 3016 N N . LEU B 1 26 ? 21.473 45.833 9.076 1.00 8.84 23 LEU B N 1
ATOM 3017 C CA . LEU B 1 26 ? 20.098 46.324 8.956 1.00 8.92 23 LEU B CA 1
ATOM 3018 C C . LEU B 1 26 ? 19.219 45.337 8.187 1.00 9.11 23 LEU B C 1
ATOM 3019 O O . LEU B 1 26 ? 18.066 45.131 8.549 1.00 9.92 23 LEU B O 1
ATOM 3024 N N . ALA B 1 27 ? 19.767 44.716 7.141 1.00 8.39 24 ALA B N 1
ATOM 3025 C CA . ALA B 1 27 ? 19.020 43.690 6.407 1.00 9.60 24 ALA B CA 1
ATOM 3026 C C . ALA B 1 27 ? 18.635 42.549 7.342 1.00 10.59 24 ALA B C 1
ATOM 3027 O O . ALA B 1 27 ? 17.564 41.962 7.220 1.00 10.00 24 ALA B O 1
ATOM 3029 N N . ASN B 1 28 ? 19.514 42.221 8.280 1.00 7.02 25 ASN B N 1
ATOM 3030 C CA . ASN B 1 28 ? 19.166 41.193 9.246 1.00 9.07 25 ASN B CA 1
ATOM 3031 C C . ASN B 1 28 ? 18.157 41.690 10.280 1.00 10.12 25 ASN B C 1
ATOM 3032 O O . ASN B 1 28 ? 17.118 41.063 10.488 1.00 11.00 25 ASN B O 1
ATOM 3037 N N . ILE B 1 29 ? 18.462 42.824 10.912 1.00 8.06 26 ILE B N 1
ATOM 3038 C CA . ILE B 1 29 ? 17.621 43.381 11.975 1.00 9.71 26 ILE B CA 1
ATOM 3039 C C . ILE B 1 29 ? 16.175 43.601 11.516 1.00 8.70 26 ILE B C 1
ATOM 3040 O O . ILE B 1 29 ? 15.219 43.270 12.236 1.00 12.48 26 ILE B O 1
ATOM 3045 N N . LYS B 1 30 ? 16.014 44.162 10.322 1.00 10.31 27 LYS B N 1
ATOM 3046 C CA . LYS B 1 30 ? 14.693 44.532 9.832 1.00 9.78 27 LYS B CA 1
ATOM 3047 C C . LYS B 1 30 ? 13.960 43.377 9.171 1.00 10.04 27 LYS B C 1
ATOM 3048 O O . LYS B 1 30 ? 12.850 43.556 8.668 1.00 11.53 27 LYS B O 1
ATOM 3054 N N . GLY B 1 31 ? 14.582 42.200 9.174 1.00 11.01 28 GLY B N 1
ATOM 3055 C CA . GLY B 1 31 ? 13.962 40.991 8.656 1.00 11.79 28 GLY B CA 1
ATOM 3056 C C . GLY B 1 31 ? 13.963 40.869 7.147 1.00 10.41 28 GLY B C 1
ATOM 3057 O O . GLY B 1 31 ? 13.158 40.119 6.568 1.00 11.77 28 GLY B O 1
ATOM 3058 N N . TYR B 1 32 ? 14.853 41.605 6.495 1.00 9.55 29 TYR B N 1
ATOM 3059 C CA . TYR B 1 32 ? 14.903 41.575 5.038 1.00 7.77 29 TYR B CA 1
ATOM 3060 C C . TYR B 1 32 ? 15.482 40.250 4.542 1.00 11.45 29 TYR B C 1
ATOM 3061 O O . TYR B 1 32 ? 15.053 39.735 3.507 1.00 9.29 29 TYR B O 1
ATOM 3070 N N . PHE B 1 33 ? 16.449 39.700 5.272 1.00 10.19 30 PHE B N 1
ATOM 3071 C CA . PHE B 1 33 ? 16.941 38.360 4.949 1.00 6.43 30 PHE B CA 1
ATOM 3072 C C . PHE B 1 33 ? 15.837 37.332 5.162 1.00 9.83 30 PHE B C 1
ATOM 3073 O O . PHE B 1 33 ? 15.614 36.469 4.313 1.00 11.37 30 PHE B O 1
ATOM 3081 N N . LYS B 1 34 ? 15.139 37.426 6.293 1.00 10.12 31 LYS B N 1
ATOM 3082 C CA . LYS B 1 34 ? 14.036 36.510 6.577 1.00 12.78 31 LYS B CA 1
ATOM 3083 C C . LYS B 1 34 ? 12.950 36.570 5.511 1.00 13.11 31 LYS B C 1
ATOM 3084 O O . LYS B 1 34 ? 12.381 35.538 5.132 1.00 14.89 31 LYS B O 1
ATOM 3090 N N . ASP B 1 35 ? 12.670 37.776 5.019 1.00 11.39 32 ASP B N 1
ATOM 3091 C CA . ASP B 1 35 ? 11.665 37.942 3.974 1.00 15.37 32 ASP B CA 1
ATOM 3092 C C . ASP B 1 35 ? 12.066 37.231 2.682 1.00 16.17 32 ASP B C 1
ATOM 3093 O O . ASP B 1 35 ? 11.201 36.851 1.888 1.00 18.32 32 ASP B O 1
ATOM 3098 N N . GLU B 1 36 ? 13.369 37.040 2.483 1.00 11.08 33 GLU B N 1
ATOM 3099 C CA . GLU B 1 36 ? 13.860 36.293 1.325 1.00 12.94 33 GLU B CA 1
ATOM 3100 C C . GLU B 1 36 ? 14.139 34.830 1.667 1.00 15.77 33 GLU B C 1
ATOM 3101 O O . GLU B 1 36 ? 14.763 34.121 0.881 1.00 19.21 33 GLU B O 1
ATOM 3107 N N . ASN B 1 37 ? 13.685 34.385 2.837 1.00 13.87 34 ASN B N 1
ATOM 3108 C CA . ASN B 1 37 ? 13.923 33.015 3.297 1.00 16.34 34 ASN B CA 1
ATOM 3109 C C . ASN B 1 37 ? 15.410 32.673 3.376 1.00 15.66 34 ASN B C 1
ATOM 3110 O O . ASN B 1 37 ? 15.842 31.585 2.988 1.00 17.33 34 ASN B O 1
ATOM 3115 N N . LEU B 1 38 ? 16.184 33.622 3.886 1.00 11.50 35 LEU B N 1
ATOM 3116 C CA . LEU B 1 38 ? 17.605 33.432 4.106 1.00 10.43 35 LEU B CA 1
ATOM 3117 C C . LEU B 1 38 ? 17.910 33.546 5.587 1.00 13.56 35 LEU B C 1
ATOM 3118 O O . LEU B 1 38 ? 17.287 34.343 6.301 1.00 13.90 35 LEU B O 1
ATOM 3123 N N . ASP B 1 39 ? 18.869 32.745 6.040 1.00 10.83 36 ASP B N 1
ATOM 3124 C CA . ASP B 1 39 ? 19.411 32.873 7.385 1.00 12.30 36 ASP B CA 1
ATOM 3125 C C . ASP B 1 39 ? 20.888 33.178 7.207 1.00 10.09 36 ASP B C 1
ATOM 3126 O O . ASP B 1 39 ? 21.664 32.322 6.783 1.00 12.21 36 ASP B O 1
ATOM 3131 N N . ILE B 1 40 ? 21.265 34.410 7.521 1.00 9.00 37 ILE B N 1
ATOM 3132 C CA . ILE B 1 40 ? 22.641 34.855 7.393 1.00 7.82 37 ILE B CA 1
ATOM 3133 C C . ILE B 1 40 ? 23.281 34.899 8.767 1.00 7.51 37 ILE B C 1
ATOM 3134 O O . ILE B 1 40 ? 22.761 35.543 9.687 1.00 10.43 37 ILE B O 1
ATOM 3139 N N . ALA B 1 41 ? 24.409 34.201 8.907 1.00 6.67 38 ALA B N 1
ATOM 3140 C CA . ALA B 1 41 ? 25.194 34.219 10.133 1.00 6.89 38 ALA B CA 1
ATOM 3141 C C . ALA B 1 41 ? 26.330 35.208 9.954 1.00 6.81 38 ALA B C 1
ATOM 3142 O O . ALA B 1 41 ? 27.329 34.918 9.278 1.00 7.05 38 ALA B O 1
ATOM 3144 N N . ILE B 1 42 ? 26.165 36.393 10.535 1.00 7.85 39 ILE B N 1
ATOM 3145 C CA . ILE B 1 42 ? 27.164 37.450 10.412 1.00 5.36 39 ILE B CA 1
ATOM 3146 C C . ILE B 1 42 ? 28.295 37.191 11.400 1.00 6.89 39 ILE B C 1
ATOM 3147 O O . ILE B 1 42 ? 28.060 37.048 12.606 1.00 9.54 39 ILE B O 1
ATOM 3152 N N . LEU B 1 43 ? 29.514 37.101 10.871 1.00 5.89 40 LEU B N 1
ATOM 3153 C CA . LEU B 1 43 ? 30.715 36.853 11.654 1.00 5.29 40 LEU B CA 1
ATOM 3154 C C . LEU B 1 43 ? 31.692 38.001 11.486 1.00 6.97 40 LEU B C 1
ATOM 3155 O O . LEU B 1 43 ? 31.782 38.593 10.409 1.00 7.08 40 LEU B O 1
ATOM 3160 N N . GLU B 1 44 ? 32.411 38.314 12.558 1.00 5.92 41 GLU B N 1
ATOM 3161 C CA . GLU B 1 44 ? 33.409 39.372 12.538 1.00 7.67 41 GLU B CA 1
ATOM 3162 C C . GLU B 1 44 ? 34.788 38.769 12.739 1.00 7.49 41 GLU B C 1
ATOM 3163 O O . GLU B 1 44 ? 34.999 37.946 13.644 1.00 8.86 41 GLU B O 1
ATOM 3169 N N . PRO B 1 45 ? 35.760 39.199 11.931 1.00 7.40 42 PRO B N 1
ATOM 3170 C CA . PRO B 1 45 ? 37.107 38.654 12.120 1.00 6.87 42 PRO B CA 1
ATOM 3171 C C . PRO B 1 45 ? 37.907 39.387 13.199 1.00 6.18 42 PRO B C 1
ATOM 3172 O O . PRO B 1 45 ? 37.771 40.606 13.375 1.00 11.40 42 PRO B O 1
ATOM 3176 N N A SER B 1 46 ? 38.713 38.630 13.934 0.64 5.03 43 SER B N 1
ATOM 3177 N N B SER B 1 46 ? 38.736 38.655 13.929 0.36 6.05 43 SER B N 1
ATOM 3178 C CA A SER B 1 46 ? 39.676 39.204 14.871 0.64 10.05 43 SER B CA 1
ATOM 3179 C CA B SER B 1 46 ? 39.661 39.303 14.852 0.36 5.13 43 SER B CA 1
ATOM 3180 C C A SER B 1 46 ? 40.871 39.768 14.109 0.64 8.06 43 SER B C 1
ATOM 3181 C C B SER B 1 46 ? 40.895 39.783 14.106 0.36 8.94 43 SER B C 1
ATOM 3182 O O A SER B 1 46 ? 41.521 40.720 14.541 0.64 10.66 43 SER B O 1
ATOM 3183 O O B SER B 1 46 ? 41.589 40.697 14.544 0.36 9.33 43 SER B O 1
ATOM 3188 N N . ASN B 1 47 ? 41.161 39.152 12.968 1.00 10.37 44 ASN B N 1
ATOM 3189 C CA . ASN B 1 47 ? 42.307 39.519 12.145 1.00 5.80 44 ASN B CA 1
ATOM 3190 C C . ASN B 1 47 ? 41.823 39.636 10.714 1.00 7.67 44 ASN B C 1
ATOM 3191 O O . ASN B 1 47 ? 41.476 38.643 10.090 1.00 9.24 44 ASN B O 1
ATOM 3196 N N . PRO B 1 48 ? 41.793 40.864 10.178 1.00 8.81 45 PRO B N 1
ATOM 3197 C CA . PRO B 1 48 ? 41.267 41.027 8.816 1.00 11.74 45 PRO B CA 1
ATOM 3198 C C . PRO B 1 48 ? 42.052 40.244 7.751 1.00 8.62 45 PRO B C 1
ATOM 3199 O O . PRO B 1 48 ? 41.502 39.961 6.685 1.00 9.70 45 PRO B O 1
ATOM 3203 N N . SER B 1 49 ? 43.293 39.879 8.043 1.00 7.94 46 SER B N 1
ATOM 3204 C CA . SER B 1 49 ? 44.110 39.114 7.104 1.00 8.79 46 SER B CA 1
ATOM 3205 C C . SER B 1 49 ? 43.600 37.692 6.916 1.00 12.31 46 SER B C 1
ATOM 3206 O O . SER B 1 49 ? 44.013 37.001 5.982 1.00 17.64 46 SER B O 1
ATOM 3209 N N . ASP B 1 50 ? 42.709 37.248 7.798 1.00 8.52 47 ASP B N 1
ATOM 3210 C CA . ASP B 1 50 ? 42.155 35.899 7.666 1.00 9.75 47 ASP B CA 1
ATOM 3211 C C . ASP B 1 50 ? 41.067 35.794 6.600 1.00 9.38 47 ASP B C 1
ATOM 3212 O O . ASP B 1 50 ? 40.760 34.696 6.129 1.00 9.12 47 ASP B O 1
ATOM 3217 N N . VAL B 1 51 ? 40.479 36.921 6.212 1.00 8.02 48 VAL B N 1
ATOM 3218 C CA . VAL B 1 51 ? 39.212 36.894 5.472 1.00 7.15 48 VAL B CA 1
ATOM 3219 C C . VAL B 1 51 ? 39.239 36.167 4.129 1.00 8.35 48 VAL B C 1
ATOM 3220 O O . VAL B 1 51 ? 38.433 35.257 3.898 1.00 8.74 48 VAL B O 1
ATOM 3224 N N . THR B 1 52 ? 40.162 36.539 3.250 1.00 9.69 49 THR B N 1
ATOM 3225 C CA . THR B 1 52 ? 40.141 35.934 1.915 1.00 11.41 49 THR B CA 1
ATOM 3226 C C . THR B 1 52 ? 40.501 34.447 1.882 1.00 10.42 49 THR B C 1
ATOM 3227 O O . THR B 1 52 ? 39.945 33.703 1.068 1.00 10.72 49 THR B O 1
ATOM 3231 N N . GLU B 1 53 ? 41.424 34.005 2.734 1.00 9.67 50 GLU B N 1
ATOM 3232 C CA . GLU B 1 53 ? 41.715 32.569 2.811 1.00 10.57 50 GLU B CA 1
ATOM 3233 C C . GLU B 1 53 ? 40.502 31.792 3.301 1.00 9.95 50 GLU B C 1
ATOM 3234 O O . GLU B 1 53 ? 40.221 30.697 2.803 1.00 12.29 50 GLU B O 1
ATOM 3240 N N . LEU B 1 54 ? 39.766 32.346 4.266 1.00 8.33 51 LEU B N 1
ATOM 3241 C CA . LEU B 1 54 ? 38.557 31.662 4.715 1.00 8.02 51 LEU B CA 1
ATOM 3242 C C . LEU B 1 54 ? 37.457 31.631 3.649 1.00 10.13 51 LEU B C 1
ATOM 3243 O O . LEU B 1 54 ? 36.876 30.576 3.405 1.00 8.34 51 LEU B O 1
ATOM 3248 N N . VAL B 1 55 ? 37.157 32.769 3.024 1.00 8.12 52 VAL B N 1
ATOM 3249 C CA . VAL B 1 55 ? 36.120 32.783 1.994 1.00 8.19 52 VAL B CA 1
ATOM 3250 C C . VAL B 1 55 ? 36.574 31.987 0.772 1.00 10.26 52 VAL B C 1
ATOM 3251 O O . VAL B 1 55 ? 35.816 31.180 0.223 1.00 11.43 52 VAL B O 1
ATOM 3255 N N . GLY B 1 56 ? 37.822 32.191 0.361 1.00 10.24 53 GLY B N 1
ATOM 3256 C CA . GLY B 1 56 ? 38.333 31.535 -0.833 1.00 10.90 53 GLY B CA 1
ATOM 3257 C C . GLY B 1 56 ? 38.442 30.028 -0.731 1.00 12.77 53 GLY B C 1
ATOM 3258 O O . GLY B 1 56 ? 38.219 29.314 -1.719 1.00 15.23 53 GLY B O 1
ATOM 3259 N N . SER B 1 57 ? 38.785 29.532 0.455 1.00 9.86 54 SER B N 1
ATOM 3260 C CA . SER B 1 57 ? 38.914 28.092 0.645 1.00 10.73 54 SER B CA 1
ATOM 3261 C C . SER B 1 57 ? 37.547 27.431 0.791 1.00 14.54 54 SER B C 1
ATOM 3262 O O . SER B 1 57 ? 37.431 26.204 0.702 1.00 17.89 54 SER B O 1
ATOM 3265 N N . GLY B 1 58 ? 36.523 28.242 1.034 1.00 14.81 55 GLY B N 1
ATOM 3266 C CA . GLY B 1 58 ? 35.170 27.740 1.195 1.00 13.44 55 GLY B CA 1
ATOM 3267 C C . GLY B 1 58 ? 34.802 27.463 2.637 1.00 17.28 55 GLY B C 1
ATOM 3268 O O . GLY B 1 58 ? 33.693 26.996 2.927 1.00 19.03 55 GLY B O 1
ATOM 3269 N N . LYS B 1 59 ? 35.724 27.751 3.548 1.00 13.18 56 LYS B N 1
ATOM 3270 C CA . LYS B 1 59 ? 35.434 27.625 4.978 1.00 15.33 56 LYS B CA 1
ATOM 3271 C C . LYS B 1 59 ? 34.387 28.630 5.453 1.00 19.21 56 LYS B C 1
ATOM 3272 O O . LYS B 1 59 ? 33.699 28.398 6.445 1.00 22.07 56 LYS B O 1
ATOM 3278 N N . VAL B 1 60 ? 34.293 29.753 4.745 1.00 12.96 57 VAL B N 1
ATOM 3279 C CA . VAL B 1 60 ? 33.234 30.741 4.938 1.00 9.67 57 VAL B CA 1
ATOM 3280 C C . VAL B 1 60 ? 32.612 30.987 3.558 1.00 8.79 57 VAL B C 1
ATOM 3281 O O . VAL B 1 60 ? 33.326 30.952 2.549 1.00 10.21 57 VAL B O 1
ATOM 3285 N N . ASP B 1 61 ? 31.293 31.207 3.499 1.00 8.77 58 ASP B N 1
ATOM 3286 C CA . ASP B 1 61 ? 30.589 31.303 2.218 1.00 7.72 58 ASP B CA 1
ATOM 3287 C C . ASP B 1 61 ? 30.762 32.649 1.512 1.00 10.42 58 ASP B C 1
ATOM 3288 O O . ASP B 1 61 ? 31.015 32.696 0.313 1.00 8.82 58 ASP B O 1
ATOM 3293 N N A MET B 1 62 ? 30.583 33.736 2.264 0.53 9.02 59 MET B N 1
ATOM 3294 N N B MET B 1 62 ? 30.623 33.738 2.262 0.47 8.08 59 MET B N 1
ATOM 3295 C CA A MET B 1 62 ? 30.549 35.090 1.716 0.53 7.44 59 MET B CA 1
ATOM 3296 C CA B MET B 1 62 ? 30.623 35.078 1.691 0.47 6.64 59 MET B CA 1
ATOM 3297 C C A MET B 1 62 ? 31.226 36.050 2.687 0.53 6.97 59 MET B C 1
ATOM 3298 C C B MET B 1 62 ? 31.217 36.058 2.693 0.47 6.92 59 MET B C 1
ATOM 3299 O O A MET B 1 62 ? 31.522 35.691 3.821 0.53 7.37 59 MET B O 1
ATOM 3300 O O B MET B 1 62 ? 31.454 35.719 3.847 0.47 7.62 59 MET B O 1
ATOM 3309 N N . GLY B 1 63 ? 31.460 37.283 2.245 1.00 7.08 60 GLY B N 1
ATOM 3310 C CA . GLY B 1 63 ? 31.958 38.314 3.139 1.00 7.26 60 GLY B CA 1
ATOM 3311 C C . GLY B 1 63 ? 32.244 39.628 2.458 1.00 6.47 60 GLY B C 1
ATOM 3312 O O . GLY B 1 63 ? 31.699 39.909 1.404 1.00 7.89 60 GLY B O 1
ATOM 3313 N N . LEU B 1 64 ? 33.103 40.437 3.078 1.00 6.39 61 LEU B N 1
ATOM 3314 C CA . LEU B 1 64 ? 33.500 41.729 2.525 1.00 6.32 61 LEU B CA 1
ATOM 3315 C C . LEU B 1 64 ? 35.015 41.785 2.429 1.00 9.32 61 LEU B C 1
ATOM 3316 O O . LEU B 1 64 ? 35.714 41.237 3.285 1.00 7.79 61 LEU B O 1
ATOM 3321 N N . LYS B 1 65 ? 35.520 42.464 1.401 1.00 7.38 62 LYS B N 1
ATOM 3322 C CA . LYS B 1 65 ? 36.952 42.716 1.275 1.00 6.73 62 LYS B CA 1
ATOM 3323 C C . LYS B 1 65 ? 37.176 43.862 0.315 1.00 8.18 62 LYS B C 1
ATOM 3324 O O . LYS B 1 65 ? 36.401 44.040 -0.635 1.00 8.75 62 LYS B O 1
ATOM 3330 N N . ALA B 1 66 ? 38.235 44.640 0.541 1.00 7.31 63 ALA B N 1
ATOM 3331 C CA . ALA B 1 66 ? 38.562 45.696 -0.409 1.00 7.73 63 ALA B CA 1
ATOM 3332 C C . ALA B 1 66 ? 39.098 45.117 -1.720 1.00 10.69 63 ALA B C 1
ATOM 3333 O O . ALA B 1 66 ? 39.427 43.923 -1.811 1.00 9.41 63 ALA B O 1
ATOM 3335 N N A MET B 1 67 ? 39.190 45.965 -2.739 0.66 10.03 64 MET B N 1
ATOM 3336 N N B MET B 1 67 ? 39.194 45.969 -2.733 0.34 9.91 64 MET B N 1
ATOM 3337 C CA A MET B 1 67 ? 39.497 45.489 -4.093 0.66 7.42 64 MET B CA 1
ATOM 3338 C CA B MET B 1 67 ? 39.518 45.504 -4.080 0.34 10.04 64 MET B CA 1
ATOM 3339 C C A MET B 1 67 ? 40.873 44.833 -4.257 0.66 11.03 64 MET B C 1
ATOM 3340 C C B MET B 1 67 ? 40.859 44.799 -4.197 0.34 10.35 64 MET B C 1
ATOM 3341 O O A MET B 1 67 ? 40.993 43.819 -4.931 0.66 10.62 64 MET B O 1
ATOM 3342 O O B MET B 1 67 ? 40.941 43.729 -4.787 0.34 10.19 64 MET B O 1
ATOM 3351 N N . VAL B 1 68 ? 41.909 45.407 -3.652 1.00 12.73 65 VAL B N 1
ATOM 3352 C CA . VAL B 1 68 ? 43.253 44.835 -3.762 1.00 13.81 65 VAL B CA 1
ATOM 3353 C C . VAL B 1 68 ? 43.294 43.422 -3.187 1.00 10.57 65 VAL B C 1
ATOM 3354 O O . VAL B 1 68 ? 43.797 42.493 -3.828 1.00 13.36 65 VAL B O 1
ATOM 3358 N N . GLY B 1 69 ? 42.736 43.259 -1.996 1.00 9.79 66 GLY B N 1
ATOM 3359 C CA . GLY B 1 69 ? 42.704 41.955 -1.349 1.00 12.88 66 GLY B CA 1
ATOM 3360 C C . GLY B 1 69 ? 41.863 40.953 -2.118 1.00 10.32 66 GLY B C 1
ATOM 3361 O O . GLY B 1 69 ? 42.189 39.767 -2.163 1.00 10.19 66 GLY B O 1
ATOM 3362 N N . THR B 1 70 ? 40.774 41.429 -2.714 1.00 10.46 67 THR B N 1
ATOM 3363 C CA . THR B 1 70 ? 39.896 40.559 -3.492 1.00 7.88 67 THR B CA 1
ATOM 3364 C C . THR B 1 70 ? 40.609 40.042 -4.740 1.00 9.37 67 THR B C 1
ATOM 3365 O O . THR B 1 70 ? 40.589 38.845 -5.025 1.00 9.50 67 THR B O 1
ATOM 3369 N N . LEU B 1 71 ? 41.263 40.943 -5.468 1.00 8.89 68 LEU B N 1
ATOM 3370 C CA . LEU B 1 71 ? 42.019 40.557 -6.655 1.00 10.03 68 LEU B CA 1
ATOM 3371 C C . LEU B 1 71 ? 43.137 39.598 -6.291 1.00 12.12 68 LEU B C 1
ATOM 3372 O O . LEU B 1 71 ? 43.350 38.595 -6.967 1.00 12.89 68 LEU B O 1
ATOM 3377 N N . ALA B 1 72 ? 43.843 39.896 -5.204 1.00 10.16 69 ALA B N 1
ATOM 3378 C CA . ALA B 1 72 ? 45.012 39.100 -4.857 1.00 12.51 69 ALA B CA 1
ATOM 3379 C C . ALA B 1 72 ? 44.616 37.705 -4.401 1.00 10.24 69 ALA B C 1
ATOM 3380 O O . ALA B 1 72 ? 45.363 36.752 -4.612 1.00 11.74 69 ALA B O 1
ATOM 3382 N N . ALA B 1 73 ? 43.447 37.593 -3.779 1.00 10.19 70 ALA B N 1
ATOM 3383 C CA . ALA B 1 73 ? 42.980 36.310 -3.260 1.00 11.79 70 ALA B CA 1
ATOM 3384 C C . ALA B 1 73 ? 42.956 35.242 -4.343 1.00 13.84 70 ALA B C 1
ATOM 3385 O O . ALA B 1 73 ? 43.533 34.170 -4.179 1.00 11.20 70 ALA B O 1
ATOM 3387 N N . LYS B 1 74 ? 42.309 35.538 -5.465 1.00 12.17 71 LYS B N 1
ATOM 3388 C CA . LYS B 1 74 ? 42.191 34.538 -6.520 1.00 14.97 71 LYS B CA 1
ATOM 3389 C C . LYS B 1 74 ? 43.544 34.262 -7.174 1.00 17.16 71 LYS B C 1
ATOM 3390 O O . LYS B 1 74 ? 43.823 33.140 -7.603 1.00 16.58 71 LYS B O 1
ATOM 3396 N N . ALA B 1 75 ? 44.407 35.272 -7.209 1.00 13.90 72 ALA B N 1
ATOM 3397 C CA . ALA B 1 75 ? 45.745 35.088 -7.767 1.00 17.64 72 ALA B CA 1
ATOM 3398 C C . ALA B 1 75 ? 46.584 34.158 -6.895 1.00 24.24 72 ALA B C 1
ATOM 3399 O O . ALA B 1 75 ? 47.524 33.521 -7.375 1.00 29.63 72 ALA B O 1
ATOM 3401 N N . ARG B 1 76 ? 46.244 34.090 -5.612 1.00 15.27 73 ARG B N 1
ATOM 3402 C CA . ARG B 1 76 ? 46.973 33.249 -4.668 1.00 18.66 73 ARG B CA 1
ATOM 3403 C C . ARG B 1 76 ? 46.282 31.916 -4.430 1.00 15.14 73 ARG B C 1
ATOM 3404 O O . ARG B 1 76 ? 46.656 31.161 -3.533 1.00 19.79 73 ARG B O 1
ATOM 3412 N N . GLY B 1 77 ? 45.279 31.637 -5.247 1.00 14.65 74 GLY B N 1
ATOM 3413 C CA . GLY B 1 77 ? 44.640 30.337 -5.235 1.00 15.88 74 GLY B CA 1
ATOM 3414 C C . GLY B 1 77 ? 43.497 30.213 -4.258 1.00 13.58 74 GLY B C 1
ATOM 3415 O O . GLY B 1 77 ? 43.142 29.107 -3.861 1.00 15.87 74 GLY B O 1
ATOM 3416 N N . PHE B 1 78 ? 42.930 31.350 -3.855 1.00 12.69 75 PHE B N 1
ATOM 3417 C CA . PHE B 1 78 ? 41.733 31.360 -3.024 1.00 10.55 75 PHE B CA 1
ATOM 3418 C C . PHE B 1 78 ? 40.580 32.007 -3.785 1.00 14.46 75 PHE B C 1
ATOM 3419 O O . PHE B 1 78 ? 40.390 33.220 -3.717 1.00 15.42 75 PHE B O 1
ATOM 3427 N N . PRO B 1 79 ? 39.806 31.179 -4.511 1.00 13.22 76 PRO B N 1
ATOM 3428 C CA . PRO B 1 79 ? 38.866 31.667 -5.525 1.00 11.68 76 PRO B CA 1
ATOM 3429 C C . PRO B 1 79 ? 37.631 32.338 -4.956 1.00 14.37 76 PRO B C 1
ATOM 3430 O O . PRO B 1 79 ? 36.635 31.665 -4.662 1.00 14.74 76 PRO B O 1
ATOM 3434 N N . VAL B 1 80 ? 37.715 33.654 -4.812 1.00 14.82 77 VAL B N 1
ATOM 3435 C CA . VAL B 1 80 ? 36.560 34.491 -4.496 1.00 11.50 77 VAL B CA 1
ATOM 3436 C C . VAL B 1 80 ? 36.217 35.353 -5.703 1.00 10.46 77 VAL B C 1
ATOM 3437 O O . VAL B 1 80 ? 37.049 35.567 -6.591 1.00 12.13 77 VAL B O 1
ATOM 3441 N N . THR B 1 81 ? 34.987 35.845 -5.727 1.00 9.20 78 THR B N 1
ATOM 3442 C CA . THR B 1 81 ? 34.526 36.739 -6.776 1.00 10.77 78 THR B CA 1
ATOM 3443 C C . THR B 1 81 ? 33.746 37.852 -6.101 1.00 12.83 78 THR B C 1
ATOM 3444 O O . THR B 1 81 ? 32.967 37.591 -5.191 1.00 10.59 78 THR B O 1
ATOM 3448 N N . SER B 1 82 ? 33.969 39.093 -6.524 1.00 8.34 79 SER B N 1
ATOM 3449 C CA . SER B 1 82 ? 33.139 40.198 -6.059 1.00 9.82 79 SER B CA 1
ATOM 3450 C C . SER B 1 82 ? 31.775 40.135 -6.722 1.00 9.55 79 SER B C 1
ATOM 3451 O O . SER B 1 82 ? 31.684 40.108 -7.949 1.00 10.90 79 SER B O 1
ATOM 3454 N N . ILE B 1 83 ? 30.717 40.142 -5.913 1.00 8.80 80 ILE B N 1
ATOM 3455 C CA . ILE B 1 83 ? 29.355 40.118 -6.445 1.00 8.99 80 ILE B CA 1
ATOM 3456 C C . ILE B 1 83 ? 28.678 41.477 -6.318 1.00 9.56 80 ILE B C 1
ATOM 3457 O O . ILE B 1 83 ? 27.521 41.632 -6.677 1.00 9.15 80 ILE B O 1
ATOM 3462 N N . GLY B 1 84 ? 29.390 42.457 -5.781 1.00 9.31 81 GLY B N 1
ATOM 3463 C CA . GLY B 1 84 ? 28.803 43.775 -5.611 1.00 10.06 81 GLY B CA 1
ATOM 3464 C C . GLY B 1 84 ? 29.674 44.702 -4.790 1.00 10.37 81 GLY B C 1
ATOM 3465 O O . GLY B 1 84 ?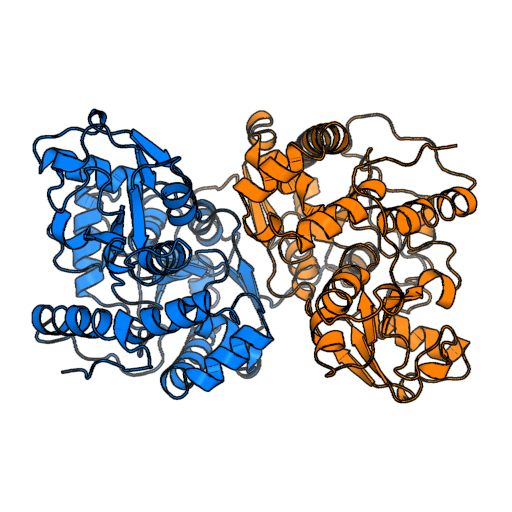 30.673 44.278 -4.217 1.00 8.92 81 GLY B O 1
ATOM 3466 N N A SER B 1 85 ? 29.292 45.977 -4.742 0.64 9.05 82 SER B N 1
ATOM 3467 N N B SER B 1 85 ? 29.279 45.969 -4.723 0.36 8.97 82 SER B N 1
ATOM 3468 C CA A SER B 1 85 ? 30.049 47.013 -4.037 0.64 8.15 82 SER B CA 1
ATOM 3469 C CA B SER B 1 85 ? 30.057 46.976 -4.009 0.36 7.92 82 SER B CA 1
ATOM 3470 C C A SER B 1 85 ? 29.299 47.514 -2.812 0.64 8.09 82 SER B C 1
ATOM 3471 C C B SER B 1 85 ? 29.305 47.541 -2.815 0.36 8.26 82 SER B C 1
ATOM 3472 O O A SER B 1 85 ? 28.089 47.744 -2.873 0.64 9.76 82 SER B O 1
ATOM 3473 O O B SER B 1 85 ? 28.109 47.835 -2.896 0.36 9.43 82 SER B O 1
ATOM 3478 N N . LEU B 1 86 ? 30.022 47.704 -1.710 1.00 7.04 83 LEU B N 1
ATOM 3479 C CA . LEU B 1 86 ? 29.454 48.303 -0.497 1.00 6.64 83 LEU B CA 1
ATOM 3480 C C . LEU B 1 86 ? 29.864 49.764 -0.355 1.00 10.61 83 LEU B C 1
ATOM 3481 O O . LEU B 1 86 ? 29.013 50.641 -0.280 1.00 8.50 83 LEU B O 1
ATOM 3486 N N . LEU B 1 87 ? 31.167 50.024 -0.315 1.00 8.63 84 LEU B N 1
ATOM 3487 C CA . LEU B 1 87 ? 31.672 51.380 -0.063 1.00 7.98 84 LEU B CA 1
ATOM 3488 C C . LEU B 1 87 ? 32.568 51.761 -1.227 1.00 9.82 84 LEU B C 1
ATOM 3489 O O . LEU B 1 87 ? 33.634 51.169 -1.409 1.00 11.53 84 LEU B O 1
ATOM 3494 N N A ASP B 1 88 ? 32.131 52.741 -2.017 0.59 8.26 85 ASP B N 1
ATOM 3495 N N B ASP B 1 88 ? 32.138 52.737 -2.019 0.41 8.35 85 ASP B N 1
ATOM 3496 C CA A ASP B 1 88 ? 32.817 53.117 -3.260 0.59 8.26 85 ASP B CA 1
ATOM 3497 C CA B ASP B 1 88 ? 32.844 53.078 -3.250 0.41 8.16 85 ASP B CA 1
ATOM 3498 C C A ASP B 1 88 ? 33.951 54.121 -3.052 0.59 9.20 85 ASP B C 1
ATOM 3499 C C B ASP B 1 88 ? 33.950 54.108 -3.051 0.41 9.10 85 ASP B C 1
ATOM 3500 O O A ASP B 1 88 ? 33.720 55.244 -2.594 0.59 10.19 85 ASP B O 1
ATOM 3501 O O B ASP B 1 88 ? 33.703 55.227 -2.594 0.41 10.20 85 ASP B O 1
ATOM 3510 N N . GLU B 1 89 ? 35.166 53.713 -3.418 1.00 11.20 86 GLU B N 1
ATOM 3511 C CA . GLU B 1 89 ? 36.347 54.601 -3.412 1.00 10.17 86 GLU B CA 1
ATOM 3512 C C . GLU B 1 89 ? 36.528 55.521 -2.205 1.00 11.66 86 GLU B C 1
ATOM 3513 O O . GLU B 1 89 ? 36.650 56.736 -2.366 1.00 12.09 86 GLU B O 1
ATOM 3519 N N . PRO B 1 90 ? 36.537 54.960 -0.989 1.00 11.06 87 PRO B N 1
ATOM 3520 C CA . PRO B 1 90 ? 36.762 55.839 0.160 1.00 9.27 87 PRO B CA 1
ATOM 3521 C C . PRO B 1 90 ? 38.206 56.349 0.155 1.00 9.65 87 PRO B C 1
ATOM 3522 O O . PRO B 1 90 ? 39.119 55.553 -0.081 1.00 14.25 87 PRO B O 1
ATOM 3526 N N . PHE B 1 91 ? 38.406 57.643 0.390 1.00 11.99 88 PHE B N 1
ATOM 3527 C CA . PHE B 1 91 ? 39.755 58.213 0.394 1.00 15.71 88 PHE B CA 1
ATOM 3528 C C . PHE B 1 91 ? 40.650 57.414 1.336 1.00 13.85 88 PHE B C 1
ATOM 3529 O O . PHE B 1 91 ? 40.293 57.193 2.494 1.00 12.83 88 PHE B O 1
ATOM 3537 N N . THR B 1 92 ? 41.804 56.978 0.834 1.00 13.02 89 THR B N 1
ATOM 3538 C CA . THR B 1 92 ? 42.735 56.175 1.619 1.00 12.70 89 THR B CA 1
ATOM 3539 C C . THR B 1 92 ? 44.123 56.781 1.517 1.00 15.22 89 THR B C 1
ATOM 3540 O O . THR B 1 92 ? 44.547 57.207 0.443 1.00 16.26 89 THR B O 1
ATOM 3544 N N . GLY B 1 93 ? 44.834 56.835 2.634 1.00 10.34 90 GLY B N 1
ATOM 3545 C CA . GLY B 1 93 ? 46.155 57.436 2.604 1.00 10.82 90 GLY B CA 1
ATOM 3546 C C . GLY B 1 93 ? 46.961 57.131 3.839 1.00 12.10 90 GLY B C 1
ATOM 3547 O O . GLY B 1 93 ? 46.516 56.405 4.732 1.00 9.68 90 GLY B O 1
ATOM 3548 N N . ILE B 1 94 ? 48.166 57.681 3.873 1.00 9.68 91 ILE B N 1
ATOM 3549 C CA . ILE B 1 94 ? 49.025 57.570 5.032 1.00 8.11 91 ILE B CA 1
ATOM 3550 C C . ILE B 1 94 ? 48.620 58.690 5.986 1.00 8.01 91 ILE B C 1
ATOM 3551 O O . ILE B 1 94 ? 48.892 59.869 5.748 1.00 10.72 91 ILE B O 1
ATOM 3556 N N . CYS B 1 95 ? 47.943 58.312 7.063 1.00 8.33 92 CYS B N 1
ATOM 3557 C CA . CYS B 1 95 ? 47.446 59.287 8.031 1.00 8.99 92 CYS B CA 1
ATOM 3558 C C . CYS B 1 95 ? 48.546 59.719 8.984 1.00 10.76 92 CYS B C 1
ATOM 3559 O O . CYS B 1 95 ? 49.352 58.902 9.409 1.00 10.09 92 CYS B O 1
ATOM 3562 N N . TYR B 1 96 ? 48.581 61.007 9.316 1.00 9.00 93 TYR B N 1
ATOM 3563 C CA . TYR B 1 96 ? 49.578 61.521 10.250 1.00 8.60 93 TYR B CA 1
ATOM 3564 C C . TYR B 1 96 ? 49.071 62.723 11.018 1.00 10.34 93 TYR B C 1
ATOM 3565 O O . TYR B 1 96 ? 47.986 63.236 10.739 1.00 10.81 93 TYR B O 1
ATOM 3574 N N . LEU B 1 97 ? 49.863 63.159 11.990 1.00 11.38 94 LEU B N 1
ATOM 3575 C CA . LEU B 1 97 ? 49.510 64.305 12.814 1.00 11.40 94 LEU B CA 1
ATOM 3576 C C . LEU B 1 97 ? 50.432 65.454 12.474 1.00 18.38 94 LEU B C 1
ATOM 3577 O O . LEU B 1 97 ? 51.653 65.308 12.512 1.00 17.52 94 LEU B O 1
ATOM 3582 N N . GLU B 1 98 ? 49.837 66.586 12.111 1.00 16.20 95 GLU B N 1
ATOM 3583 C CA . GLU B 1 98 ? 50.594 67.791 11.779 1.00 28.65 95 GLU B CA 1
ATOM 3584 C C . GLU B 1 98 ? 51.540 68.161 12.915 1.00 27.09 95 GLU B C 1
ATOM 3585 O O . GLU B 1 98 ? 51.164 68.112 14.083 1.00 28.06 95 GLU B O 1
ATOM 3591 N N . GLY B 1 99 ? 52.778 68.507 12.574 1.00 20.92 96 GLY B N 1
ATOM 3592 C CA . GLY B 1 99 ? 53.737 68.933 13.577 1.00 28.61 96 GLY B CA 1
ATOM 3593 C C . GLY B 1 99 ? 54.701 67.849 14.028 1.00 30.06 96 GLY B C 1
ATOM 3594 O O . GLY B 1 99 ? 55.536 68.086 14.899 1.00 32.45 96 GLY B O 1
ATOM 3595 N N . SER B 1 100 ? 54.596 66.661 13.439 1.00 23.73 97 SER B N 1
ATOM 3596 C CA . SER B 1 100 ? 55.469 65.551 13.807 1.00 21.31 97 SER B CA 1
ATOM 3597 C C . SER B 1 100 ? 56.670 65.479 12.879 1.00 22.95 97 SER B C 1
ATOM 3598 O O . SER B 1 100 ? 57.564 64.650 13.065 1.00 31.16 97 SER B O 1
ATOM 3601 N N . GLY B 1 101 ? 56.681 66.341 11.868 1.00 22.36 98 GLY B N 1
ATOM 3602 C CA . GLY B 1 101 ? 57.759 66.355 10.895 1.00 19.51 98 GLY B CA 1
ATOM 3603 C C . GLY B 1 101 ? 57.313 65.814 9.550 1.00 21.49 98 GLY B C 1
ATOM 3604 O O . GLY B 1 101 ? 57.972 66.028 8.527 1.00 20.60 98 GLY B O 1
ATOM 3605 N N . ILE B 1 102 ? 56.187 65.108 9.550 1.00 16.06 99 ILE B N 1
ATOM 3606 C CA . ILE B 1 102 ? 55.632 64.584 8.307 1.00 13.44 99 ILE B CA 1
ATOM 3607 C C . ILE B 1 102 ? 54.864 65.695 7.597 1.00 17.85 99 ILE B C 1
ATOM 3608 O O . ILE B 1 102 ? 54.177 66.499 8.235 1.00 19.08 99 ILE B O 1
ATOM 3613 N N . THR B 1 103 ? 55.029 65.759 6.280 1.00 15.89 100 THR B N 1
ATOM 3614 C CA . THR B 1 103 ? 54.384 66.771 5.448 1.00 18.62 100 THR B CA 1
ATOM 3615 C C . THR B 1 103 ? 53.746 66.103 4.247 1.00 19.49 100 THR B C 1
ATOM 3616 O O . THR B 1 103 ? 53.742 64.880 4.143 1.00 17.40 100 THR B O 1
ATOM 3620 N N . SER B 1 104 ? 53.232 66.909 3.325 1.00 18.14 101 SER B N 1
ATOM 3621 C CA . SER B 1 104 ? 52.625 66.379 2.111 1.00 20.84 101 SER B CA 1
ATOM 3622 C C . SER B 1 104 ? 53.664 65.764 1.170 1.00 19.33 101 SER B C 1
ATOM 3623 O O . SER B 1 104 ? 53.309 65.061 0.218 1.00 23.24 101 SER B O 1
ATOM 3626 N N . ASP B 1 105 ? 54.941 66.025 1.447 1.00 18.61 102 ASP B N 1
ATOM 3627 C CA . ASP B 1 105 ? 56.056 65.499 0.655 1.00 21.22 102 ASP B CA 1
ATOM 3628 C C . ASP B 1 105 ? 56.351 64.077 1.118 1.00 14.20 102 ASP B C 1
ATOM 3629 O O . ASP B 1 105 ? 56.643 63.864 2.288 1.00 17.00 102 ASP B O 1
ATOM 3634 N N . PHE B 1 106 ? 56.284 63.108 0.205 1.00 15.45 103 PHE B N 1
ATOM 3635 C CA . PHE B 1 106 ? 56.554 61.707 0.547 1.00 14.99 103 PHE B CA 1
ATOM 3636 C C . PHE B 1 106 ? 57.925 61.523 1.200 1.00 14.88 103 PHE B C 1
ATOM 3637 O O . PHE B 1 106 ? 58.097 60.641 2.045 1.00 13.54 103 PHE B O 1
ATOM 3645 N N . GLN B 1 107 ? 58.898 62.344 0.810 1.00 15.15 104 GLN B N 1
ATOM 3646 C CA . GLN B 1 107 ? 60.249 62.251 1.367 1.00 12.10 104 GLN B CA 1
ATOM 3647 C C . GLN B 1 107 ? 60.335 62.555 2.859 1.00 14.02 104 GLN B C 1
ATOM 3648 O O . GLN B 1 107 ? 61.321 62.213 3.507 1.00 15.47 104 GLN B O 1
ATOM 3654 N N . SER B 1 108 ? 59.306 63.195 3.406 1.00 12.81 105 SER B N 1
ATOM 3655 C CA . SER B 1 108 ? 59.265 63.459 4.844 1.00 12.58 105 SER B CA 1
ATOM 3656 C C . SER B 1 108 ? 59.066 62.168 5.640 1.00 14.35 105 SER B C 1
ATOM 3657 O O . SER B 1 108 ? 59.178 62.166 6.870 1.00 12.42 105 SER B O 1
ATOM 3660 N N . LEU B 1 109 ? 58.764 61.073 4.942 1.00 11.98 106 LEU B N 1
ATOM 3661 C CA . LEU B 1 109 ? 58.540 59.791 5.601 1.00 11.11 106 LEU B CA 1
ATOM 3662 C C . LEU B 1 109 ? 59.840 59.049 5.894 1.00 11.15 106 LEU B C 1
ATOM 3663 O O . LEU B 1 109 ? 59.823 58.005 6.547 1.00 11.53 106 LEU B O 1
ATOM 3668 N N . LYS B 1 110 ? 60.961 59.583 5.417 1.00 10.56 107 LYS B N 1
ATOM 3669 C CA . LYS B 1 110 ? 62.267 58.987 5.707 1.00 12.08 107 LYS B CA 1
ATOM 3670 C C . LYS B 1 110 ? 62.468 58.848 7.214 1.00 12.23 107 LYS B C 1
ATOM 3671 O O . LYS B 1 110 ? 62.264 59.803 7.973 1.00 14.92 107 LYS B O 1
ATOM 3677 N N . GLY B 1 111 ? 62.829 57.644 7.640 1.00 13.80 108 GLY B N 1
ATOM 3678 C CA . GLY B 1 111 ? 63.077 57.382 9.048 1.00 16.53 108 GLY B CA 1
ATOM 3679 C C . GLY B 1 111 ? 61.836 57.285 9.917 1.00 21.21 108 GLY B C 1
ATOM 3680 O O . GLY B 1 111 ? 61.926 57.343 11.144 1.00 22.05 108 GLY B O 1
ATOM 3681 N N . LYS B 1 112 ? 60.670 57.146 9.298 1.00 12.97 109 LYS B N 1
ATOM 3682 C CA . LYS B 1 112 ? 59.440 57.064 10.080 1.00 10.48 109 LYS B CA 1
ATOM 3683 C C . LYS B 1 112 ? 58.952 55.631 10.232 1.00 12.50 109 LYS B C 1
ATOM 3684 O O . LYS B 1 112 ? 59.240 54.769 9.399 1.00 11.60 109 LYS B O 1
ATOM 3690 N N . ARG B 1 113 ? 58.218 55.395 11.317 1.00 9.67 110 ARG B N 1
ATOM 3691 C CA . ARG B 1 113 ? 57.507 54.146 11.528 1.00 10.27 110 ARG B CA 1
ATOM 3692 C C . ARG B 1 113 ? 56.112 54.287 10.912 1.00 9.41 110 ARG B C 1
ATOM 3693 O O . ARG B 1 113 ? 55.292 55.096 11.362 1.00 10.01 110 ARG B O 1
ATOM 3701 N N . ILE B 1 114 ? 55.857 53.507 9.865 1.00 8.41 111 ILE B N 1
ATOM 3702 C CA . ILE B 1 114 ? 54.600 53.588 9.127 1.00 8.39 111 ILE B CA 1
ATOM 3703 C C . ILE B 1 114 ? 53.760 52.341 9.370 1.00 7.63 111 ILE B C 1
ATOM 3704 O O . ILE B 1 114 ? 54.153 51.219 9.013 1.00 10.14 111 ILE B O 1
ATOM 3709 N N . GLY B 1 115 ? 52.600 52.524 9.991 1.00 8.69 112 GLY B N 1
ATOM 3710 C CA . GLY B 1 115 ? 51.716 51.400 10.239 1.00 9.42 112 GLY B CA 1
ATOM 3711 C C . GLY B 1 115 ? 50.941 50.960 9.008 1.00 9.92 112 GLY B C 1
ATOM 3712 O O . GLY B 1 115 ? 50.556 51.769 8.174 1.00 8.62 112 GLY B O 1
ATOM 3713 N N . TYR B 1 116 ? 50.708 49.661 8.889 1.00 9.15 113 TYR B N 1
ATOM 3714 C CA . TYR B 1 116 ? 49.813 49.151 7.856 1.00 8.81 113 TYR B CA 1
ATOM 3715 C C . TYR B 1 116 ? 48.934 48.088 8.498 1.00 9.62 113 TYR B C 1
ATOM 3716 O O . TYR B 1 116 ? 49.207 47.650 9.621 1.00 9.06 113 TYR B O 1
ATOM 3725 N N . VAL B 1 117 ? 47.872 47.687 7.808 1.00 6.96 114 VAL B N 1
ATOM 3726 C CA . VAL B 1 117 ? 46.904 46.769 8.396 1.00 7.84 114 VAL B CA 1
ATOM 3727 C C . VAL B 1 117 ? 47.351 45.315 8.397 1.00 10.93 114 VAL B C 1
ATOM 3728 O O . VAL B 1 117 ? 47.501 44.703 9.458 1.00 12.16 114 VAL B O 1
ATOM 3732 N N . GLY B 1 118 ? 47.559 44.747 7.215 1.00 10.78 115 GLY B N 1
ATOM 3733 C CA . GLY B 1 118 ? 47.707 43.307 7.133 1.00 15.51 115 GLY B CA 1
ATOM 3734 C C . GLY B 1 118 ? 48.890 42.793 6.343 1.00 15.66 115 GLY B C 1
ATOM 3735 O O . GLY B 1 118 ? 49.704 42.022 6.860 1.00 19.01 115 GLY B O 1
ATOM 3736 N N . GLU B 1 119 ? 48.971 43.193 5.078 1.00 14.38 116 GLU B N 1
ATOM 3737 C CA . GLU B 1 119 ? 50.028 42.721 4.196 1.00 13.85 116 GLU B CA 1
ATOM 3738 C C . GLU B 1 119 ? 50.245 43.652 3.008 1.00 13.22 116 GLU B C 1
ATOM 3739 O O . GLU B 1 119 ? 51.369 44.064 2.726 1.00 13.55 116 GLU B O 1
ATOM 3745 N N . PHE B 1 120 ? 49.167 43.965 2.298 1.00 13.39 117 PHE B N 1
ATOM 3746 C CA . PHE B 1 120 ? 49.304 44.695 1.042 1.00 9.43 117 PHE B CA 1
ATOM 3747 C C . PHE B 1 120 ? 49.646 46.167 1.218 1.00 11.54 117 PHE B C 1
ATOM 3748 O O . PHE B 1 120 ? 50.217 46.781 0.317 1.00 12.13 117 PHE B O 1
ATOM 3756 N N . GLY B 1 121 ? 49.336 46.729 2.381 1.00 12.66 118 GLY B N 1
ATOM 3757 C CA . GLY B 1 121 ? 49.697 48.107 2.648 1.00 14.20 118 GLY B CA 1
ATOM 3758 C C . GLY B 1 121 ? 51.201 48.311 2.595 1.00 10.92 118 GLY B C 1
ATOM 3759 O O . GLY B 1 121 ? 51.680 49.310 2.052 1.00 10.31 118 GLY B O 1
ATOM 3760 N N . LYS B 1 122 ? 51.949 47.373 3.168 1.00 11.65 119 LYS B N 1
ATOM 3761 C CA . LYS B 1 122 ? 53.405 47.447 3.121 1.00 11.06 119 LYS B CA 1
ATOM 3762 C C . LYS B 1 122 ? 53.902 47.325 1.685 1.00 13.41 119 LYS B C 1
ATOM 3763 O O . LYS B 1 122 ? 54.806 48.049 1.276 1.00 11.64 119 LYS B O 1
ATOM 3769 N N . ILE B 1 123 ? 53.316 46.405 0.922 1.00 9.83 120 ILE B N 1
ATOM 3770 C CA . ILE B 1 123 ? 53.689 46.253 -0.481 1.00 9.61 120 ILE B CA 1
ATOM 3771 C C . ILE B 1 123 ? 53.458 47.558 -1.253 1.00 9.92 120 ILE B C 1
ATOM 3772 O O . ILE B 1 123 ? 54.292 47.969 -2.055 1.00 10.51 120 ILE B O 1
ATOM 3777 N N . GLN B 1 124 ? 52.335 48.216 -0.994 1.00 9.59 121 GLN B N 1
ATOM 3778 C CA . GLN B 1 124 ? 52.035 49.490 -1.653 1.00 9.53 121 GLN B CA 1
ATOM 3779 C C . GLN B 1 124 ? 53.034 50.597 -1.315 1.00 11.13 121 GLN B C 1
ATOM 3780 O O . GLN B 1 124 ? 53.523 51.291 -2.207 1.00 11.39 121 GLN B O 1
ATOM 3786 N N . VAL B 1 125 ? 53.329 50.771 -0.033 1.00 9.80 122 VAL B N 1
ATOM 3787 C CA . VAL B 1 125 ? 54.276 51.804 0.377 1.00 10.54 122 VAL B CA 1
ATOM 3788 C C . VAL B 1 125 ? 55.691 51.488 -0.127 1.00 11.21 122 VAL B C 1
ATOM 3789 O O . VAL B 1 125 ? 56.400 52.388 -0.596 1.00 11.67 122 VAL B O 1
ATOM 3793 N N . ASP B 1 126 ? 56.087 50.215 -0.076 1.00 10.00 123 ASP B N 1
ATOM 3794 C CA . ASP B 1 126 ? 57.397 49.818 -0.590 1.00 11.16 123 ASP B CA 1
ATOM 3795 C C . ASP B 1 126 ? 57.547 50.190 -2.060 1.00 14.69 123 ASP B C 1
ATOM 3796 O O . ASP B 1 126 ? 58.591 50.686 -2.482 1.00 13.68 123 ASP B O 1
ATOM 3801 N N . GLU B 1 127 ? 56.495 49.955 -2.838 1.00 11.21 124 GLU B N 1
ATOM 3802 C CA . GLU B 1 127 ? 56.532 50.231 -4.267 1.00 11.29 124 GLU B CA 1
ATOM 3803 C C . GLU B 1 127 ? 56.625 51.728 -4.535 1.00 13.55 124 GLU B C 1
ATOM 3804 O O . GLU B 1 127 ? 57.277 52.155 -5.487 1.00 18.48 124 GLU B O 1
ATOM 3810 N N . LEU B 1 128 ? 55.975 52.523 -3.692 1.00 10.90 125 LEU B N 1
ATOM 3811 C CA . LEU B 1 128 ? 55.983 53.977 -3.865 1.00 11.95 125 LEU B CA 1
ATOM 3812 C C . LEU B 1 128 ? 57.387 54.565 -3.737 1.00 14.22 125 LEU B C 1
ATOM 3813 O O . LEU B 1 128 ? 57.711 55.548 -4.400 1.00 14.14 125 LEU B O 1
ATOM 3818 N N . THR B 1 129 ? 58.212 53.971 -2.878 1.00 14.92 126 THR B N 1
ATOM 3819 C CA . THR B 1 129 ? 59.484 54.601 -2.522 1.00 13.57 126 THR B CA 1
ATOM 3820 C C . THR B 1 129 ? 60.370 54.925 -3.725 1.00 15.99 126 THR B C 1
ATOM 3821 O O . THR B 1 129 ? 60.998 55.986 -3.770 1.00 17.43 126 THR B O 1
ATOM 3825 N N . LYS B 1 130 ? 60.419 54.024 -4.706 1.00 18.02 127 LYS B N 1
ATOM 3826 C CA . LYS B 1 130 ? 61.288 54.219 -5.870 1.00 21.21 127 LYS B CA 1
ATOM 3827 C C . LYS B 1 130 ? 60.845 55.401 -6.731 1.00 21.80 127 LYS B C 1
ATOM 3828 O O . LYS B 1 130 ? 61.634 55.951 -7.505 1.00 24.51 127 LYS B O 1
ATOM 3834 N N . HIS B 1 131 ? 59.586 55.796 -6.582 1.00 17.83 128 HIS B N 1
ATOM 3835 C CA . HIS B 1 131 ? 59.051 56.937 -7.309 1.00 18.62 128 HIS B CA 1
ATOM 3836 C C . HIS B 1 131 ? 59.430 58.267 -6.650 1.00 22.92 128 HIS B C 1
ATOM 3837 O O . HIS B 1 131 ? 59.191 59.335 -7.218 1.00 25.79 128 HIS B O 1
ATOM 3844 N N . TYR B 1 132 ? 60.019 58.195 -5.458 1.00 17.95 129 TYR B N 1
ATOM 3845 C CA . TYR B 1 132 ? 60.374 59.385 -4.690 1.00 18.38 129 TYR B CA 1
ATOM 3846 C C . TYR B 1 132 ? 61.816 59.362 -4.185 1.00 17.67 129 TYR B C 1
ATOM 3847 O O . TYR B 1 132 ? 62.122 59.926 -3.135 1.00 25.41 129 TYR B O 1
ATOM 3856 N N . GLY B 1 133 ? 62.691 58.713 -4.947 1.00 18.60 130 GLY B N 1
ATOM 3857 C CA . GLY B 1 133 ? 64.112 58.667 -4.639 1.00 23.89 130 GLY B CA 1
ATOM 3858 C C . GLY B 1 133 ? 64.427 57.935 -3.346 1.00 26.70 130 GLY B C 1
ATOM 3859 O O . GLY B 1 133 ? 65.398 58.253 -2.659 1.00 25.13 130 GLY B O 1
ATOM 3860 N N . MET B 1 134 ? 63.599 56.952 -3.015 1.00 18.34 131 MET B N 1
ATOM 3861 C CA . MET B 1 134 ? 63.730 56.217 -1.760 1.00 16.62 131 MET B CA 1
ATOM 3862 C C . MET B 1 134 ? 63.739 54.714 -2.009 1.00 14.29 131 MET B C 1
ATOM 3863 O O . MET B 1 134 ? 63.575 54.265 -3.147 1.00 16.86 131 MET B O 1
ATOM 3868 N N . THR B 1 135 ? 63.970 53.947 -0.948 1.00 14.15 132 THR B N 1
ATOM 3869 C CA . THR B 1 135 ? 63.912 52.492 -1.017 1.00 13.95 132 THR B CA 1
ATOM 3870 C C . THR B 1 135 ? 63.060 52.014 0.137 1.00 11.67 132 THR B C 1
ATOM 3871 O O . THR B 1 135 ? 62.801 52.779 1.065 1.00 14.07 132 THR B O 1
ATOM 3875 N N . PRO B 1 136 ? 62.638 50.742 0.101 1.00 14.34 133 PRO B N 1
ATOM 3876 C CA . PRO B 1 136 ? 61.888 50.215 1.243 1.00 12.19 133 PRO B CA 1
ATOM 3877 C C . PRO B 1 136 ? 62.662 50.245 2.566 1.00 11.50 133 PRO B C 1
ATOM 3878 O O . PRO B 1 136 ? 62.044 50.087 3.622 1.00 15.79 133 PRO B O 1
ATOM 3882 N N . ASP B 1 137 ? 63.978 50.434 2.520 1.00 12.15 134 ASP B N 1
ATOM 3883 C CA . ASP B 1 137 ? 64.772 50.495 3.746 1.00 10.86 134 ASP B CA 1
ATOM 3884 C C . ASP B 1 137 ? 64.804 51.892 4.367 1.00 11.81 134 ASP B C 1
ATOM 3885 O O . ASP B 1 137 ? 65.408 52.092 5.423 1.00 14.24 134 ASP B O 1
ATOM 3890 N N . ASP B 1 138 ? 64.148 52.858 3.720 1.00 12.53 135 ASP B N 1
ATOM 3891 C CA . ASP B 1 138 ? 64.167 54.243 4.198 1.00 15.43 135 ASP B CA 1
ATOM 3892 C C . ASP B 1 138 ? 63.101 54.514 5.259 1.00 16.13 135 ASP B C 1
ATOM 3893 O O . ASP B 1 138 ? 63.045 55.603 5.833 1.00 17.38 135 ASP B O 1
ATOM 3898 N N . TYR B 1 139 ? 62.269 53.512 5.524 1.00 11.07 136 TYR B N 1
ATOM 3899 C CA . TYR B 1 139 ? 61.258 53.611 6.565 1.00 12.39 136 TYR B CA 1
ATOM 3900 C C . TYR B 1 139 ? 61.113 52.254 7.240 1.00 12.34 136 TYR B C 1
ATOM 3901 O O . TYR B 1 139 ? 61.661 51.254 6.760 1.00 13.43 136 TYR B O 1
ATOM 3910 N N . VAL B 1 140 ? 60.405 52.219 8.364 1.00 8.98 137 VAL B N 1
ATOM 3911 C CA . VAL B 1 140 ? 60.085 50.946 9.010 1.00 9.47 137 VAL B CA 1
ATOM 3912 C C . VAL B 1 140 ? 58.582 50.684 8.937 1.00 11.23 137 VAL B C 1
ATOM 3913 O O . VAL B 1 140 ? 57.790 51.450 9.479 1.00 11.65 137 VAL B O 1
ATOM 3917 N N . ALA B 1 141 ? 58.192 49.613 8.249 1.00 9.49 138 ALA B N 1
ATOM 3918 C CA . ALA B 1 141 ? 56.788 49.220 8.171 1.00 9.68 138 ALA B CA 1
ATOM 3919 C C . ALA B 1 141 ? 56.421 48.438 9.425 1.00 10.23 138 ALA B C 1
ATOM 3920 O O . ALA B 1 141 ? 57.155 47.528 9.833 1.00 15.13 138 ALA B O 1
ATOM 3922 N N . VAL B 1 142 ? 55.297 48.798 10.037 1.00 10.27 139 VAL B N 1
ATOM 3923 C CA . VAL B 1 142 ? 54.848 48.152 11.268 1.00 10.16 139 VAL B CA 1
ATOM 3924 C C . VAL B 1 142 ? 53.442 47.591 11.084 1.00 9.14 139 VAL B C 1
ATOM 3925 O O . VAL B 1 142 ? 52.499 48.347 10.843 1.00 9.58 139 VAL B O 1
ATOM 3929 N N . ARG B 1 143 ? 53.284 46.272 11.195 1.00 9.27 140 ARG B N 1
ATOM 3930 C CA . ARG B 1 143 ? 51.945 45.689 11.052 1.00 8.86 140 ARG B CA 1
ATOM 3931 C C . ARG B 1 143 ? 51.076 45.976 12.284 1.00 11.07 140 ARG B C 1
ATOM 3932 O O . ARG B 1 143 ? 51.443 45.616 13.407 1.00 15.39 140 ARG B O 1
ATOM 3940 N N . CYS B 1 144 ? 49.918 46.605 12.076 1.00 8.38 141 CYS B N 1
ATOM 3941 C CA . CYS B 1 144 ? 49.106 47.067 13.205 1.00 9.61 141 CYS B CA 1
ATOM 3942 C C . CYS B 1 144 ? 47.694 46.509 13.295 1.00 8.01 141 CYS B C 1
ATOM 3943 O O . CYS B 1 144 ? 46.975 46.808 14.252 1.00 10.53 141 CYS B O 1
ATOM 3946 N N . GLY B 1 145 ? 47.276 45.721 12.311 1.00 8.63 142 GLY B N 1
ATOM 3947 C CA . GLY B 1 145 ? 45.919 45.199 12.295 1.00 8.85 142 GLY B CA 1
ATOM 3948 C C . GLY B 1 145 ? 44.936 46.355 12.255 1.00 7.37 142 GLY B C 1
ATOM 3949 O O . GLY B 1 145 ? 45.093 47.291 11.456 1.00 7.61 142 GLY B O 1
ATOM 3950 N N . MET B 1 146 ? 43.946 46.308 13.143 1.00 7.96 143 MET B N 1
ATOM 3951 C CA . MET B 1 146 ? 42.842 47.265 13.108 1.00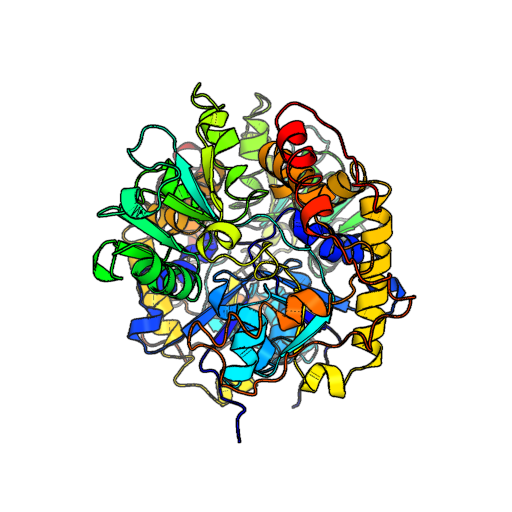 6.70 143 MET B CA 1
ATOM 3952 C C . MET B 1 146 ? 43.087 48.468 14.016 1.00 5.82 143 MET B C 1
ATOM 3953 O O . MET B 1 146 ? 42.189 49.273 14.267 1.00 8.19 143 MET B O 1
ATOM 3958 N N . ASN B 1 147 ? 44.333 48.608 14.459 1.00 8.14 144 ASN B N 1
ATOM 3959 C CA . ASN B 1 147 ? 44.685 49.617 15.448 1.00 7.88 144 ASN B CA 1
ATOM 3960 C C . ASN B 1 147 ? 45.637 50.703 14.963 1.00 7.80 144 ASN B C 1
ATOM 3961 O O . ASN B 1 147 ? 46.307 51.339 15.782 1.00 10.36 144 ASN B O 1
ATOM 3966 N N . VAL B 1 148 ? 45.707 50.928 13.651 1.00 8.07 145 VAL B N 1
ATOM 3967 C CA . VAL B 1 148 ? 46.583 51.980 13.130 1.00 6.30 145 VAL B CA 1
ATOM 3968 C C . VAL B 1 148 ? 46.346 53.349 13.786 1.00 7.57 145 VAL B C 1
ATOM 3969 O O . VAL B 1 148 ? 47.295 53.980 14.267 1.00 8.28 145 VAL B O 1
ATOM 3973 N N . ALA B 1 149 ? 45.097 53.807 13.826 1.00 7.54 146 ALA B N 1
ATOM 3974 C CA . ALA B 1 149 ? 44.828 55.148 14.344 1.00 8.17 146 ALA B CA 1
ATOM 3975 C C . ALA B 1 149 ? 45.165 55.231 15.829 1.00 8.51 146 ALA B C 1
ATOM 3976 O O . ALA B 1 149 ? 45.770 56.198 16.278 1.00 9.56 146 ALA B O 1
ATOM 3978 N N . LYS B 1 150 ? 44.796 54.190 16.566 1.00 8.88 147 LYS B N 1
ATOM 3979 C CA . LYS B 1 150 ? 45.105 54.090 17.992 1.00 8.15 147 LYS B CA 1
ATOM 3980 C C . LYS B 1 150 ? 46.600 54.231 18.243 1.00 8.69 147 LYS B C 1
ATOM 3981 O O . LYS B 1 150 ? 47.029 54.959 19.148 1.00 9.87 147 LYS B O 1
ATOM 3987 N N . TYR B 1 151 ? 47.402 53.556 17.425 1.00 9.12 148 TYR B N 1
ATOM 3988 C CA . TYR B 1 151 ? 48.847 53.546 17.653 1.00 9.69 148 TYR B CA 1
ATOM 3989 C C . TYR B 1 151 ? 49.503 54.854 17.196 1.00 9.65 148 TYR B C 1
ATOM 3990 O O . TYR B 1 151 ? 50.514 55.259 17.757 1.00 9.22 148 TYR B O 1
ATOM 3999 N N . ILE B 1 152 ? 48.917 55.535 16.212 1.00 6.96 149 ILE B N 1
ATOM 4000 C CA . ILE B 1 152 ? 49.362 56.894 15.891 1.00 6.88 149 ILE B CA 1
ATOM 4001 C C . ILE B 1 152 ? 49.161 57.803 17.101 1.00 10.14 149 ILE B C 1
ATOM 4002 O O . ILE B 1 152 ? 50.061 58.568 17.482 1.00 10.37 149 ILE B O 1
ATOM 4007 N N . LEU B 1 153 ? 47.980 57.712 17.708 1.00 10.76 150 LEU B N 1
ATOM 4008 C CA . LEU B 1 153 ? 47.642 58.549 18.855 1.00 10.70 150 LEU B CA 1
ATOM 4009 C C . LEU B 1 153 ? 48.515 58.215 20.055 1.00 10.64 150 LEU B C 1
ATOM 4010 O O . LEU B 1 153 ? 48.860 59.089 20.847 1.00 15.23 150 LEU B O 1
ATOM 4015 N N . GLU B 1 154 ? 48.877 56.945 20.190 1.00 7.83 151 GLU B N 1
ATOM 4016 C CA . GLU B 1 154 ? 49.660 56.529 21.345 1.00 11.50 151 GLU B CA 1
ATOM 4017 C C . GLU B 1 154 ? 51.149 56.737 21.098 1.00 14.05 151 GLU B C 1
ATOM 4018 O O . GLU B 1 154 ? 51.961 56.621 22.010 1.00 16.96 151 GLU B O 1
ATOM 4024 N N . GLY B 1 155 ? 51.495 57.070 19.858 1.00 12.84 152 GLY B N 1
ATOM 4025 C CA . GLY B 1 155 ? 52.863 57.415 19.515 1.00 13.45 152 GLY B CA 1
ATOM 4026 C C . GLY B 1 155 ? 53.792 56.254 19.215 1.00 13.86 152 GLY B C 1
ATOM 4027 O O . GLY B 1 155 ? 54.996 56.457 19.042 1.00 15.15 152 GLY B O 1
ATOM 4028 N N . THR B 1 156 ? 53.248 55.043 19.130 1.00 10.27 153 THR B N 1
ATOM 4029 C CA . THR B 1 156 ? 54.073 53.872 18.864 1.00 10.40 153 THR B CA 1
ATOM 4030 C C . THR B 1 156 ? 54.349 53.676 17.373 1.00 13.76 153 THR B C 1
ATOM 4031 O O . THR B 1 156 ? 55.212 52.889 16.997 1.00 12.67 153 THR B O 1
ATOM 4035 N N . ILE B 1 157 ? 53.606 54.396 16.533 1.00 9.59 154 ILE B N 1
ATOM 4036 C CA . ILE B 1 157 ? 53.974 54.588 15.126 1.00 9.74 154 ILE B CA 1
ATOM 4037 C C . ILE B 1 157 ? 53.852 56.082 14.845 1.00 8.63 154 ILE B C 1
ATOM 4038 O O . ILE B 1 157 ? 53.196 56.793 15.606 1.00 12.79 154 ILE B O 1
ATOM 4043 N N . ASP B 1 158 ? 54.470 56.553 13.763 1.00 9.14 155 ASP B N 1
ATOM 4044 C CA . ASP B 1 158 ? 54.462 57.977 13.424 1.00 8.47 155 ASP B CA 1
ATOM 4045 C C . ASP B 1 158 ? 53.330 58.346 12.472 1.00 8.80 155 ASP B C 1
ATOM 4046 O O . ASP B 1 158 ? 52.959 59.516 12.346 1.00 13.52 155 ASP B O 1
ATOM 4051 N N . CYS B 1 159 ? 52.802 57.335 11.795 1.00 10.43 156 CYS B N 1
ATOM 4052 C CA . CYS B 1 159 ? 51.769 57.516 10.785 1.00 8.96 156 CYS B CA 1
ATOM 4053 C C . CYS B 1 159 ? 51.334 56.134 10.348 1.00 8.25 156 CYS B C 1
ATOM 4054 O O . CYS B 1 159 ? 51.931 55.137 10.771 1.00 7.33 156 CYS B O 1
ATOM 4057 N N . GLY B 1 160 ? 50.323 56.056 9.491 1.00 8.64 157 GLY B N 1
ATOM 4058 C CA . GLY B 1 160 ? 49.871 54.749 9.046 1.00 7.18 157 GLY B CA 1
ATOM 4059 C C . GLY B 1 160 ? 48.718 54.798 8.081 1.00 8.56 157 GLY B C 1
ATOM 4060 O O . GLY B 1 160 ? 47.965 55.777 8.031 1.00 8.66 157 GLY B O 1
ATOM 4061 N N . ILE B 1 161 ? 48.559 53.714 7.330 1.00 8.23 158 ILE B N 1
ATOM 4062 C CA . ILE B 1 161 ? 47.538 53.646 6.301 1.00 7.26 158 ILE B CA 1
ATOM 4063 C C . ILE B 1 161 ? 46.159 53.531 6.928 1.00 10.88 158 ILE B C 1
ATOM 4064 O O . ILE B 1 161 ? 45.938 52.733 7.841 1.00 9.91 158 ILE B O 1
ATOM 4069 N N . GLY B 1 162 ? 45.228 54.339 6.436 1.00 9.73 159 GLY B N 1
ATOM 4070 C CA . GLY B 1 162 ? 43.866 54.301 6.931 1.00 8.33 159 GLY B CA 1
ATOM 4071 C C . GLY B 1 162 ? 42.924 54.968 5.962 1.00 10.65 159 GLY B C 1
ATOM 4072 O O . GLY B 1 162 ? 43.351 55.562 4.971 1.00 11.38 159 GLY B O 1
ATOM 4073 N N A ILE B 1 163 ? 41.622 54.834 6.191 0.56 10.74 160 ILE B N 1
ATOM 4074 N N B ILE B 1 163 ? 41.640 54.911 6.298 0.44 9.20 160 ILE B N 1
ATOM 4075 C CA A ILE B 1 163 ? 40.678 55.532 5.327 0.56 10.61 160 ILE B CA 1
ATOM 4076 C CA B ILE B 1 163 ? 40.587 55.457 5.459 0.44 9.17 160 ILE B CA 1
ATOM 4077 C C A ILE B 1 163 ? 40.101 56.761 6.003 0.56 10.18 160 ILE B C 1
ATOM 4078 C C B ILE B 1 163 ? 40.076 56.773 6.041 0.44 10.19 160 ILE B C 1
ATOM 4079 O O A ILE B 1 163 ? 40.012 56.840 7.229 0.56 11.12 160 ILE B O 1
ATOM 4080 O O B ILE B 1 163 ? 40.007 56.928 7.262 0.44 10.94 160 ILE B O 1
ATOM 4089 N N . GLU B 1 164 ? 39.738 57.723 5.169 1.00 11.47 161 GLU B N 1
ATOM 4090 C CA . GLU B 1 164 ? 39.309 59.056 5.593 1.00 16.31 161 GLU B CA 1
ATOM 4091 C C . GLU B 1 164 ? 38.106 59.067 6.526 1.00 20.41 161 GLU B C 1
ATOM 4092 O O . GLU B 1 164 ? 38.034 59.888 7.443 1.00 22.16 161 GLU B O 1
ATOM 4098 N N . CYS B 1 165 ? 37.165 58.160 6.299 1.00 11.80 162 CYS B N 1
ATOM 4099 C CA . CYS B 1 165 ? 35.924 58.187 7.065 1.00 13.45 162 CYS B CA 1
ATOM 4100 C C . CYS B 1 165 ? 35.972 57.312 8.306 1.00 10.45 162 CYS B C 1
ATOM 4101 O O . CYS B 1 165 ? 34.997 57.248 9.049 1.00 14.05 162 CYS B O 1
ATOM 4104 N N . ILE B 1 166 ? 37.094 56.634 8.523 1.00 8.84 163 ILE B N 1
ATOM 4105 C CA . ILE B 1 166 ? 37.272 55.817 9.722 1.00 8.03 163 ILE B CA 1
ATOM 4106 C C . ILE B 1 166 ? 38.496 56.256 10.521 1.00 13.56 163 ILE B C 1
ATOM 4107 O O . ILE B 1 166 ? 38.352 56.923 11.547 1.00 10.04 163 ILE B O 1
ATOM 4112 N N . GLN B 1 167 ? 39.700 55.934 10.045 1.00 7.82 164 GLN B N 1
ATOM 4113 C CA . GLN B 1 167 ? 40.914 56.308 10.774 1.00 7.03 164 GLN B CA 1
ATOM 4114 C C . GLN B 1 167 ? 41.114 57.821 10.931 1.00 8.35 164 GLN B C 1
ATOM 4115 O O . GLN B 1 167 ? 41.501 58.291 11.992 1.00 9.82 164 GLN B O 1
ATOM 4121 N N . GLN B 1 168 ? 40.881 58.585 9.867 1.00 10.14 165 GLN B N 1
ATOM 4122 C CA . GLN B 1 168 ? 41.110 60.024 9.954 1.00 9.53 165 GLN B CA 1
ATOM 4123 C C . GLN B 1 168 ? 40.121 60.647 10.938 1.00 10.03 165 GLN B C 1
ATOM 4124 O O . GLN B 1 168 ? 40.473 61.562 11.699 1.00 10.41 165 GLN B O 1
ATOM 4130 N N . VAL B 1 169 ? 38.891 60.141 10.941 1.00 7.52 166 VAL B N 1
ATOM 4131 C CA . VAL B 1 169 ? 37.883 60.616 11.889 1.00 9.34 166 VAL B CA 1
ATOM 4132 C C . VAL B 1 169 ? 38.303 60.328 13.332 1.00 9.03 166 VAL B C 1
ATOM 4133 O O . VAL B 1 169 ? 38.147 61.185 14.205 1.00 10.61 166 VAL B O 1
ATOM 4137 N N A GLU B 1 170 ? 38.844 59.137 13.584 0.66 8.54 167 GLU B N 1
ATOM 4138 N N B GLU B 1 170 ? 38.846 59.136 13.574 0.34 8.31 167 GLU B N 1
ATOM 4139 C CA A GLU B 1 170 ? 39.319 58.810 14.934 0.66 6.84 167 GLU B CA 1
ATOM 4140 C CA B GLU B 1 170 ? 39.352 58.799 14.905 0.34 8.55 167 GLU B CA 1
ATOM 4141 C C A GLU B 1 170 ? 40.424 59.770 15.381 0.66 9.73 167 GLU B C 1
ATOM 4142 C C B GLU B 1 170 ? 40.388 59.808 15.357 0.34 9.09 167 GLU B C 1
ATOM 4143 O O A GLU B 1 170 ? 40.453 60.199 16.531 0.66 9.76 167 GLU B O 1
ATOM 4144 O O B GLU B 1 170 ? 40.343 60.292 16.483 0.34 9.25 167 GLU B O 1
ATOM 4155 N N . LEU B 1 171 ? 41.326 60.112 14.468 1.00 9.70 168 LEU B N 1
ATOM 4156 C CA . LEU B 1 171 ? 42.378 61.076 14.778 1.00 7.58 168 LEU B CA 1
ATOM 4157 C C . LEU B 1 171 ? 41.789 62.448 15.084 1.00 8.66 168 LEU B C 1
ATOM 4158 O O . LEU B 1 171 ? 42.152 63.081 16.082 1.00 10.90 168 LEU B O 1
ATOM 4163 N N . GLU B 1 172 ? 40.869 62.897 14.236 1.00 9.12 169 GLU B N 1
ATOM 4164 C CA . GLU B 1 172 ? 40.261 64.216 14.389 1.00 9.64 169 GLU B CA 1
ATOM 4165 C C . GLU B 1 172 ? 39.576 64.350 15.731 1.00 10.42 169 GLU B C 1
ATOM 4166 O O . GLU B 1 172 ? 39.758 65.349 16.429 1.00 11.19 169 GLU B O 1
ATOM 4172 N N . GLU B 1 173 ? 38.782 63.344 16.084 1.00 8.59 170 GLU B N 1
ATOM 4173 C CA . GLU B 1 173 ? 37.995 63.411 17.304 1.00 10.06 170 GLU B CA 1
ATOM 4174 C C . GLU B 1 173 ? 38.881 63.320 18.531 1.00 10.13 170 GLU B C 1
ATOM 4175 O O . GLU B 1 173 ? 38.625 63.990 19.526 1.00 12.71 170 GLU B O 1
ATOM 4181 N N . ALA B 1 174 ? 39.944 62.522 18.448 1.00 9.89 171 ALA B N 1
ATOM 4182 C CA . ALA B 1 174 ? 40.876 62.410 19.572 1.00 11.29 171 ALA B CA 1
ATOM 4183 C C . ALA B 1 174 ? 41.638 63.709 19.791 1.00 10.48 171 ALA B C 1
ATOM 4184 O O . ALA B 1 174 ? 41.870 64.114 20.929 1.00 12.35 171 ALA B O 1
ATOM 4186 N N . LEU B 1 175 ? 42.031 64.359 18.699 1.00 10.76 172 LEU B N 1
ATOM 4187 C CA . LEU B 1 175 ? 42.689 65.655 18.793 1.00 9.42 172 LEU B CA 1
ATOM 4188 C C . LEU B 1 175 ? 41.792 66.662 19.508 1.00 11.70 172 LEU B C 1
ATOM 4189 O O . LEU B 1 175 ? 42.236 67.344 20.429 1.00 13.08 172 LEU B O 1
ATOM 4194 N N . LYS B 1 176 ? 40.527 66.740 19.100 1.00 11.44 173 LYS B N 1
ATOM 4195 C CA . LYS B 1 176 ? 39.582 67.667 19.735 1.00 10.68 173 LYS B CA 1
ATOM 4196 C C . LYS B 1 176 ? 39.464 67.429 21.228 1.00 11.77 173 LYS B C 1
ATOM 4197 O O . LYS B 1 176 ? 39.465 68.381 22.017 1.00 12.55 173 LYS B O 1
ATOM 4203 N N A GLU B 1 177 ? 39.368 66.167 21.628 0.59 12.30 174 GLU B N 1
ATOM 4204 N N B GLU B 1 177 ? 39.358 66.161 21.618 0.41 12.09 174 GLU B N 1
ATOM 4205 C CA A GLU B 1 177 ? 39.210 65.870 23.046 0.59 12.96 174 GLU B CA 1
ATOM 4206 C CA B GLU B 1 177 ? 39.230 65.804 23.031 0.41 13.37 174 GLU B CA 1
ATOM 4207 C C A GLU B 1 177 ? 40.446 66.272 23.852 0.59 17.07 174 GLU B C 1
ATOM 4208 C C B GLU B 1 177 ? 40.438 66.269 23.839 0.41 16.89 174 GLU B C 1
ATOM 4209 O O A GLU B 1 177 ? 40.355 66.540 25.048 0.59 21.36 174 GLU B O 1
ATOM 4210 O O B GLU B 1 177 ? 40.320 66.579 25.023 0.41 20.28 174 GLU B O 1
ATOM 4221 N N . GLN B 1 178 ? 41.594 66.324 23.185 1.00 12.56 175 GLN B N 1
ATOM 4222 C CA . GLN B 1 178 ? 42.827 66.784 23.823 1.00 11.98 175 GLN B CA 1
ATOM 4223 C C . GLN B 1 178 ? 42.961 68.300 23.841 1.00 12.46 175 GLN B C 1
ATOM 4224 O O . GLN B 1 178 ? 43.845 68.836 24.505 1.00 14.92 175 GLN B O 1
ATOM 4230 N N . GLY B 1 179 ? 42.097 68.992 23.105 1.00 12.04 176 GLY B N 1
ATOM 4231 C CA . GLY B 1 179 ? 42.217 70.436 22.974 1.00 11.74 176 GLY B CA 1
ATOM 4232 C C . GLY B 1 179 ? 43.108 70.849 21.814 1.00 11.02 176 GLY B C 1
ATOM 4233 O O . GLY B 1 179 ? 43.532 72.005 21.716 1.00 11.70 176 GLY B O 1
ATOM 4234 N N . LYS B 1 180 ? 43.402 69.902 20.931 1.00 11.72 177 LYS B N 1
ATOM 4235 C CA . LYS B 1 180 ? 44.233 70.184 19.764 1.00 12.74 177 LYS B CA 1
ATOM 4236 C C . LYS B 1 180 ? 43.388 70.427 18.516 1.00 13.55 177 LYS B C 1
ATOM 4237 O O . LYS B 1 180 ? 42.238 69.998 18.443 1.00 15.94 177 LYS B O 1
ATOM 4243 N N . ASP B 1 181 ? 43.963 71.137 17.546 1.00 15.31 178 ASP B N 1
ATOM 4244 C CA . ASP B 1 181 ? 43.284 71.434 16.284 1.00 15.35 178 ASP B CA 1
ATOM 4245 C C . ASP B 1 181 ? 43.044 70.147 15.498 1.00 16.24 178 ASP B C 1
ATOM 4246 O O . ASP B 1 181 ? 43.990 69.427 15.166 1.00 13.83 178 ASP B O 1
ATOM 4251 N N . SER B 1 182 ? 41.782 69.855 15.196 1.00 11.45 179 SER B N 1
ATOM 4252 C CA . SER B 1 182 ? 41.444 68.631 14.477 1.00 11.69 179 SER B CA 1
ATOM 4253 C C . SER B 1 182 ? 41.976 68.654 13.046 1.00 13.81 179 SER B C 1
ATOM 4254 O O . SER B 1 182 ? 42.139 67.596 12.429 1.00 13.69 179 SER B O 1
ATOM 4257 N N . ASN B 1 183 ? 42.260 69.848 12.525 1.00 12.34 180 ASN B N 1
ATOM 4258 C CA . ASN B 1 183 ? 42.876 69.972 11.203 1.00 15.47 180 ASN B CA 1
ATOM 4259 C C . ASN B 1 183 ? 44.290 69.402 11.140 1.00 17.00 180 ASN B C 1
ATOM 4260 O O . ASN B 1 183 ? 44.837 69.200 10.050 1.00 17.11 180 ASN B O 1
ATOM 4265 N N . ASP B 1 184 ? 44.876 69.137 12.305 1.00 12.68 181 ASP B N 1
ATOM 4266 C CA . ASP B 1 184 ? 46.193 68.513 12.372 1.00 10.81 181 ASP B CA 1
ATOM 4267 C C . ASP B 1 184 ? 46.163 67.061 11.910 1.00 14.18 181 ASP B C 1
ATOM 4268 O O . ASP B 1 184 ? 47.207 66.483 11.626 1.00 14.73 181 ASP B O 1
ATOM 4273 N N . ALA B 1 185 ? 44.976 66.463 11.848 1.00 10.65 182 ALA B N 1
ATOM 4274 C CA . ALA B 1 185 ? 44.856 65.104 11.321 1.00 12.26 182 ALA B CA 1
ATOM 4275 C C . ALA B 1 185 ? 44.791 65.149 9.797 1.00 11.36 182 ALA B C 1
ATOM 4276 O O . ALA B 1 185 ? 43.787 65.578 9.216 1.00 14.68 182 ALA B O 1
ATOM 4278 N N . LYS B 1 186 ? 45.879 64.727 9.156 1.00 11.18 183 LYS B N 1
ATOM 4279 C CA . LYS B 1 186 ? 46.018 64.807 7.709 1.00 12.54 183 LYS B CA 1
ATOM 4280 C C . LYS B 1 186 ? 46.367 63.455 7.118 1.00 13.31 183 LYS B C 1
ATOM 4281 O O . LYS B 1 186 ? 46.631 62.494 7.837 1.00 10.73 183 LYS B O 1
ATOM 4287 N N . MET B 1 187 ? 46.368 63.378 5.795 1.00 12.67 184 MET B N 1
ATOM 4288 C CA . MET B 1 187 ? 46.835 62.163 5.146 1.00 13.18 184 MET B CA 1
ATOM 4289 C C . MET B 1 187 ? 47.562 62.486 3.854 1.00 16.36 184 MET B C 1
ATOM 4290 O O . MET B 1 187 ? 47.287 63.506 3.207 1.00 15.10 184 MET B O 1
ATOM 4295 N N . LEU B 1 188 ? 48.517 61.634 3.505 1.00 11.88 185 LEU B N 1
ATOM 4296 C CA . LEU B 1 188 ? 49.073 61.633 2.158 1.00 12.11 185 LEU B CA 1
ATOM 4297 C C . LEU B 1 188 ? 48.243 60.629 1.375 1.00 10.01 185 LEU B C 1
ATOM 4298 O O . LEU B 1 188 ? 48.349 59.418 1.582 1.00 10.30 185 LEU B O 1
ATOM 4303 N N . ARG B 1 189 ? 47.381 61.133 0.496 1.00 14.43 186 ARG B N 1
ATOM 4304 C CA . ARG B 1 189 ? 46.489 60.267 -0.270 1.00 14.27 186 ARG B CA 1
ATOM 4305 C C . ARG B 1 189 ? 47.284 59.279 -1.122 1.00 14.49 186 ARG B C 1
ATOM 4306 O O . ARG B 1 189 ? 48.138 59.678 -1.911 1.00 13.94 186 ARG B O 1
ATOM 4314 N N . ILE B 1 190 ? 47.007 57.987 -0.963 1.00 12.45 187 ILE B N 1
ATOM 4315 C CA . ILE B 1 190 ? 47.756 56.967 -1.698 1.00 12.47 187 ILE B CA 1
ATOM 4316 C C . ILE B 1 190 ? 47.449 56.960 -3.202 1.00 15.20 187 ILE B C 1
ATOM 4317 O O . ILE B 1 190 ? 48.339 56.684 -4.012 1.00 15.45 187 ILE B O 1
ATOM 4322 N N . ASP B 1 191 ? 46.213 57.278 -3.585 1.00 13.56 188 ASP B N 1
ATOM 4323 C CA . ASP B 1 191 ? 45.909 57.388 -5.011 1.00 12.65 188 ASP B CA 1
ATOM 4324 C C . ASP B 1 191 ? 46.751 58.468 -5.685 1.00 14.36 188 ASP B C 1
ATOM 4325 O O . ASP B 1 191 ? 47.226 58.286 -6.810 1.00 19.85 188 ASP B O 1
ATOM 4330 N N . LYS B 1 192 ? 46.954 59.581 -4.987 1.00 12.38 189 LYS B N 1
ATOM 4331 C CA . LYS B 1 192 ? 47.785 60.657 -5.516 1.00 15.66 189 LYS B CA 1
ATOM 4332 C C . LYS B 1 192 ? 49.258 60.252 -5.559 1.00 16.21 189 LYS B C 1
ATOM 4333 O O . LYS B 1 192 ? 49.935 60.483 -6.561 1.00 18.35 189 LYS B O 1
ATOM 4339 N N . LEU B 1 193 ? 49.753 59.648 -4.481 1.00 14.75 190 LEU B N 1
ATOM 4340 C CA . LEU B 1 193 ? 51.147 59.197 -4.442 1.00 14.34 190 LEU B CA 1
ATOM 4341 C C . LEU B 1 193 ? 51.452 58.209 -5.568 1.00 16.04 190 LEU B C 1
ATOM 4342 O O . LEU B 1 193 ? 52.519 58.265 -6.182 1.00 16.91 190 LEU B O 1
ATOM 4347 N N . ALA B 1 194 ? 50.497 57.322 -5.846 1.00 14.41 191 ALA B N 1
ATOM 4348 C CA . ALA B 1 194 ? 50.684 56.276 -6.853 1.00 14.59 191 ALA B CA 1
ATOM 4349 C C . ALA B 1 194 ? 50.234 56.728 -8.233 1.00 22.52 191 ALA B C 1
ATOM 4350 O O . ALA B 1 194 ? 50.325 55.969 -9.199 1.00 22.24 191 ALA B O 1
ATOM 4352 N N . GLU B 1 195 ? 49.738 57.963 -8.308 1.00 19.75 192 GLU B N 1
ATOM 4353 C CA . GLU B 1 195 ? 49.285 58.561 -9.564 1.00 18.84 192 GLU B CA 1
ATOM 4354 C C . GLU B 1 195 ? 48.202 57.716 -10.259 1.00 21.69 192 GLU B C 1
ATOM 4355 O O . GLU B 1 195 ? 48.329 57.358 -11.435 1.00 27.08 192 GLU B O 1
ATOM 4361 N N . LEU B 1 196 ? 47.130 57.441 -9.515 1.00 22.81 193 LEU B N 1
ATOM 4362 C CA . LEU B 1 196 ? 46.045 56.549 -9.944 1.00 26.90 193 LEU B CA 1
ATOM 4363 C C . LEU B 1 196 ? 44.706 57.222 -10.292 1.00 40.00 193 LEU B C 1
ATOM 4364 O O . LEU B 1 196 ? 43.843 56.598 -10.914 1.00 48.06 193 LEU B O 1
ATOM 4369 N N . GLY B 1 197 ? 44.506 58.464 -9.862 1.00 32.96 194 GLY B N 1
ATOM 4370 C CA . GLY B 1 197 ? 43.271 59.163 -10.185 1.00 25.78 194 GLY B CA 1
ATOM 4371 C C . GLY B 1 197 ? 42.233 59.148 -9.079 1.00 32.16 194 GLY B C 1
ATOM 4372 O O . GLY B 1 197 ? 41.644 60.182 -8.759 1.00 40.33 194 GLY B O 1
ATOM 4373 N N A CYS B 1 198 ? 41.991 57.981 -8.485 0.57 23.86 195 CYS B N 1
ATOM 4374 N N B CYS B 1 198 ? 42.008 57.972 -8.503 0.43 24.08 195 CYS B N 1
ATOM 4375 C CA A CYS B 1 198 ? 41.040 57.879 -7.379 0.57 20.96 195 CYS B CA 1
ATOM 4376 C CA B CYS B 1 198 ? 41.072 57.855 -7.403 0.43 20.75 195 CYS B CA 1
ATOM 4377 C C A CYS B 1 198 ? 41.381 56.699 -6.484 0.57 21.43 195 CYS B C 1
ATOM 4378 C C B CYS B 1 198 ? 41.391 56.700 -6.476 0.43 21.68 195 CYS B C 1
ATOM 4379 O O A CYS B 1 198 ? 42.263 55.903 -6.807 0.57 21.71 195 CYS B O 1
ATOM 4380 O O B CYS B 1 198 ? 42.285 55.885 -6.724 0.43 21.04 195 CYS B O 1
ATOM 4385 N N A CYS B 1 199 ? 40.682 56.592 -5.358 0.57 23.56 196 CYS B N 1
ATOM 4386 N N B CYS B 1 199 ? 40.613 56.653 -5.406 0.43 23.49 196 CYS B N 1
ATOM 4387 C CA A CYS B 1 199 ? 40.925 55.513 -4.406 0.57 24.39 196 CYS B CA 1
ATOM 4388 C CA B CYS B 1 199 ? 40.733 55.682 -4.340 0.43 23.11 196 CYS B CA 1
ATOM 4389 C C A CYS B 1 199 ? 40.094 54.269 -4.742 0.57 29.52 196 CYS B C 1
ATOM 4390 C C B CYS B 1 199 ? 40.073 54.370 -4.727 0.43 28.56 196 CYS B C 1
ATOM 4391 O O A CYS B 1 199 ? 39.511 53.623 -3.866 0.57 29.49 196 CYS B O 1
ATOM 4392 O O B CYS B 1 199 ? 39.551 53.652 -3.870 0.43 29.36 196 CYS B O 1
ATOM 4397 N N A CYS B 1 200 ? 40.075 53.954 -6.037 0.57 30.12 197 CYS B N 1
ATOM 4398 N N B CYS B 1 200 ? 40.093 54.073 -6.023 0.43 30.70 197 CYS B N 1
ATOM 4399 C CA A CYS B 1 200 ? 39.410 52.784 -6.607 0.57 28.85 197 CYS B CA 1
ATOM 4400 C CA B CYS B 1 200 ? 39.471 52.875 -6.559 0.43 29.82 197 CYS B CA 1
ATOM 4401 C C A CYS B 1 200 ? 39.897 51.473 -5.997 0.57 25.89 197 CYS B C 1
ATOM 4402 C C B CYS B 1 200 ? 39.885 51.652 -5.754 0.43 26.51 197 CYS B C 1
ATOM 4403 O O A CYS B 1 200 ? 39.121 50.528 -5.823 0.57 16.86 197 CYS B O 1
ATOM 4404 O O B CYS B 1 200 ? 39.046 50.993 -5.143 0.43 28.75 197 CYS B O 1
ATOM 4409 N N . PHE B 1 201 ? 41.192 51.407 -5.696 1.00 22.19 198 PHE B N 1
ATOM 4410 C CA . PHE B 1 201 ? 41.758 50.227 -5.038 1.00 21.23 198 PHE B CA 1
ATOM 4411 C C . PHE B 1 201 ? 41.227 49.952 -3.627 1.00 17.81 198 PHE B C 1
ATOM 4412 O O . PHE B 1 201 ? 41.416 48.861 -3.091 1.00 21.46 198 PHE B O 1
ATOM 4420 N N . CYS B 1 202 ? 40.544 50.938 -3.044 1.00 22.83 199 CYS B N 1
ATOM 4421 C CA . CYS B 1 202 ? 40.049 50.847 -1.674 1.00 21.49 199 CYS B CA 1
ATOM 4422 C C . CYS B 1 202 ? 38.557 50.576 -1.561 1.00 11.66 199 CYS B C 1
ATOM 4423 O O . CYS B 1 202 ? 38.037 50.511 -0.446 1.00 13.83 199 CYS B O 1
ATOM 4426 N N . THR B 1 203 ? 37.862 50.450 -2.690 1.00 7.92 200 THR B N 1
ATOM 4427 C CA . THR B 1 203 ? 36.435 50.106 -2.665 1.00 6.98 200 THR B CA 1
ATOM 4428 C C . THR B 1 203 ? 36.243 48.812 -1.891 1.00 8.66 200 THR B C 1
ATOM 4429 O O . THR B 1 203 ? 36.997 47.852 -2.079 1.00 9.82 200 THR B O 1
ATOM 4433 N N . ILE B 1 204 ? 35.261 48.798 -0.988 1.00 6.99 201 ILE B N 1
ATOM 4434 C CA . ILE B 1 204 ? 34.966 47.598 -0.207 1.00 7.50 201 ILE B CA 1
ATOM 4435 C C . ILE B 1 204 ? 33.830 46.841 -0.880 1.00 9.16 201 ILE B C 1
ATOM 4436 O O . ILE B 1 204 ? 32.781 47.416 -1.140 1.00 7.74 201 ILE B O 1
ATOM 4441 N N . LEU B 1 205 ? 34.040 45.553 -1.140 1.00 6.22 202 LEU B N 1
ATOM 4442 C CA . LEU B 1 205 ? 33.148 44.767 -1.986 1.00 8.61 202 LEU B CA 1
ATOM 4443 C C . LEU B 1 205 ? 32.470 43.657 -1.212 1.00 6.52 202 LEU B C 1
ATOM 4444 O O . LEU B 1 205 ? 33.026 43.143 -0.252 1.00 7.58 202 LEU B O 1
ATOM 4449 N N . TYR B 1 206 ? 31.278 43.275 -1.658 1.00 7.19 203 TYR B N 1
ATOM 4450 C CA . TYR B 1 206 ? 30.667 42.006 -1.269 1.00 7.52 203 TYR B CA 1
ATOM 4451 C C . TYR B 1 206 ? 31.347 40.894 -2.063 1.00 7.13 203 TYR B C 1
ATOM 4452 O O . TYR B 1 206 ? 31.383 40.944 -3.297 1.00 8.95 203 TYR B O 1
ATOM 4461 N N . ILE B 1 207 ? 31.895 39.892 -1.375 1.00 8.07 204 ILE B N 1
ATOM 4462 C CA . ILE B 1 207 ? 32.549 38.778 -2.066 1.00 8.42 204 ILE B CA 1
ATOM 4463 C C . ILE B 1 207 ? 31.922 37.439 -1.712 1.00 7.77 204 ILE B C 1
ATOM 4464 O O . ILE B 1 207 ? 31.215 37.314 -0.713 1.00 8.11 204 ILE B O 1
ATOM 4469 N N . ALA B 1 208 ? 32.179 36.440 -2.544 1.00 6.11 205 ALA B N 1
ATOM 4470 C CA . ALA B 1 208 ? 31.664 35.100 -2.310 1.00 7.64 205 ALA B CA 1
ATOM 4471 C C . ALA B 1 208 ? 32.625 34.079 -2.876 1.00 8.83 205 ALA B C 1
ATOM 4472 O O . ALA B 1 208 ? 33.321 34.318 -3.867 1.00 12.03 205 ALA B O 1
ATOM 4474 N N . ASN B 1 209 ? 32.646 32.924 -2.233 1.00 8.82 206 ASN B N 1
ATOM 4475 C CA . ASN B 1 209 ? 33.402 31.784 -2.696 1.00 11.44 206 ASN B CA 1
ATOM 4476 C C . ASN B 1 209 ? 32.821 31.297 -4.036 1.00 9.96 206 ASN B C 1
ATOM 4477 O O . ASN B 1 209 ? 31.603 31.244 -4.191 1.00 11.60 206 ASN B O 1
ATOM 4482 N N . ASP B 1 210 ? 33.679 30.972 -5.004 1.00 12.29 207 ASP B N 1
ATOM 4483 C CA . ASP B 1 210 ? 33.201 30.614 -6.342 1.00 12.47 207 ASP B CA 1
ATOM 4484 C C . ASP B 1 210 ? 32.315 29.378 -6.356 1.00 13.92 207 ASP B C 1
ATOM 4485 O O . ASP B 1 210 ? 31.324 29.315 -7.090 1.00 14.87 207 ASP B O 1
ATOM 4490 N N . LYS B 1 211 ? 32.676 28.382 -5.557 1.00 12.41 208 LYS B N 1
ATOM 4491 C CA . LYS B 1 211 ? 31.857 27.182 -5.477 1.00 11.81 208 LYS B CA 1
ATOM 4492 C C . LYS B 1 211 ? 30.503 27.488 -4.848 1.00 12.24 208 LYS B C 1
ATOM 4493 O O . LYS B 1 211 ? 29.478 26.974 -5.293 1.00 13.51 208 LYS B O 1
ATOM 4499 N N . PHE B 1 212 ? 30.501 28.335 -3.821 1.00 10.22 209 PHE B N 1
ATOM 4500 C CA . PHE B 1 212 ? 29.254 28.729 -3.186 1.00 9.45 209 PHE B CA 1
ATOM 4501 C C . PHE B 1 212 ? 28.332 29.390 -4.202 1.00 11.61 209 PHE B C 1
ATOM 4502 O O . PHE B 1 212 ? 27.130 29.100 -4.240 1.00 11.82 209 PHE B O 1
ATOM 4510 N N . ILE B 1 213 ? 28.898 30.279 -5.012 1.00 10.23 210 ILE B N 1
ATOM 4511 C CA . ILE B 1 213 ? 28.137 30.942 -6.073 1.00 11.08 210 ILE B CA 1
ATOM 4512 C C . ILE B 1 213 ? 27.540 29.930 -7.046 1.00 13.48 210 ILE B C 1
ATOM 4513 O O . ILE B 1 213 ? 26.357 30.001 -7.387 1.00 13.12 210 ILE B O 1
ATOM 4518 N N . ALA B 1 214 ? 28.359 28.974 -7.471 1.00 11.09 211 ALA B N 1
ATOM 4519 C CA . ALA B 1 214 ? 27.921 27.973 -8.430 1.00 14.18 211 ALA B CA 1
ATOM 4520 C C . ALA B 1 214 ? 26.801 27.109 -7.862 1.00 17.39 211 ALA B C 1
ATOM 4521 O O . ALA B 1 214 ? 25.879 26.724 -8.581 1.00 15.94 211 ALA B O 1
ATOM 4523 N N . GLU B 1 215 ? 26.877 26.816 -6.569 1.00 13.86 212 GLU B N 1
ATOM 4524 C CA . GLU B 1 215 ? 25.939 25.882 -5.949 1.00 14.73 212 GLU B CA 1
ATOM 4525 C C . GLU B 1 215 ? 24.706 26.547 -5.356 1.00 15.18 212 GLU B C 1
ATOM 4526 O O . GLU B 1 215 ? 23.711 25.880 -5.068 1.00 17.20 212 GLU B O 1
ATOM 4532 N N . ASN B 1 216 ? 24.773 27.858 -5.172 1.00 13.83 213 ASN B N 1
ATOM 4533 C CA . ASN B 1 216 ? 23.665 28.597 -4.572 1.00 11.73 213 ASN B CA 1
ATOM 4534 C C . ASN B 1 216 ? 23.334 29.889 -5.314 1.00 13.40 213 ASN B C 1
ATOM 4535 O O . ASN B 1 216 ? 23.290 30.952 -4.691 1.00 12.32 213 ASN B O 1
ATOM 4540 N N . PRO B 1 217 ? 23.095 29.816 -6.637 1.00 13.09 214 PRO B N 1
ATOM 4541 C CA . PRO B 1 217 ? 22.877 31.083 -7.354 1.00 13.09 214 PRO B CA 1
ATOM 4542 C C . PRO B 1 217 ? 21.637 31.857 -6.895 1.00 15.01 214 PRO B C 1
ATOM 4543 O O . PRO B 1 217 ? 21.687 33.089 -6.877 1.00 15.23 214 PRO B O 1
ATOM 4547 N N . GLN B 1 218 ? 20.561 31.163 -6.524 1.00 16.35 215 GLN B N 1
ATOM 4548 C CA . GLN B 1 218 ? 19.369 31.840 -6.021 1.00 17.96 215 GLN B CA 1
ATOM 4549 C C . GLN B 1 218 ? 19.656 32.592 -4.728 1.00 13.29 215 GLN B C 1
ATOM 4550 O O . GLN B 1 218 ? 19.199 33.723 -4.536 1.00 15.85 215 GLN B O 1
ATOM 4556 N N . ALA B 1 219 ? 20.412 31.964 -3.833 1.00 13.89 216 ALA B N 1
ATOM 4557 C CA . ALA B 1 219 ? 20.711 32.577 -2.545 1.00 15.46 216 ALA B CA 1
ATOM 4558 C C . ALA B 1 219 ? 21.545 33.851 -2.695 1.00 13.10 216 ALA B C 1
ATOM 4559 O O . ALA B 1 219 ? 21.317 34.839 -1.988 1.00 13.43 216 ALA B O 1
ATOM 4561 N N . VAL B 1 220 ? 22.513 33.822 -3.604 1.00 12.80 217 VAL B N 1
ATOM 4562 C CA . VAL B 1 220 ? 23.356 34.983 -3.858 1.00 12.91 217 VAL B CA 1
ATOM 4563 C C . VAL B 1 220 ? 22.492 36.130 -4.356 1.00 11.57 217 VAL B C 1
ATOM 4564 O O . VAL B 1 220 ? 22.594 37.260 -3.872 1.00 10.57 217 VAL B O 1
ATOM 4568 N N . LYS B 1 221 ? 21.631 35.825 -5.319 1.00 10.80 218 LYS B N 1
ATOM 4569 C CA . LYS B 1 221 ? 20.719 36.817 -5.890 1.00 11.91 218 LYS B CA 1
ATOM 4570 C C . LYS B 1 221 ? 19.803 37.412 -4.827 1.00 13.46 218 LYS B C 1
ATOM 4571 O O . LYS B 1 221 ? 19.625 38.630 -4.746 1.00 12.02 218 LYS B O 1
ATOM 4577 N N . LYS B 1 222 ? 19.230 36.550 -3.993 1.00 11.41 219 LYS B N 1
ATOM 4578 C CA . LYS B 1 222 ? 18.297 37.015 -2.967 1.00 10.22 219 LYS B CA 1
ATOM 4579 C C . LYS B 1 222 ? 19.020 37.748 -1.826 1.00 11.20 219 LYS B C 1
ATOM 4580 O O . LYS B 1 222 ? 18.473 38.675 -1.228 1.00 11.55 219 LYS B O 1
ATOM 4586 N N . PHE B 1 223 ? 20.253 37.343 -1.537 1.00 11.36 220 PHE B N 1
ATOM 4587 C CA . PHE B 1 223 ? 21.072 38.061 -0.566 1.00 10.17 220 PHE B CA 1
ATOM 4588 C C . PHE B 1 223 ? 21.260 39.503 -1.026 1.00 10.71 220 PHE B C 1
ATOM 4589 O O . PHE B 1 223 ? 21.053 40.442 -0.249 1.00 8.84 220 PHE B O 1
ATOM 4597 N N . LEU B 1 224 ? 21.625 39.682 -2.296 1.00 11.81 221 LEU B N 1
ATOM 4598 C CA . LEU B 1 224 ? 21.845 41.029 -2.821 1.00 8.76 221 LEU B CA 1
ATOM 4599 C C . LEU B 1 224 ? 20.555 41.849 -2.881 1.00 8.22 221 LEU B C 1
ATOM 4600 O O . LEU B 1 224 ? 20.600 43.065 -2.716 1.00 10.98 221 LEU B O 1
ATOM 4605 N N . LYS B 1 225 ? 19.418 41.194 -3.115 1.00 9.66 222 LYS B N 1
ATOM 4606 C CA . LYS B 1 225 ? 18.125 41.870 -3.067 1.00 8.56 222 LYS B CA 1
ATOM 4607 C C . LYS B 1 225 ? 17.858 42.428 -1.680 1.00 9.48 222 LYS B C 1
ATOM 4608 O O . LYS B 1 225 ? 17.422 43.572 -1.537 1.00 10.01 222 LYS B O 1
ATOM 4614 N N . ALA B 1 226 ? 18.113 41.619 -0.659 1.00 8.55 223 ALA B N 1
ATOM 4615 C CA . ALA B 1 226 ? 17.900 42.056 0.720 1.00 8.70 223 ALA B CA 1
ATOM 4616 C C . ALA B 1 226 ? 18.857 43.184 1.103 1.00 7.87 223 ALA B C 1
ATOM 4617 O O . ALA B 1 226 ? 18.464 44.137 1.780 1.00 9.87 223 ALA B O 1
ATOM 4619 N N . ILE B 1 227 ? 20.121 43.061 0.693 1.00 8.33 224 ILE B N 1
ATOM 4620 C CA . ILE B 1 227 ? 21.098 44.124 0.914 1.00 6.05 224 ILE B CA 1
ATOM 4621 C C . ILE B 1 227 ? 20.646 45.419 0.244 1.00 7.97 224 ILE B C 1
ATOM 4622 O O . ILE B 1 227 ? 20.705 46.495 0.849 1.00 8.55 224 ILE B O 1
ATOM 4627 N N . LYS B 1 228 ? 20.169 45.314 -0.992 1.00 9.74 225 LYS B N 1
ATOM 4628 C CA . LYS B 1 228 ? 19.695 46.484 -1.730 1.00 8.40 225 LYS B CA 1
ATOM 4629 C C . LYS B 1 228 ? 18.529 47.150 -1.016 1.00 9.04 225 LYS B C 1
ATOM 4630 O O . LYS B 1 228 ? 18.446 48.380 -0.924 1.00 10.04 225 LYS B O 1
ATOM 4636 N N . ARG B 1 229 ? 17.629 46.330 -0.494 1.00 8.65 226 ARG B N 1
ATOM 4637 C CA . ARG B 1 229 ? 16.484 46.849 0.255 1.00 8.72 226 ARG B CA 1
ATOM 4638 C C . ARG B 1 229 ? 16.930 47.618 1.508 1.00 11.59 226 ARG B C 1
ATOM 4639 O O . ARG B 1 229 ? 16.397 48.700 1.804 1.00 9.38 226 ARG B O 1
ATOM 4647 N N . ALA B 1 230 ? 17.903 47.069 2.235 1.00 7.37 227 ALA B N 1
ATO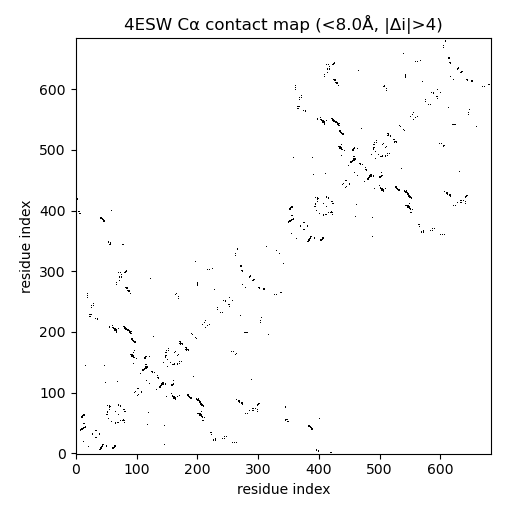M 4648 C CA . ALA B 1 230 ? 18.450 47.743 3.414 1.00 7.39 227 ALA B CA 1
ATOM 4649 C C . ALA B 1 230 ? 19.217 48.993 3.025 1.00 8.78 227 ALA B C 1
ATOM 4650 O O . ALA B 1 230 ? 19.166 50.003 3.724 1.00 10.43 227 ALA B O 1
ATOM 4652 N N . THR B 1 231 ? 19.952 48.917 1.916 1.00 7.80 228 THR B N 1
ATOM 4653 C CA . THR B 1 231 ? 20.727 50.061 1.452 1.00 8.93 228 THR B CA 1
ATOM 4654 C C . THR B 1 231 ? 19.800 51.207 1.059 1.00 8.55 228 THR B C 1
ATOM 4655 O O . THR B 1 231 ? 20.046 52.355 1.442 1.00 9.69 228 THR B O 1
ATOM 4659 N N . ASP B 1 232 ? 18.732 50.901 0.323 1.00 9.89 229 ASP B N 1
ATOM 4660 C CA . ASP B 1 232 ? 17.730 51.911 -0.032 1.00 9.25 229 ASP B CA 1
ATOM 4661 C C . ASP B 1 232 ? 17.170 52.596 1.217 1.00 9.53 229 ASP B C 1
ATOM 4662 O O . ASP B 1 232 ? 17.034 53.822 1.271 1.00 11.88 229 ASP B O 1
ATOM 4667 N N . TYR B 1 233 ? 16.826 51.789 2.215 1.00 10.07 230 TYR B N 1
ATOM 4668 C CA . TYR B 1 233 ? 16.230 52.313 3.430 1.00 10.04 230 TYR B CA 1
ATOM 4669 C C . TYR B 1 233 ? 17.212 53.208 4.167 1.00 7.76 230 TYR B C 1
ATOM 4670 O O . TYR B 1 233 ? 16.856 54.315 4.582 1.00 10.93 230 TYR B O 1
ATOM 4679 N N . MET B 1 234 ? 18.444 52.729 4.330 1.00 7.50 231 MET B N 1
ATOM 4680 C CA . MET B 1 234 ? 19.462 53.494 5.049 1.00 7.86 231 MET B CA 1
ATOM 4681 C C . MET B 1 234 ? 19.750 54.832 4.357 1.00 11.01 231 MET B C 1
ATOM 4682 O O . MET B 1 234 ? 19.845 55.864 5.019 1.00 12.25 231 MET B O 1
ATOM 4687 N N . LEU B 1 235 ? 19.870 54.821 3.027 1.00 8.90 232 LEU B N 1
ATOM 4688 C CA . LEU B 1 235 ? 20.182 56.059 2.306 1.00 9.52 232 LEU B CA 1
ATOM 4689 C C . LEU B 1 235 ? 19.050 57.071 2.404 1.00 11.87 232 LEU B C 1
ATOM 4690 O O . LEU B 1 235 ? 19.285 58.284 2.435 1.00 12.82 232 LEU B O 1
ATOM 4695 N N . ALA B 1 236 ? 17.820 56.570 2.471 1.00 11.38 233 ALA B N 1
ATOM 4696 C CA . ALA B 1 236 ? 16.652 57.434 2.552 1.00 14.15 233 ALA B CA 1
ATOM 4697 C C . ALA B 1 236 ? 16.430 57.947 3.971 1.00 15.27 233 ALA B C 1
ATOM 4698 O O . ALA B 1 236 ? 15.946 59.068 4.166 1.00 15.21 233 ALA B O 1
ATOM 4700 N N . HIS B 1 237 ? 16.787 57.129 4.955 1.00 13.15 234 HIS B N 1
ATOM 4701 C CA . HIS B 1 237 ? 16.505 57.448 6.353 1.00 11.79 234 HIS B CA 1
ATOM 4702 C C . HIS B 1 237 ? 17.719 57.190 7.222 1.00 9.01 234 HIS B C 1
ATOM 4703 O O . HIS B 1 237 ? 17.668 56.329 8.105 1.00 10.95 234 HIS B O 1
ATOM 4710 N N . PRO B 1 238 ? 18.814 57.928 6.981 1.00 10.14 235 PRO B N 1
ATOM 4711 C CA . PRO B 1 238 ? 20.058 57.578 7.670 1.00 9.04 235 PRO B CA 1
ATOM 4712 C C . PRO B 1 238 ? 20.003 57.693 9.194 1.00 10.44 235 PRO B C 1
ATOM 4713 O O . PRO B 1 238 ? 20.573 56.856 9.869 1.00 10.50 235 PRO B O 1
ATOM 4717 N N A ARG B 1 239 ? 19.332 58.709 9.723 0.33 10.81 236 ARG B N 1
ATOM 4718 N N B ARG B 1 239 ? 19.323 58.704 9.721 0.67 10.76 236 ARG B N 1
ATOM 4719 C CA A ARG B 1 239 ? 19.263 58.881 11.173 0.33 11.01 236 ARG B CA 1
ATOM 4720 C CA B ARG B 1 239 ? 19.279 58.882 11.171 0.67 10.00 236 ARG B CA 1
ATOM 4721 C C A ARG B 1 239 ? 18.554 57.717 11.831 0.33 12.39 236 ARG B C 1
ATOM 4722 C C B ARG B 1 239 ? 18.548 57.730 11.840 0.67 13.15 236 ARG B C 1
ATOM 4723 O O A ARG B 1 239 ? 19.020 57.161 12.826 0.33 12.98 236 ARG B O 1
ATOM 4724 O O B ARG B 1 239 ? 18.996 57.195 12.856 0.67 12.90 236 ARG B O 1
ATOM 4739 N N . GLU B 1 240 ? 17.407 57.363 11.268 1.00 11.39 237 GLU B N 1
ATOM 4740 C CA . GLU B 1 240 ? 16.578 56.310 11.829 1.00 7.51 237 GLU B CA 1
ATOM 4741 C C . GLU B 1 240 ? 17.268 54.962 11.674 1.00 10.92 237 GLU B C 1
ATOM 4742 O O . GLU B 1 240 ? 17.276 54.147 12.601 1.00 11.58 237 GLU B O 1
ATOM 4748 N N . ALA B 1 241 ? 17.870 54.739 10.509 1.00 10.31 238 ALA B N 1
ATOM 4749 C CA . ALA B 1 241 ? 18.605 53.501 10.274 1.00 7.39 238 ALA B CA 1
ATOM 4750 C C . ALA B 1 241 ? 19.799 53.373 11.224 1.00 8.48 238 ALA B C 1
ATOM 4751 O O . ALA B 1 241 ? 20.059 52.305 11.787 1.00 8.35 238 ALA B O 1
ATOM 4753 N N . TRP B 1 242 ? 20.528 54.468 11.393 1.00 6.82 239 TRP B N 1
ATOM 4754 C CA . TRP B 1 242 ? 21.676 54.494 12.294 1.00 6.60 239 TRP B CA 1
ATOM 4755 C C . TRP B 1 242 ? 21.250 54.183 13.722 1.00 7.93 239 TRP B C 1
ATOM 4756 O O . TRP B 1 242 ? 21.947 53.462 14.437 1.00 8.96 239 TRP B O 1
ATOM 4767 N N . ALA B 1 243 ? 20.114 54.729 14.142 1.00 9.63 240 ALA B N 1
ATOM 4768 C CA . ALA B 1 243 ? 19.600 54.435 15.474 1.00 9.90 240 ALA B CA 1
ATOM 4769 C C . ALA B 1 243 ? 19.286 52.953 15.638 1.00 9.11 240 ALA B C 1
ATOM 4770 O O . ALA B 1 243 ? 19.568 52.365 16.692 1.00 9.75 240 ALA B O 1
ATOM 4772 N N . GLU B 1 244 ? 18.679 52.357 14.616 1.00 8.95 241 GLU B N 1
ATOM 4773 C CA . GLU B 1 244 ? 18.354 50.934 14.653 1.00 9.93 241 GLU B CA 1
ATOM 4774 C C . GLU B 1 244 ? 19.604 50.077 14.785 1.00 9.78 241 GLU B C 1
ATOM 4775 O O . GLU B 1 244 ? 19.637 49.110 15.553 1.00 10.16 241 GLU B O 1
ATOM 4781 N N . TYR B 1 245 ? 20.628 50.431 14.015 1.00 8.00 242 TYR B N 1
ATOM 4782 C CA . TYR B 1 245 ? 21.884 49.679 14.023 1.00 6.52 242 TYR B CA 1
ATOM 4783 C C . TYR B 1 245 ? 22.497 49.726 15.416 1.00 8.54 242 TYR B C 1
ATOM 4784 O O . TYR B 1 245 ? 22.871 48.692 15.966 1.00 9.00 242 TYR B O 1
ATOM 4793 N N . GLY B 1 246 ? 22.588 50.926 15.981 1.00 7.86 243 GLY B N 1
ATOM 4794 C CA . GLY B 1 246 ? 23.150 51.107 17.313 1.00 7.25 243 GLY B CA 1
ATOM 4795 C C . GLY B 1 246 ? 22.369 50.411 18.424 1.00 7.12 243 GLY B C 1
ATOM 4796 O O . GLY B 1 246 ? 22.958 49.990 19.419 1.00 9.02 243 GLY B O 1
ATOM 4797 N N . ASN B 1 247 ? 21.046 50.310 18.283 1.00 7.56 244 ASN B N 1
ATOM 4798 C CA . ASN B 1 247 ? 20.235 49.625 19.286 1.00 6.26 244 ASN B CA 1
ATOM 4799 C C . ASN B 1 247 ? 20.622 48.155 19.363 1.00 9.30 244 ASN B C 1
ATOM 4800 O O . ASN B 1 247 ? 20.594 47.544 20.439 1.00 9.44 244 ASN B O 1
ATOM 4805 N N . PHE B 1 248 ? 20.977 47.586 18.217 1.00 8.83 245 PHE B N 1
ATOM 4806 C CA . PHE B 1 248 ? 21.421 46.202 18.167 1.00 7.55 245 PHE B CA 1
ATOM 4807 C C . PHE B 1 248 ? 22.902 46.064 18.535 1.00 8.45 245 PHE B C 1
ATOM 4808 O O . PHE B 1 248 ? 23.291 45.142 19.265 1.00 8.54 245 PHE B O 1
ATOM 4816 N N . LYS B 1 249 ? 23.721 46.978 18.016 1.00 7.07 246 LYS B N 1
ATOM 4817 C CA . LYS B 1 249 ? 25.178 46.954 18.201 1.00 6.28 246 LYS B CA 1
ATOM 4818 C C . LYS B 1 249 ? 25.602 48.213 18.950 1.00 9.55 246 LYS B C 1
ATOM 4819 O O . LYS B 1 249 ? 25.912 49.229 18.330 1.00 10.47 246 LYS B O 1
ATOM 4825 N N . PRO B 1 250 ? 25.602 48.171 20.295 1.00 9.27 247 PRO B N 1
ATOM 4826 C CA . PRO B 1 250 ? 25.743 49.413 21.074 1.00 8.58 247 PRO B CA 1
ATOM 4827 C C . PRO B 1 250 ? 27.052 50.180 20.847 1.00 8.11 247 PRO B C 1
ATOM 4828 O O . PRO B 1 250 ? 27.067 51.375 21.139 1.00 12.70 247 PRO B O 1
ATOM 4832 N N . THR B 1 251 ? 28.100 49.527 20.351 1.00 11.50 248 THR B N 1
ATOM 4833 C CA . THR B 1 251 ? 29.327 50.243 20.006 1.00 15.91 248 THR B CA 1
ATOM 4834 C C . THR B 1 251 ? 29.026 51.387 19.033 1.00 16.88 248 THR B C 1
ATOM 4835 O O . THR B 1 251 ? 29.686 52.425 19.051 1.00 17.48 248 THR B O 1
ATOM 4839 N N . MET B 1 252 ? 28.008 51.205 18.199 1.00 10.33 249 MET B N 1
ATOM 4840 C CA . MET B 1 252 ? 27.674 52.194 17.176 1.00 9.30 249 MET B CA 1
ATOM 4841 C C . MET B 1 252 ? 26.916 53.402 17.719 1.00 12.03 249 MET B C 1
ATOM 4842 O O . MET B 1 252 ? 26.650 54.353 16.987 1.00 15.19 249 MET B O 1
ATOM 4847 N N . GLN B 1 253 ? 26.560 53.376 19.000 1.00 12.37 250 GLN B N 1
ATOM 4848 C CA . GLN B 1 253 ? 25.835 54.500 19.580 1.00 15.25 250 GLN B CA 1
ATOM 4849 C C . GLN B 1 253 ? 26.744 55.642 20.042 1.00 17.16 250 GLN B C 1
ATOM 4850 O O . GLN B 1 253 ? 26.258 56.701 20.435 1.00 20.57 250 GLN B O 1
ATOM 4856 N N . THR B 1 254 ? 28.057 55.442 19.975 1.00 11.76 251 THR B N 1
ATOM 4857 C CA . THR B 1 254 ? 28.995 56.476 20.426 1.00 13.44 251 THR B CA 1
ATOM 4858 C C . THR B 1 254 ? 29.009 57.684 19.501 1.00 14.21 251 THR B C 1
ATOM 4859 O O . THR B 1 254 ? 28.682 57.584 18.313 1.00 13.99 251 THR B O 1
ATOM 4863 N N . ASP B 1 255 ? 29.410 58.822 20.052 1.00 14.64 252 ASP B N 1
ATOM 4864 C CA . ASP B 1 255 ? 29.572 60.035 19.269 1.00 14.12 252 ASP B CA 1
ATOM 4865 C C . ASP B 1 255 ? 30.604 59.816 18.164 1.00 11.56 252 ASP B C 1
ATOM 4866 O O . ASP B 1 255 ? 30.425 60.281 17.040 1.00 14.12 252 ASP B O 1
ATOM 4871 N N . LEU B 1 256 ? 31.679 59.098 18.481 1.00 11.83 253 LEU B N 1
ATOM 4872 C CA . LEU B 1 256 ? 32.728 58.844 17.498 1.00 11.99 253 LEU B CA 1
ATOM 4873 C C . LEU B 1 256 ? 32.204 58.027 16.322 1.00 11.40 253 LEU B C 1
ATOM 4874 O O . LEU B 1 256 ? 32.464 58.351 15.162 1.00 10.77 253 LEU B O 1
ATOM 4879 N N . ASN B 1 257 ? 31.484 56.950 16.602 1.00 11.51 254 ASN B N 1
ATOM 4880 C CA . ASN B 1 257 ? 30.967 56.141 15.507 1.00 7.42 254 ASN B CA 1
ATOM 4881 C C . ASN B 1 257 ? 29.896 56.862 14.700 1.00 8.15 254 ASN B C 1
ATOM 4882 O O . ASN B 1 257 ? 29.765 56.636 13.494 1.00 9.40 254 ASN B O 1
ATOM 4887 N N . THR B 1 258 ? 29.149 57.743 15.356 1.00 10.06 255 THR B N 1
ATOM 4888 C CA . THR B 1 258 ? 28.163 58.554 14.642 1.00 10.79 255 THR B CA 1
ATOM 4889 C C . THR B 1 258 ? 28.862 59.534 13.691 1.00 12.26 255 THR B C 1
ATOM 4890 O O . THR B 1 258 ? 28.431 59.708 12.544 1.00 10.98 255 THR B O 1
ATOM 4894 N N . LYS B 1 259 ? 29.950 60.152 14.155 1.00 11.66 256 LYS B N 1
ATOM 4895 C CA . LYS B 1 259 ? 30.760 61.021 13.294 1.00 9.50 256 LYS B CA 1
ATOM 4896 C C . LYS B 1 259 ? 31.315 60.244 12.104 1.00 10.20 256 LYS B C 1
ATOM 4897 O O . LYS B 1 259 ? 31.311 60.745 10.974 1.00 12.44 256 LYS B O 1
ATOM 4903 N N . LYS B 1 260 ? 31.789 59.024 12.355 1.00 10.98 257 LYS B N 1
ATOM 4904 C CA . LYS B 1 260 ? 32.260 58.160 11.272 1.00 10.22 257 LYS B CA 1
ATOM 4905 C C . LYS B 1 260 ? 31.167 57.861 10.259 1.00 8.00 257 LYS B C 1
ATOM 4906 O O . LYS B 1 260 ? 31.401 57.910 9.055 1.00 9.01 257 LYS B O 1
ATOM 4912 N N . PHE B 1 261 ? 29.974 57.528 10.748 1.00 8.95 258 PHE B N 1
ATOM 4913 C CA . PHE B 1 261 ? 28.863 57.219 9.855 1.00 8.20 258 PHE B CA 1
ATOM 4914 C C . PHE B 1 261 ? 28.542 58.401 8.941 1.00 10.10 258 PHE B C 1
ATOM 4915 O O . PHE B 1 261 ? 28.342 58.227 7.740 1.00 8.55 258 PHE B O 1
ATOM 4923 N N . GLN B 1 262 ? 28.486 59.601 9.508 1.00 8.07 259 GLN B N 1
ATOM 4924 C CA . GLN B 1 262 ? 28.257 60.806 8.707 1.00 8.04 259 GLN B CA 1
ATOM 4925 C C . GLN B 1 262 ? 29.298 60.940 7.593 1.00 10.60 259 GLN B C 1
ATOM 4926 O O . GLN B 1 262 ? 28.978 61.364 6.481 1.00 12.65 259 GLN B O 1
ATOM 4932 N N . ARG B 1 263 ? 30.541 60.576 7.895 1.00 9.54 260 ARG B N 1
ATOM 4933 C CA . ARG B 1 263 ? 31.620 60.650 6.909 1.00 9.43 260 ARG B CA 1
ATOM 4934 C C . ARG B 1 263 ? 31.584 59.500 5.909 1.00 11.88 260 ARG B C 1
ATOM 4935 O O . ARG B 1 263 ? 32.063 59.640 4.788 1.00 11.16 260 ARG B O 1
ATOM 4943 N N . CYS B 1 264 ? 31.014 58.369 6.305 1.00 9.68 261 CYS B N 1
ATOM 4944 C CA . CYS B 1 264 ? 30.882 57.238 5.394 1.00 9.39 261 CYS B CA 1
ATOM 4945 C C . CYS B 1 264 ? 29.756 57.443 4.409 1.00 9.82 261 CYS B C 1
ATOM 4946 O O . CYS B 1 264 ? 29.782 56.884 3.313 1.00 9.00 261 CYS B O 1
ATOM 4949 N N . TYR B 1 265 ? 28.750 58.207 4.828 1.00 8.82 262 TYR B N 1
ATOM 4950 C CA . TYR B 1 265 ? 27.457 58.272 4.139 1.00 11.23 262 TYR B CA 1
ATOM 4951 C C . TYR B 1 265 ? 27.551 58.533 2.634 1.00 10.25 262 TYR B C 1
ATOM 4952 O O . TYR B 1 265 ? 26.872 57.878 1.847 1.00 10.32 262 TYR B O 1
ATOM 4961 N N . ALA B 1 266 ? 28.396 59.474 2.223 1.00 8.98 263 ALA B N 1
ATOM 4962 C CA . ALA B 1 266 ? 28.469 59.817 0.808 1.00 9.73 263 ALA B CA 1
ATOM 4963 C C . ALA B 1 266 ? 29.129 58.731 -0.050 1.00 8.70 263 ALA B C 1
ATOM 4964 O O . ALA B 1 266 ? 28.977 58.721 -1.274 1.00 10.70 263 ALA B O 1
ATOM 4966 N N . TYR B 1 267 ? 29.852 57.810 0.586 1.00 8.38 264 TYR B N 1
ATOM 4967 C CA . TYR B 1 267 ? 30.598 56.797 -0.153 1.00 9.02 264 TYR B CA 1
ATOM 4968 C C . TYR B 1 267 ? 29.797 55.540 -0.470 1.00 11.14 264 TYR B C 1
ATOM 4969 O O . TYR B 1 267 ? 30.194 54.786 -1.346 1.00 10.35 264 TYR B O 1
ATOM 4978 N N . PHE B 1 268 ? 28.702 55.286 0.247 1.00 8.36 265 PHE B N 1
ATOM 4979 C CA . PHE B 1 268 ? 27.955 54.044 0.020 1.00 7.82 265 PHE B CA 1
ATOM 4980 C C . PHE B 1 268 ? 27.547 53.926 -1.428 1.00 9.99 265 PHE B C 1
ATOM 4981 O O . PHE B 1 268 ? 27.088 54.901 -2.033 1.00 11.56 265 PHE B O 1
ATOM 4989 N N . SER B 1 269 ? 27.723 52.732 -1.988 1.00 7.14 266 SER B N 1
ATOM 4990 C CA . SER B 1 269 ? 27.204 52.440 -3.324 1.00 7.82 266 SER B CA 1
ATOM 4991 C C . SER B 1 269 ? 25.690 52.314 -3.264 1.00 9.91 266 SER B C 1
ATOM 4992 O O . SER B 1 269 ? 25.160 51.488 -2.512 1.00 12.00 266 SER B O 1
ATOM 4995 N N A GLU B 1 270 ? 24.970 53.125 -4.033 0.50 9.43 267 GLU B N 1
ATOM 4996 N N B GLU B 1 270 ? 25.000 53.126 -4.056 0.50 9.50 267 GLU B N 1
ATOM 4997 C CA A GLU B 1 270 ? 23.512 53.012 -4.013 0.50 10.36 267 GLU B CA 1
ATOM 4998 C CA B GLU B 1 270 ? 23.543 53.093 -4.107 0.50 10.76 267 GLU B CA 1
ATOM 4999 C C A GLU B 1 270 ? 23.007 51.871 -4.899 0.50 12.14 267 GLU B C 1
ATOM 5000 C C B GLU B 1 270 ? 23.045 51.871 -4.874 0.50 11.94 267 GLU B C 1
ATOM 5001 O O A GLU B 1 270 ? 21.920 51.343 -4.675 0.50 12.86 267 GLU B O 1
ATOM 5002 O O B GLU B 1 270 ? 22.011 51.293 -4.544 0.50 12.83 267 GLU B O 1
ATOM 5013 N N . SER B 1 271 ? 23.805 51.471 -5.887 1.00 11.12 268 SER B N 1
ATOM 5014 C CA . SER B 1 271 ? 23.366 50.430 -6.823 1.00 10.73 268 SER B CA 1
ATOM 5015 C C . SER B 1 271 ? 23.983 49.070 -6.556 1.00 10.32 268 SER B C 1
ATOM 5016 O O . SER B 1 271 ? 23.500 48.064 -7.082 1.00 11.22 268 SER B O 1
ATOM 5019 N N . LEU B 1 272 ? 25.055 49.053 -5.763 1.00 8.03 269 LEU B N 1
ATOM 5020 C CA . LEU B 1 272 ? 25.883 47.854 -5.529 1.00 7.12 269 LEU B CA 1
ATOM 5021 C C . LEU B 1 272 ? 26.676 47.365 -6.757 1.00 9.61 269 LEU B C 1
ATOM 5022 O O . LEU B 1 272 ? 27.361 46.351 -6.676 1.00 11.08 269 LEU B O 1
ATOM 5027 N N . TYR B 1 273 ? 26.605 48.065 -7.886 1.00 9.62 270 TYR B N 1
ATOM 5028 C CA . TYR B 1 273 ? 27.308 47.573 -9.074 1.00 10.27 270 TYR B CA 1
ATOM 5029 C C . TYR B 1 273 ? 28.822 47.646 -8.951 1.00 10.65 270 TYR B C 1
ATOM 5030 O O . TYR B 1 273 ? 29.366 48.572 -8.343 1.00 13.96 270 TYR B O 1
ATOM 5039 N N . ASN B 1 274 ? 29.495 46.641 -9.510 1.00 9.98 271 ASN B N 1
ATOM 5040 C CA . ASN B 1 274 ? 30.935 46.724 -9.716 1.00 11.16 271 ASN B CA 1
ATOM 5041 C C . ASN B 1 274 ? 31.201 47.727 -10.819 1.00 10.95 271 ASN B C 1
ATOM 5042 O O . ASN B 1 274 ? 30.589 47.655 -11.889 1.00 13.22 271 ASN B O 1
ATOM 5047 N N . VAL B 1 275 ? 32.107 48.668 -10.551 1.00 10.70 272 VAL B N 1
ATOM 5048 C CA . VAL B 1 275 ? 32.445 49.734 -11.494 1.00 11.56 272 VAL B CA 1
ATOM 5049 C C . VAL B 1 275 ? 33.592 49.264 -12.384 1.00 12.82 272 VAL B C 1
ATOM 5050 O O . VAL B 1 275 ? 34.726 49.136 -11.934 1.00 15.78 272 VAL B O 1
ATOM 5054 N N . HIS B 1 276 ? 33.282 49.000 -13.648 1.00 10.10 273 HIS B N 1
ATOM 5055 C CA . HIS B 1 276 ? 34.231 48.370 -14.568 1.00 11.35 273 HIS B CA 1
ATOM 5056 C C . HIS B 1 276 ? 35.555 49.113 -14.693 1.00 13.42 273 HIS B C 1
ATOM 5057 O O . HIS B 1 276 ? 36.621 48.495 -14.675 1.00 14.41 273 HIS B O 1
ATOM 5064 N N . ARG B 1 277 ? 35.488 50.429 -14.845 1.00 15.49 274 ARG B N 1
ATOM 5065 C CA . ARG B 1 277 ? 36.700 51.198 -15.086 1.00 15.90 274 ARG B CA 1
ATOM 5066 C C . ARG B 1 277 ? 37.620 51.158 -13.877 1.00 17.07 274 ARG B C 1
ATOM 5067 O O . ARG B 1 277 ? 38.840 51.103 -14.031 1.00 18.18 274 ARG B O 1
ATOM 5075 N N . ASP B 1 278 ? 37.038 51.145 -12.680 1.00 13.78 275 ASP B N 1
ATOM 5076 C CA . ASP B 1 278 ? 37.824 51.013 -11.465 1.00 12.24 275 ASP B CA 1
ATOM 5077 C C . ASP B 1 278 ? 38.548 49.672 -11.430 1.00 15.15 275 ASP B C 1
ATOM 5078 O O . ASP B 1 278 ? 39.743 49.611 -11.148 1.00 14.11 275 ASP B O 1
ATOM 5083 N N . TRP B 1 279 ? 37.822 48.593 -11.705 1.00 10.66 276 TRP B N 1
ATOM 5084 C CA . TRP B 1 279 ? 38.426 47.267 -11.704 1.00 11.55 276 TRP B CA 1
ATOM 5085 C C . TRP B 1 279 ? 39.582 47.161 -12.695 1.00 11.66 276 TRP B C 1
ATOM 5086 O O . TRP B 1 279 ? 40.619 46.577 -12.381 1.00 13.06 276 TRP B O 1
ATOM 5097 N N . ARG B 1 280 ? 39.413 47.741 -13.881 1.00 12.95 277 ARG B N 1
ATOM 5098 C CA . ARG B 1 280 ? 40.462 47.748 -14.892 1.00 14.59 277 ARG B CA 1
ATOM 5099 C C . ARG B 1 280 ? 41.728 48.431 -14.356 1.00 13.75 277 ARG B C 1
ATOM 5100 O O . ARG B 1 280 ? 42.835 47.902 -14.500 1.00 14.79 277 ARG B O 1
ATOM 5108 N N . LYS B 1 281 ? 41.552 49.572 -13.689 1.00 13.58 278 LYS B N 1
ATOM 5109 C CA . LYS B 1 281 ? 42.687 50.351 -13.186 1.00 12.13 278 LYS B CA 1
ATOM 5110 C C . LYS B 1 281 ? 43.421 49.670 -12.041 1.00 11.63 278 LYS B C 1
ATOM 5111 O O . LYS B 1 281 ? 44.649 49.686 -11.995 1.00 14.13 278 LYS B O 1
ATOM 5117 N N A VAL B 1 282 ? 42.664 49.084 -11.117 0.71 11.38 279 VAL B N 1
ATOM 5118 N N B VAL B 1 282 ? 42.686 49.066 -11.115 0.29 11.80 279 VAL B N 1
ATOM 5119 C CA A VAL B 1 282 ? 43.272 48.412 -9.963 0.71 11.03 279 VAL B CA 1
ATOM 5120 C CA B VAL B 1 282 ? 43.337 48.421 -9.973 0.29 11.46 279 VAL B CA 1
ATOM 5121 C C A VAL B 1 282 ? 43.961 47.114 -10.375 0.71 11.33 279 VAL B C 1
ATOM 5122 C C B VAL B 1 282 ? 43.992 47.107 -10.389 0.29 11.20 279 VAL B C 1
ATOM 5123 O O A VAL B 1 282 ? 44.979 46.735 -9.808 0.71 10.69 279 VAL B O 1
ATOM 5124 O O B VAL B 1 282 ? 45.013 46.706 -9.834 0.29 11.02 279 VAL B O 1
ATOM 5131 N N . ASN B 1 283 ? 43.402 46.439 -11.376 1.00 11.33 280 ASN B N 1
ATOM 5132 C CA . ASN B 1 283 ? 44.027 45.246 -11.940 1.00 10.84 280 ASN B CA 1
ATOM 5133 C C . ASN B 1 283 ? 45.414 45.595 -12.460 1.00 13.94 280 ASN B C 1
ATOM 5134 O O . ASN B 1 283 ? 46.397 44.916 -12.177 1.00 13.94 280 ASN B O 1
ATOM 5139 N N . ASN B 1 284 ? 45.499 46.684 -13.205 1.00 12.47 281 ASN B N 1
ATOM 5140 C CA . ASN B 1 284 ? 46.794 47.109 -13.710 1.00 12.66 281 ASN B CA 1
ATOM 5141 C C . ASN B 1 284 ? 47.750 47.543 -12.593 1.00 12.17 281 ASN B C 1
ATOM 5142 O O . ASN B 1 284 ? 48.956 47.309 -12.677 1.00 15.07 281 ASN B O 1
ATOM 5147 N N . TYR B 1 285 ? 47.198 48.158 -11.551 1.00 9.93 282 TYR B N 1
ATOM 5148 C CA . TYR B 1 285 ? 47.971 48.570 -10.381 1.00 10.55 282 TYR B CA 1
ATOM 5149 C C . TYR B 1 285 ? 48.516 47.337 -9.666 1.00 14.75 282 TYR B C 1
ATOM 5150 O O . TYR B 1 285 ? 49.682 47.307 -9.278 1.00 11.58 282 TYR B O 1
ATOM 5159 N N . GLY B 1 286 ? 47.682 46.313 -9.517 1.00 12.56 283 GLY B N 1
ATOM 5160 C CA . GLY B 1 286 ? 48.111 45.074 -8.881 1.00 11.37 283 GLY B CA 1
ATOM 5161 C C . GLY B 1 286 ? 49.228 44.385 -9.641 1.00 9.11 283 GLY B C 1
ATOM 5162 O O . GLY B 1 286 ? 50.107 43.748 -9.051 1.00 12.68 283 GLY B O 1
ATOM 5163 N N . LYS B 1 287 ? 49.211 44.514 -10.963 1.00 11.49 284 LYS B N 1
ATOM 5164 C CA . LYS B 1 287 ? 50.289 43.969 -11.773 1.00 13.17 284 LYS B CA 1
ATOM 5165 C C . LYS B 1 287 ? 51.590 44.723 -11.512 1.00 14.42 284 LYS B C 1
ATOM 5166 O O . LYS B 1 287 ? 52.649 44.108 -11.366 1.00 16.34 284 LYS B O 1
ATOM 5172 N N A ARG B 1 288 ? 51.490 46.050 -11.447 0.51 12.85 285 ARG B N 1
ATOM 5173 N N B ARG B 1 288 ? 51.519 46.049 -11.438 0.49 13.09 285 ARG B N 1
ATOM 5174 C CA A ARG B 1 288 ? 52.615 46.935 -11.132 0.51 12.95 285 ARG B CA 1
ATOM 5175 C CA B ARG B 1 288 ? 52.721 46.840 -11.173 0.49 13.19 285 ARG B CA 1
ATOM 5176 C C A ARG B 1 288 ? 53.255 46.581 -9.794 0.51 15.61 285 ARG B C 1
ATOM 5177 C C B ARG B 1 288 ? 53.281 46.578 -9.776 0.49 16.17 285 ARG B C 1
ATOM 5178 O O A ARG B 1 288 ? 54.470 46.672 -9.620 0.51 17.97 285 ARG B O 1
ATOM 5179 O O B ARG B 1 288 ? 54.479 46.725 -9.545 0.49 18.08 285 ARG B O 1
ATOM 5194 N N . LEU B 1 289 ? 52.410 46.168 -8.857 1.00 14.15 286 LEU B N 1
ATOM 5195 C CA . LEU B 1 289 ? 52.822 45.833 -7.496 1.00 13.84 286 LEU B CA 1
ATOM 5196 C C . LEU B 1 289 ? 53.401 44.418 -7.405 1.00 12.29 286 LEU B C 1
ATOM 5197 O O . LEU B 1 289 ? 53.862 44.014 -6.339 1.00 14.26 286 LEU B O 1
ATOM 5202 N N . ASP B 1 290 ? 53.368 43.679 -8.514 1.00 11.33 287 ASP B N 1
ATOM 5203 C CA . ASP B 1 290 ? 53.808 42.281 -8.551 1.00 18.35 287 ASP B CA 1
ATOM 5204 C C . ASP B 1 290 ? 52.994 41.377 -7.617 1.00 16.08 287 ASP B C 1
ATOM 5205 O O . ASP B 1 290 ? 53.506 40.406 -7.057 1.00 17.34 287 ASP B O 1
ATOM 5210 N N . ILE B 1 291 ? 51.714 41.688 -7.457 1.00 12.26 288 ILE B N 1
ATOM 5211 C CA . ILE B 1 291 ? 50.838 40.798 -6.698 1.00 11.61 288 ILE B CA 1
ATOM 5212 C C . ILE B 1 291 ? 49.812 40.115 -7.602 1.00 15.07 288 ILE B C 1
ATOM 5213 O O . ILE B 1 291 ? 49.112 39.219 -7.160 1.00 16.67 288 ILE B O 1
ATOM 5218 N N . LEU B 1 292 ? 49.730 40.549 -8.860 1.00 11.84 289 LEU B N 1
ATOM 5219 C CA . LEU B 1 292 ? 48.860 39.912 -9.858 1.00 14.06 289 LEU B CA 1
ATOM 5220 C C . LEU B 1 292 ? 49.695 39.605 -11.086 1.00 10.46 289 LEU B C 1
ATOM 5221 O O . LEU B 1 292 ? 50.582 40.380 -11.443 1.00 12.37 289 LEU B O 1
ATOM 5226 N N . PRO B 1 293 ? 49.425 38.466 -11.747 1.00 12.58 290 PRO B N 1
ATOM 5227 C CA . PRO B 1 293 ? 50.200 38.117 -12.941 1.00 15.35 290 PRO B CA 1
ATOM 5228 C C . PRO B 1 293 ? 49.794 38.969 -14.140 1.00 12.60 290 PRO B C 1
ATOM 5229 O O . PRO B 1 293 ? 48.693 39.509 -14.165 1.00 13.27 290 PRO B O 1
ATOM 5233 N N A GLU B 1 294 ? 50.696 39.106 -15.102 0.67 12.70 291 GLU B N 1
ATOM 5234 N N B GLU B 1 294 ? 50.656 39.043 -15.150 0.33 13.17 291 GLU B N 1
ATOM 5235 C CA A GLU B 1 294 ? 50.324 39.714 -16.366 0.67 14.20 291 GLU B CA 1
ATOM 5236 C CA B GLU B 1 294 ? 50.497 39.986 -16.271 0.33 15.63 291 GLU B CA 1
ATOM 5237 C C A GLU B 1 294 ? 49.214 38.846 -16.929 0.67 14.57 291 GLU B C 1
ATOM 5238 C C B GLU B 1 294 ? 49.171 39.990 -17.042 0.33 16.22 291 GLU B C 1
ATOM 5239 O O A GLU B 1 294 ? 49.211 37.627 -16.719 0.67 16.11 291 GLU B O 1
ATOM 5240 O O B GLU B 1 294 ? 48.723 41.044 -17.501 0.33 18.31 291 GLU B O 1
ATOM 5251 N N A ASN B 1 295 ? 48.258 39.487 -17.596 0.67 11.70 292 ASN B N 1
ATOM 5252 N N B ASN B 1 295 ? 48.559 38.822 -17.204 0.33 13.69 292 ASN B N 1
ATOM 5253 C CA A ASN B 1 295 ? 47.108 38.818 -18.201 0.67 12.21 292 ASN B CA 1
ATOM 5254 C CA B ASN B 1 295 ? 47.357 38.701 -18.028 0.33 12.68 292 ASN B CA 1
ATOM 5255 C C A ASN B 1 295 ? 46.028 38.394 -17.203 0.67 12.49 292 ASN B C 1
ATOM 5256 C C B ASN B 1 295 ? 46.125 38.374 -17.197 0.33 12.34 292 ASN B C 1
ATOM 5257 O O A ASN B 1 295 ? 45.057 37.738 -17.588 0.67 14.30 292 ASN B O 1
ATOM 5258 O O B ASN B 1 295 ? 45.155 37.798 -17.686 0.33 13.14 292 ASN B O 1
ATOM 5267 N N . TYR B 1 296 ? 46.186 38.772 -15.934 1.00 13.59 293 TYR B N 1
ATOM 5268 C CA . TYR B 1 296 ? 45.168 38.472 -14.934 1.00 11.12 293 TYR B CA 1
ATOM 5269 C C . TYR B 1 296 ? 43.814 39.056 -15.321 1.00 13.25 293 TYR B C 1
ATOM 5270 O O . TYR B 1 296 ? 43.730 40.179 -15.812 1.00 14.24 293 TYR B O 1
ATOM 5279 N N . VAL B 1 297 ? 42.765 38.274 -15.095 1.00 14.88 294 VAL B N 1
ATOM 5280 C CA . VAL B 1 297 ? 41.399 38.686 -15.380 1.00 16.55 294 VAL B CA 1
ATOM 5281 C C . VAL B 1 297 ? 40.713 39.026 -14.057 1.00 15.07 294 VAL B C 1
ATOM 5282 O O . VAL B 1 297 ? 40.674 38.191 -13.156 1.00 17.83 294 VAL B O 1
ATOM 5286 N N . PRO B 1 298 ? 40.186 40.255 -13.936 1.00 14.59 295 PRO B N 1
ATOM 5287 C CA . PRO B 1 298 ? 39.533 40.713 -12.699 1.00 13.96 295 PRO B CA 1
ATOM 5288 C C . PRO B 1 298 ? 38.404 39.784 -12.260 1.00 16.41 295 PRO B C 1
ATOM 5289 O O . PRO B 1 298 ? 37.597 39.343 -13.097 1.00 14.00 295 PRO B O 1
ATOM 5293 N N . ASN B 1 299 ? 38.351 39.496 -10.963 1.00 15.04 296 ASN B N 1
ATOM 5294 C CA . ASN B 1 299 ? 37.376 38.552 -10.427 1.00 13.98 296 ASN B CA 1
ATOM 5295 C C . ASN B 1 299 ? 36.144 39.232 -9.840 1.00 11.51 296 ASN B C 1
ATOM 5296 O O . ASN B 1 299 ? 35.960 39.261 -8.621 1.00 10.42 296 ASN B O 1
ATOM 5301 N N . TYR B 1 300 ? 35.308 39.788 -10.714 1.00 12.02 297 TYR B N 1
ATOM 5302 C CA . TYR B 1 300 ? 34.036 40.365 -10.300 1.00 11.37 297 TYR B CA 1
ATOM 5303 C C . TYR B 1 300 ? 32.944 39.967 -11.276 1.00 11.08 297 TYR B C 1
ATOM 5304 O O . TYR B 1 300 ? 33.215 39.611 -12.435 1.00 12.25 297 TYR B O 1
ATOM 5313 N N . THR B 1 301 ? 31.707 40.024 -10.798 1.00 8.98 298 THR B N 1
ATOM 5314 C CA . THR B 1 301 ? 30.545 39.851 -11.653 1.00 10.52 298 THR B CA 1
ATOM 5315 C C . THR B 1 301 ? 29.377 40.692 -11.175 1.00 13.58 298 THR B C 1
ATOM 5316 O O . THR B 1 301 ? 29.185 40.882 -9.974 1.00 12.21 298 THR B O 1
ATOM 5320 N N . ASN B 1 302 ? 28.607 41.198 -12.133 1.00 12.79 299 ASN B N 1
ATOM 5321 C CA . ASN B 1 302 ? 27.384 41.914 -11.831 1.00 11.33 299 ASN B CA 1
ATOM 5322 C C . ASN B 1 302 ? 26.157 41.056 -12.133 1.00 11.56 299 ASN B C 1
ATOM 5323 O O . ASN B 1 302 ? 25.024 41.532 -12.096 1.00 13.39 299 ASN B O 1
ATOM 5328 N N . GLU B 1 303 ? 26.393 39.776 -12.405 1.00 12.90 300 GLU B N 1
ATOM 5329 C CA . GLU B 1 303 ? 25.330 38.883 -12.873 1.00 16.14 300 GLU B CA 1
ATOM 5330 C C . GLU B 1 303 ? 24.249 38.568 -11.844 1.00 13.59 300 GLU B C 1
ATOM 5331 O O . GLU B 1 303 ? 23.197 38.040 -12.198 1.00 19.24 300 GLU B O 1
ATOM 5337 N N . TYR B 1 304 ? 24.501 38.879 -10.575 1.00 9.94 301 TYR B N 1
ATOM 5338 C CA . TYR B 1 304 ? 23.559 38.519 -9.515 1.00 8.96 301 TYR B CA 1
ATOM 5339 C C . TYR B 1 304 ? 22.773 39.707 -8.975 1.00 13.21 301 TYR B C 1
ATOM 5340 O O . TYR B 1 304 ? 21.995 39.568 -8.035 1.00 14.69 301 TYR B O 1
ATOM 5349 N N . LEU B 1 305 ? 22.951 40.862 -9.605 1.00 11.77 302 LEU B N 1
ATOM 5350 C CA . LEU B 1 305 ? 22.184 42.059 -9.263 1.00 12.34 302 LEU B CA 1
ATOM 5351 C C . LEU B 1 305 ? 20.903 42.111 -10.102 1.00 15.84 302 LEU B C 1
ATOM 5352 O O . LEU B 1 305 ? 20.940 41.856 -11.309 1.00 19.92 302 LEU B O 1
ATOM 5357 N N . SER B 1 306 ? 19.780 42.447 -9.466 1.00 12.68 303 SER B N 1
ATOM 5358 C CA . SER B 1 306 ? 18.452 42.300 -10.072 1.00 14.78 303 SER B CA 1
ATOM 5359 C C . SER B 1 306 ? 17.744 43.613 -10.433 1.00 17.40 303 SER B C 1
ATOM 5360 O O . SER B 1 306 ? 16.515 43.676 -10.433 1.00 26.25 303 SER B O 1
ATOM 5363 N N . TRP B 1 307 ? 18.520 44.654 -10.725 1.00 13.69 304 TRP B N 1
ATOM 5364 C CA . TRP B 1 307 ? 17.991 45.979 -11.066 1.00 14.25 304 TRP B CA 1
ATOM 5365 C C . TRP B 1 307 ? 18.988 46.607 -12.033 1.00 17.01 304 TRP B C 1
ATOM 5366 O O . TRP B 1 307 ? 20.106 46.116 -12.146 1.00 15.53 304 TRP B O 1
ATOM 5377 N N . PRO B 1 308 ? 18.590 47.682 -12.740 1.00 17.22 305 PRO B N 1
ATOM 5378 C CA . PRO B 1 308 ? 19.425 48.259 -13.805 1.00 22.27 305 PRO B CA 1
ATOM 5379 C C . PRO B 1 308 ? 20.797 48.767 -13.373 1.00 19.04 305 PRO B C 1
ATOM 5380 O O . PRO B 1 308 ? 20.981 49.210 -12.244 1.00 20.68 305 PRO B O 1
ATOM 5384 N N . GLU B 1 309 ? 21.748 48.701 -14.298 1.00 18.67 306 GLU B N 1
ATOM 5385 C CA . GLU B 1 309 ? 23.095 49.200 -14.076 1.00 17.65 306 GLU B CA 1
ATOM 5386 C C . GLU B 1 309 ? 23.141 50.695 -14.342 1.00 18.38 306 GLU B C 1
ATOM 5387 O O . GLU B 1 309 ? 22.695 51.145 -15.396 1.00 23.38 306 GLU B O 1
ATOM 5393 N N . PRO B 1 310 ? 23.689 51.475 -13.400 1.00 20.69 307 PRO B N 1
ATOM 5394 C CA . PRO B 1 310 ? 23.901 52.903 -13.676 1.00 21.90 307 PRO B CA 1
ATOM 5395 C C . PRO B 1 310 ? 24.914 53.124 -14.795 1.00 22.13 307 PRO B C 1
ATOM 5396 O O . PRO B 1 310 ? 25.789 52.283 -15.012 1.00 24.48 307 PRO B O 1
ATOM 5400 N N . LYS B 1 311 ? 24.796 54.253 -15.485 1.00 28.19 308 LYS B N 1
ATOM 5401 C CA . LYS B 1 311 ? 25.726 54.601 -16.553 1.00 25.98 308 LYS B CA 1
ATOM 5402 C C . LYS B 1 311 ? 27.152 54.771 -16.035 1.00 30.76 308 LYS B C 1
ATOM 5403 O O . LYS B 1 311 ? 27.362 55.161 -14.882 1.00 31.17 308 LYS B O 1
ATOM 5405 N N . GLU B 1 312 ? 28.125 54.466 -16.891 1.00 26.52 309 GLU B N 1
ATOM 5406 C CA . GLU B 1 312 ? 29.530 54.698 -16.570 1.00 33.22 309 GLU B CA 1
ATOM 5407 C C . GLU B 1 312 ? 29.792 56.195 -16.434 1.00 37.68 309 GLU B C 1
ATOM 5408 O O . GLU B 1 312 ? 29.094 57.015 -17.034 1.00 39.76 309 GLU B O 1
ATOM 5414 N N . VAL B 1 313 ? 30.794 56.542 -15.632 1.00 49.58 310 VAL B N 1
ATOM 5415 C CA . VAL B 1 313 ? 31.135 57.938 -15.375 1.00 46.37 310 VAL B CA 1
ATOM 5416 C C . VAL B 1 313 ? 32.389 58.325 -16.156 1.00 53.75 310 VAL B C 1
ATOM 5417 O O . VAL B 1 313 ? 33.445 57.710 -15.990 1.00 56.99 310 VAL B O 1
ATOM 5421 N N . ASP B 1 314 ? 32.270 59.333 -17.017 1.00 60.63 311 ASP B N 1
ATOM 5422 C CA . ASP B 1 314 ? 33.399 59.776 -17.831 1.00 66.96 311 ASP B CA 1
ATOM 5423 C C . ASP B 1 314 ? 34.313 60.716 -17.062 1.00 66.73 311 ASP B C 1
ATOM 5424 O O . ASP B 1 314 ? 35.518 60.771 -17.317 1.00 70.55 311 ASP B O 1
ATOM 5429 N N . ASP B 1 315 ? 33.736 61.448 -16.113 1.00 59.49 312 ASP B N 1
ATOM 5430 C CA . ASP B 1 315 ? 34.484 62.452 -15.362 1.00 52.98 312 ASP B CA 1
ATOM 5431 C C . ASP B 1 315 ? 34.494 62.194 -13.852 1.00 52.84 312 ASP B C 1
ATOM 5432 O O . ASP B 1 315 ? 33.891 62.958 -13.091 1.00 46.58 312 ASP B O 1
ATOM 5437 N N . PRO B 1 316 ? 35.171 61.119 -13.407 1.00 52.40 313 PRO B N 1
ATOM 5438 C CA . PRO B 1 316 ? 35.261 60.914 -11.959 1.00 48.38 313 PRO B CA 1
ATOM 5439 C C . PRO B 1 316 ? 36.211 61.897 -11.282 1.00 42.16 313 PRO B C 1
ATOM 5440 O O . P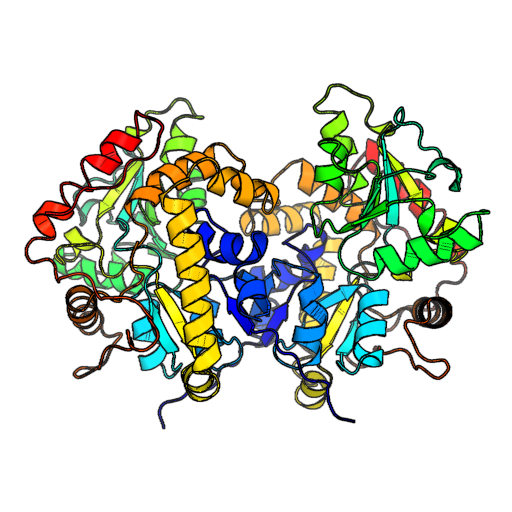RO B 1 316 ? 36.103 62.056 -10.071 1.00 34.51 313 PRO B O 1
ATOM 5444 N N . GLU B 1 317 ? 37.119 62.524 -12.030 1.00 40.88 314 GLU B N 1
ATOM 5445 C CA . GLU B 1 317 ? 37.954 63.584 -11.463 1.00 43.14 314 GLU B CA 1
ATOM 5446 C C . GLU B 1 317 ? 37.049 64.655 -10.865 1.00 42.94 314 GLU B C 1
ATOM 5447 O O . GLU B 1 317 ? 37.215 65.060 -9.712 1.00 43.30 314 GLU B O 1
ATOM 5449 N N . LYS B 1 318 ? 36.075 65.086 -11.662 1.00 39.99 315 LYS B N 1
ATOM 5450 C CA . LYS B 1 318 ? 35.077 66.062 -11.239 1.00 39.76 315 LYS B CA 1
ATOM 5451 C C . LYS B 1 318 ? 34.285 65.573 -10.026 1.00 37.42 315 LYS B C 1
ATOM 5452 O O . LYS B 1 318 ? 34.093 66.314 -9.058 1.00 34.31 315 LYS B O 1
ATOM 5455 N N . ALA B 1 319 ? 33.827 64.325 -10.084 1.00 28.32 316 ALA B N 1
ATOM 5456 C CA . ALA B 1 319 ? 33.066 63.739 -8.986 1.00 23.10 316 ALA B CA 1
ATOM 5457 C C . ALA B 1 319 ? 33.920 63.623 -7.728 1.00 22.54 316 ALA B C 1
ATOM 5458 O O . ALA B 1 319 ? 33.434 63.827 -6.617 1.00 20.06 316 ALA B O 1
ATOM 5460 N N . GLN B 1 320 ? 35.194 63.287 -7.910 1.00 22.06 317 GLN B N 1
ATOM 5461 C CA . GLN B 1 320 ? 36.118 63.160 -6.786 1.00 26.73 317 GLN B CA 1
ATOM 5462 C C . GLN B 1 320 ? 36.356 64.491 -6.078 1.00 25.22 317 GLN B C 1
ATOM 5463 O O . GLN B 1 320 ? 36.527 64.529 -4.860 1.00 25.95 317 GLN B O 1
ATOM 5469 N N A ASP B 1 321 ? 36.366 65.582 -6.831 0.45 27.21 318 ASP B N 1
ATOM 5470 N N B ASP B 1 321 ? 36.369 65.566 -6.861 0.55 27.22 318 ASP B N 1
ATOM 5471 C CA A ASP B 1 321 ? 36.569 66.888 -6.217 0.45 26.67 318 ASP B CA 1
ATOM 5472 C CA B ASP B 1 321 ? 36.540 66.922 -6.351 0.55 26.82 318 ASP B CA 1
ATOM 5473 C C A ASP B 1 321 ? 35.289 67.387 -5.551 0.45 27.03 318 ASP B C 1
ATOM 5474 C C B ASP B 1 321 ? 35.309 67.342 -5.561 0.55 26.79 318 ASP B C 1
ATOM 5475 O O A ASP B 1 321 ? 35.337 68.148 -4.582 0.45 26.57 318 ASP B O 1
ATOM 5476 O O B ASP B 1 321 ? 35.410 68.012 -4.529 0.55 25.19 318 ASP B O 1
ATOM 5485 N N . LEU B 1 322 ? 34.144 66.946 -6.063 1.00 22.40 319 LEU B N 1
ATOM 5486 C CA . LEU B 1 322 ? 32.885 67.186 -5.373 1.00 27.31 319 LEU B CA 1
ATOM 5487 C C . LEU B 1 322 ? 32.923 66.446 -4.045 1.00 20.73 319 LEU B C 1
ATOM 5488 O O . LEU B 1 322 ? 32.486 66.973 -3.022 1.00 19.39 319 LEU B O 1
ATOM 5493 N N . MET B 1 323 ? 33.443 65.220 -4.056 1.00 18.42 320 MET B N 1
ATOM 5494 C CA . MET B 1 323 ? 33.512 64.426 -2.830 1.00 16.78 320 MET B CA 1
ATOM 5495 C C . MET B 1 323 ? 34.413 65.101 -1.805 1.00 16.92 320 MET B C 1
ATOM 5496 O O . MET B 1 323 ? 34.077 65.165 -0.620 1.00 16.53 320 MET B O 1
ATOM 5501 N N A LEU B 1 324 ? 35.552 65.607 -2.269 0.48 20.84 321 LEU B N 1
ATOM 5502 N N B LEU B 1 324 ? 35.551 65.606 -2.273 0.52 20.74 321 LEU B N 1
ATOM 5503 C CA A LEU B 1 324 ? 36.504 66.317 -1.417 0.48 22.92 321 LEU B CA 1
ATOM 5504 C CA B LEU B 1 324 ? 36.487 66.322 -1.416 0.52 23.03 321 LEU B CA 1
ATOM 5505 C C A LEU B 1 324 ? 35.838 67.484 -0.687 0.48 21.29 321 LEU B C 1
ATOM 5506 C C B LEU B 1 324 ? 35.796 67.459 -0.678 0.52 21.41 321 LEU B C 1
ATOM 5507 O O A LEU B 1 324 ? 35.978 67.635 0.527 0.48 21.49 321 LEU B O 1
ATOM 5508 O O B LEU B 1 324 ? 35.873 67.563 0.548 0.52 18.95 321 LEU B O 1
ATOM 5517 N N . LYS B 1 325 ? 35.099 68.296 -1.435 1.00 20.35 322 LYS B N 1
ATOM 5518 C CA . LYS B 1 325 ? 34.388 69.431 -0.860 1.00 21.19 322 LYS B CA 1
ATOM 5519 C C . LYS B 1 325 ? 33.311 68.972 0.112 1.00 19.70 322 LYS B C 1
ATOM 5520 O O . LYS B 1 325 ? 33.105 69.588 1.159 1.00 26.99 322 LYS B O 1
ATOM 5526 N N . HIS B 1 326 ? 32.634 67.885 -0.238 1.00 18.29 323 HIS B N 1
ATOM 5527 C CA . HIS B 1 326 ? 31.603 67.322 0.624 1.00 20.16 323 HIS B CA 1
ATOM 5528 C C . HIS B 1 326 ? 32.190 66.867 1.956 1.00 18.06 323 HIS B C 1
ATOM 5529 O O . HIS B 1 326 ? 31.649 67.178 3.019 1.00 19.12 323 HIS B O 1
ATOM 5536 N N . GLN B 1 327 ? 33.297 66.130 1.895 1.00 17.23 324 GLN B N 1
ATOM 5537 C CA . GLN B 1 327 ? 33.894 65.575 3.109 1.00 15.87 324 GLN B CA 1
ATOM 5538 C C . GLN B 1 327 ? 34.501 66.667 3.980 1.00 20.24 324 GLN B C 1
ATOM 5539 O O . GLN B 1 327 ? 34.424 66.593 5.205 1.00 20.75 324 GLN B O 1
ATOM 5545 N N . GLU B 1 328 ? 35.085 67.687 3.354 1.00 21.96 325 GLU B N 1
ATOM 5546 C CA . GLU B 1 328 ? 35.643 68.808 4.109 1.00 27.26 325 GLU B CA 1
ATOM 5547 C C . GLU B 1 328 ? 34.516 69.515 4.857 1.00 25.50 325 GLU B C 1
ATOM 5548 O O . GLU B 1 328 ? 34.667 69.914 6.015 1.00 25.15 325 GLU B O 1
ATOM 5554 N N . GLU B 1 329 ? 33.373 69.641 4.190 1.00 21.44 326 GLU B N 1
ATOM 5555 C CA . GLU B 1 329 ? 32.191 70.273 4.768 1.00 24.59 326 GLU B CA 1
ATOM 5556 C C . GLU B 1 329 ? 31.650 69.476 5.961 1.00 27.10 326 GLU B C 1
ATOM 5557 O O . GLU B 1 329 ? 31.158 70.052 6.934 1.00 23.98 326 GLU B O 1
ATOM 5563 N N . CYS B 1 330 ? 31.752 68.153 5.880 1.00 24.91 327 CYS B N 1
ATOM 5564 C CA . CYS B 1 330 ? 31.290 67.268 6.951 1.00 22.59 327 CYS B CA 1
ATOM 5565 C C . CYS B 1 330 ? 31.952 67.578 8.278 1.00 25.88 327 CYS B C 1
ATOM 5566 O O . CYS B 1 330 ? 31.353 67.388 9.339 1.00 27.08 327 CYS B O 1
ATOM 5569 N N . LYS B 1 331 ? 33.197 68.041 8.212 1.00 23.08 328 LYS B N 1
ATOM 5570 C CA . LYS B 1 331 ? 33.981 68.324 9.407 1.00 25.05 328 LYS B CA 1
ATOM 5571 C C . LYS B 1 331 ? 33.350 69.395 10.288 1.00 33.11 328 LYS B C 1
ATOM 5572 O O . LYS B 1 331 ? 33.604 69.438 11.492 1.00 35.10 328 LYS B O 1
ATOM 5578 N N . THR B 1 332 ? 32.529 70.256 9.692 1.00 24.99 329 THR B N 1
ATOM 5579 C CA . THR B 1 332 ? 31.964 71.382 10.424 1.00 26.82 329 THR B CA 1
ATOM 5580 C C . THR B 1 332 ? 30.437 71.403 10.488 1.00 28.76 329 THR B C 1
ATOM 5581 O O . THR B 1 332 ? 29.854 72.307 11.081 1.00 30.13 329 THR B O 1
ATOM 5585 N N A CYS B 1 333 ? 29.790 70.422 9.871 0.53 28.59 330 CYS B N 1
ATOM 5586 N N B CYS B 1 333 ? 29.799 70.403 9.887 0.47 28.68 330 CYS B N 1
ATOM 5587 C CA A CYS B 1 333 ? 28.335 70.351 9.930 0.53 32.64 330 CYS B CA 1
ATOM 5588 C CA B CYS B 1 333 ? 28.341 70.329 9.869 0.47 32.68 330 CYS B CA 1
ATOM 5589 C C A CYS B 1 333 ? 27.849 68.972 10.362 0.53 34.87 330 CYS B C 1
ATOM 5590 C C B CYS B 1 333 ? 27.847 68.965 10.344 0.47 34.79 330 CYS B C 1
ATOM 5591 O O A CYS B 1 333 ? 28.616 68.010 10.420 0.53 35.31 330 CYS B O 1
ATOM 5592 O O B CYS B 1 333 ? 28.614 68.005 10.414 0.47 35.29 330 CYS B O 1
ATOM 5597 N N . GLY B 1 334 ? 26.563 68.886 10.675 1.00 36.22 331 GLY B N 1
ATOM 5598 C CA . GLY B 1 334 ? 25.950 67.614 10.995 1.00 42.89 331 GLY B CA 1
ATOM 5599 C C . GLY B 1 334 ? 25.234 67.168 9.741 1.00 45.49 331 GLY B C 1
ATOM 5600 O O . GLY B 1 334 ? 25.523 67.650 8.645 1.00 46.30 331 GLY B O 1
ATOM 5601 N N . GLY B 1 335 ? 24.295 66.249 9.890 1.00 39.96 332 GLY B N 1
ATOM 5602 C CA . GLY B 1 335 ? 23.428 65.909 8.782 1.00 34.84 332 GLY B CA 1
ATOM 5603 C C . GLY B 1 335 ? 24.002 64.991 7.725 1.00 26.45 332 GLY B C 1
ATOM 5604 O O . GLY B 1 335 ? 25.160 64.558 7.783 1.00 24.85 332 GLY B O 1
ATOM 5605 N N . TYR B 1 336 ? 23.159 64.709 6.740 1.00 22.22 333 TYR B N 1
ATOM 5606 C CA . TYR B 1 336 ? 23.421 63.676 5.759 1.00 19.69 333 TYR B CA 1
ATOM 5607 C C . TYR B 1 336 ? 22.979 64.161 4.391 1.00 23.74 333 TYR B C 1
ATOM 5608 O O . TYR B 1 336 ? 21.801 64.434 4.169 1.00 29.43 333 TYR B O 1
ATOM 5617 N N . LYS B 1 337 ? 23.932 64.276 3.475 1.00 20.07 334 LYS B N 1
ATOM 5618 C CA . LYS B 1 337 ? 23.622 64.723 2.126 1.00 21.87 334 LYS B CA 1
ATOM 5619 C C . LYS B 1 337 ? 24.392 63.872 1.130 1.00 19.45 334 LYS B C 1
ATOM 5620 O O . LYS B 1 337 ? 25.603 63.687 1.263 1.00 22.58 334 LYS B O 1
ATOM 5623 N N . ARG B 1 338 ? 23.689 63.325 0.147 1.00 18.25 335 ARG B N 1
ATOM 5624 C CA . ARG B 1 338 ? 24.360 62.557 -0.896 1.00 19.29 335 ARG B CA 1
ATOM 5625 C C . ARG B 1 338 ? 24.860 63.488 -1.983 1.00 19.23 335 ARG B C 1
ATOM 5626 O O . ARG B 1 338 ? 24.281 64.550 -2.205 1.00 23.35 335 ARG B O 1
ATOM 5634 N N . LEU B 1 339 ? 25.945 63.105 -2.650 1.00 18.73 336 LEU B N 1
ATOM 5635 C CA . LEU B 1 339 ? 26.391 63.850 -3.823 1.00 19.23 336 LEU B CA 1
ATOM 5636 C C . LEU B 1 339 ? 25.364 63.715 -4.938 1.00 26.37 336 LEU B C 1
ATOM 5637 O O . LEU B 1 339 ? 24.733 62.666 -5.088 1.00 30.02 336 LEU B O 1
ATOM 5642 N N . VAL B 1 340 ? 25.194 64.783 -5.711 1.00 26.96 337 VAL B N 1
ATOM 5643 C CA . VAL B 1 340 ? 24.386 64.725 -6.916 1.00 35.28 337 VAL B CA 1
ATOM 5644 C C . VAL B 1 340 ? 25.319 64.395 -8.072 1.00 37.77 337 VAL B C 1
ATOM 5645 O O . VAL B 1 340 ? 26.365 65.025 -8.225 1.00 36.05 337 VAL B O 1
ATOM 5649 N N . LEU B 1 341 ? 24.943 63.397 -8.869 1.00 45.56 338 LEU B N 1
ATOM 5650 C CA . LEU B 1 341 ? 25.739 62.984 -10.021 1.00 51.30 338 LEU B CA 1
ATOM 5651 C C . LEU B 1 341 ? 25.602 63.966 -11.184 1.00 56.15 338 LEU B C 1
ATOM 5652 O O . LEU B 1 341 ? 24.582 64.640 -11.332 1.00 57.04 338 LEU B O 1
ATOM 5657 N N . ALA B 1 342 ? 26.647 64.038 -12.002 1.00 55.39 339 ALA B N 1
ATOM 5658 C CA . ALA B 1 342 ? 26.564 64.691 -13.299 1.00 56.64 339 ALA B CA 1
ATOM 5659 C C . ALA B 1 342 ? 25.867 63.736 -14.264 1.00 57.72 339 ALA B C 1
ATOM 5660 O O . ALA B 1 342 ? 25.742 62.543 -13.979 1.00 53.80 339 ALA B O 1
#

InterPro domains:
  IPR015168 SsuA/THI5-like [PF09084] (16-238)
  IPR027939 NMT1/THI5 family [PTHR31528] (1-309)

Radius of gyration: 25.82 Å; Cα contacts (8 Å, |Δi|>4): 1367; chains: 2; bounding box: 63×64×69 Å

CATH classification: 3.40.190.10 (+1 more: 3.40.190.10)

Organism: Candida albicans (strain WO-1) (NCBI:txid294748)

Solvent-accessible surface area: 27422 Å² total; per-residue (Å²): 132,83,139,118,100,27,133,22,16,0,0,0,0,13,33,70,19,5,2,4,0,0,0,0,1,0,0,56,61,62,21,19,1,167,99,41,133,17,59,6,0,3,0,8,0,5,39,6,44,3,0,21,54,0,0,0,14,38,56,1,15,1,0,0,36,30,2,11,8,0,1,1,4,80,32,104,23,18,22,0,15,0,0,0,1,3,0,36,33,0,7,8,0,0,0,8,37,77,73,52,52,1,65,100,78,3,78,25,0,106,65,43,100,3,0,27,38,16,74,36,12,82,46,13,2,26,18,0,0,137,98,55,66,10,69,67,135,51,12,82,27,32,107,10,9,27,12,2,2,30,30,8,52,93,57,77,4,50,0,0,18,4,32,7,0,9,10,9,0,44,0,12,27,21,5,91,155,91,71,117,82,26,95,40,4,78,31,6,40,0,0,118,17,0,146,31,44,9,0,1,10,11,2,2,0,0,0,0,10,34,136,22,14,79,109,57,57,141,19,0,89,76,0,0,83,1,0,38,115,0,2,66,62,0,19,67,83,10,149,100,0,18,63,51,0,1,71,61,14,47,70,4,92,64,98,61,19,34,62,16,0,33,8,0,9,10,2,4,6,93,18,1,26,2,56,81,68,2,1,143,46,0,12,91,4,1,52,92,12,132,23,7,65,93,126,23,106,49,7,54,22,26,130,34,17,46,49,118,90,62,127,123,64,115,70,28,117,44,35,28,80,91,18,89,126,12,3,86,84,10,61,112,104,19,24,35,120,80,50,134,123,107,135,104,92,106,88,22,118,19,13,0,0,0,0,13,32,70,14,5,2,8,0,0,0,0,1,0,0,58,62,64,20,18,1,162,93,46,134,20,54,5,0,2,0,11,0,4,41,6,46,4,0,21,51,0,0,3,43,35,55,1,15,0,0,0,35,32,2,12,7,0,1,1,4,75,39,100,4,17,12,0,16,0,0,0,1,3,0,39,26,0,6,8,0,0,0,7,40,67,71,52,51,1,62,98,78,4,78,24,0,103,67,43,101,3,0,27,39,17,76,35,12,81,46,12,2,26,19,0,1,141,90,60,70,9,69,66,136,49,13,84,27,32,106,11,8,34,13,2,3,24,32,6,55,95,55,78,4,49,0,0,17,6,26,10,0,11,18,12,2,46,0,8,42,26,5,86,162,100,72,110,83,27,86,40,3,76,32,7,41,0,0,132,18,2,154,30,53,3,0,0,8,10,3,8,0,0,0,0,9,37,135,19,16,77,113,55,64,125,15,0,81,54,0,0,81,2,0,39,115,0,2,69,62,0,25,65,81,15,141,101,0,18,63,52,0,0,70,60,14,48,69,3,92,67,127,58,20,37,70,22,0,27,10,0,9,9,3,4,5,95,15,2,24,1,66,48,85,10,1,132,85,1,9,85,4,3,37,83,11,132,22,10,74,126,131,30,117,37,8,55,20,26,145,46,18,53,49,118,85,66,93,94,73,126,80,40,68,62,38,20,75,81,16,89,140,21,4,93,103,17,57,127,58,52,24,42,85,67,50,127,129,157

Secondary structure (DSSP, 8-state):
--PPP--EEEEE-SSSS-GGGHHHHHHHHTTHHHHTT-EEEEEEESSGGGHHHHHHHTSSSEEEEEHHHHHHHHHTT--EEEEEEEE-S--EEEEEETTSS--SSGGGGTT-EEEESSSHHHHHHHHHHGGGT--GGGSEEEE-GGGHHHHHHHTSSSEEEEEIIIIIHHHHHHHHHTT--GGGEEEEEHHHHHT-SS-GGG-EEEEEEHHHHHH-HHHHHHHHHHHHHHHHHHHH-HHHHHHHHHHHSGGGGSHHHHHHHHHHHTTB-SS----HHHHHHHHHHHHHTTSS-TT----B--TT--SPPPPPPS-HHHHHHHHHHHHHHHHHH----PPPP-/-------EEEEE-SSSS-GGGHHHHHHHHTTHHHHTT-EEEEEEESSGGGHHHHHHHTSS-EEEEEHHHHHHHHHTT--EEEEEEEE----EEEEEETTSS--SSGGGGTT-EEEESSSHHHHHHHHHHGGGT--GGGSEEEE-GGGHHHHHHHTSSSEEEEETTTHHHHHHHHHHHHT--GGGEEEEEHHHHTT-SS-GGG-EEEEEEHHHHHH-HHHHHHHHHHHHHHHHHHHH-HHHHHHHHHHHSGGGGSHHHHHHHHHHGGGB-SS----HHHHHHHHHHHHHTTSS-TT----B--TT--SPPPPP-S-HHHHHHHHHHHHHHHTT--S--PPPP-

Foldseek 3Di:
DPDDDDQEAEEEELAADALLCLLVVLLVLVCVCVVLVYHYDYHYDPFSQVPQQCQLVPVHFWYKDFQLVQLLSVLVPSDKFFQFFFFAQFWKFWKAFPPLQDDLQPVSQFAFEEEEAHPVQLLLNQLLQVVRVGHSVRYHYDHDHPCQLVCCLVVVGGTYMDTCLASLLSQLVVCVVVVHHSVRIDGNGSCVSLVLLTRLRGTMGIMGHPVSCVVCVPSLLSSQVSSLVSLVVCLVPVVVSLVSSCVVVVVCVDPSSLLSSLLRQQRTDNQRDDQVVSQVSVQVVCVSSVSHPPPRDRRYDNVSGDDDDDDHQPCVNVVVVVSVVVSVCCVPPNDHDYDDGD/DDDDDDQEAEEEELAADALLCLLVVLLVLVCVCVVLVHHYDYHYDPFSQCPQQCQLVPVHFWYKDFQLCQQLSVQVPRDKFFQFFFFAFFFKFWKAFAPLQDDLQLVSQFAFEEEEAHPVQLLLNQLLQVVRVGHSVRHHYDHDHPCQLVCCVVVVGGIYMDGCLASLLSQLVVCVVVVHHSVRIDGNGSCVSVVQLTSLRGTMTIMGHPVSCVVCVSSLLSSVVSSLVSLVVCLVPVVVSLVSSCVVVVVCVDPSSLLSNQLRNQRTDNQRDDQVVSQVRVQVVCVSSVSHPDVRDRRYDNVSRDDDDDDHDPCVSVVVVVSVVVNVVSVPDHDHDYDDDD

GO terms:
  GO:0106344 4-amino-5-hydroxymethyl-2-methylpyrimidine phosphate synthase activity from histidine and PLP (F, IDA)

B-factor: mean 16.67, std 10.13, range [4.07, 75.6]

Sequence (684 aa):
GSHMSTNKITFLLNWEAAPYHIPVYLANIKGYFKDENLDIAILEPSSNPSDVTELVGSGKVDMMGLKAMVGTLAAKARGFPVTSIGSSLLDDEPFTGICYLEGSGITSDFQSLKGKRIGYVGEFGKIQVDELTKHYGMTPDDYVAVRCGMNVAKYILEGTIDCGIGIECIQQVEELEEALKEEQGKDSNDAKMLRIDKLAELGCCCFCTILYIANDKFIAENPQAVKKKFLKAIKRATDYMLAHPREAWAEYGNFKKPTTMQTDLNTKKFQRCYAYFSEESLYNVHRDWRKVNNYGKRLDILPENYVPNYTNEYLSWPEPKEVDDPEKAQDDLMLKHQEEECKTCGGYKRLVLAGSHMMSTNKITFLLNWEEAAPYHIPVYLANIKGYFKDENLDIAILEPSSNPSDVTELVGSGKVDMMGLKAMMVGTLAAKARGFPVTSIGSSLLDDEPFTGICYLEGSGITSDFQSLKGKRIGYVGEFGKIQVDELTKHYGMTPDDYVAVRCGMNVAKYILEGTIDCGIGIIECIQQVEELEEALKEEQGKDSNDAKMLRIDKLAELGCCCCCCFCTILYIANDKFIAENPQAVKKFLKAIKRATDYMLAHPRREAWAEYGNFKPTMQTDLNTKKFQRCYAYFSEESLYNVHRDWRKVVNNYGKRRLDILPEENNYVPNYTNEYLSWPEPKEVDDPEKAQDDLMLLKHQEECKTCCGGYKRLVLA

Nearest PDB structures (foldseek):
  4esw-assembly1_B  TM=9.987E-01  e=1.883E-67  Candida albicans WO-1
  4esx-assembly1_B  TM=1.000E+00  e=2.708E-59  Candida albicans WO-1
  4h6d-assembly3_C  TM=9.945E-01  e=8.905E-52  Saccharomyces cerevisiae
  4h67-assembly2_C  TM=9.930E-01  e=1.117E-51  Saccharomyces cerevisiae
  4h67-assembly4_F  TM=9.933E-01  e=1.571E-51  Saccharomyces cerevisiae